Protein AF-I2FR37-F1 (afdb_monomer)

Nearest PDB structures (foldseek):
  6k0b-assembly1_G  TM=8.131E-01  e=4.706E-05  Methanocaldococcus jannaschii DSM 2661
  2zae-assembly2_D  TM=6.454E-01  e=1.840E-05  Pyrococcus horikoshii
  1x0t-assembly1_A  TM=6.476E-01  e=3.120E-05  Pyrococcus horikoshii OT3
  2k3r-assembly1_A  TM=7.119E-01  e=6.694E-05  Pyrococcus furiosus
  2ki7-assembly1_B  TM=6.307E-01  e=6.312E-05  Pyrococcus furiosus DSM 3638

pLDDT: mean 70.93, std 19.25, range [33.38, 98.38]

Foldseek 3Di:
DDDDDDDDDDDDPDDDDDDPDDDPPDPDPDPDDPPVPLVVLLVVLLVLLVVLLVVLQVCVVPPCPPSNVVSQLVSQVSLVVSVVSCVVSVHDDAPVSVVQADPPSRRGHDDPGQWDWDWDQDDPLRIWIWIAGNPPRDIDIDRDDPPDPCPCPDPPPPPDDPDDDDDDDDDPPPPPPPDPVNVVVVVVVVVVVVVVVVVVVVPDDDDDDDDDDDDDDDDDPDDPVRVVVVVVVVVVVVVVVVVVVPPDDDDDDDDDDDDDDDDDDDDDDDDDDDDDDDDDDDDDDDDDDDDDDDDDDDDDDPPPPDPQLLVVPVVDCVVVVLVVLVCVLPPPPPPPDPDPPDPVVVVVNVVVSVVSVVVSVVVVVVVSVVSVDPPPQVCPPVRDRPDDDD

Secondary structure (DSSP, 8-state):
----PPPPP------PPPPPP---------SS-S-HHHHHHHHHHHHHHHHHHHHHHHHTTSS-HHHHHHHHHHHHHHHHHHHHHHHHTT----HHHHHHB-TTT--B--BTTTEEEEEEEETTTEEEEEEEETTT--EEEEEPP----------------------------------HHHHHHHHHHHHHHHHHHHHHHTT--------------PPP---HHHHHHHHHHHHHHHHHHHHHTTS---------------------PPPPPPPP-PPPP-----------------PPPPPP-PPPHHHHHTTSHHHHHHHHHHHHHHS-----S-----TTHHHHHHHHHHHHHHHHHHHHHHHHHTTT--------TTSPPP----

Structure (mmCIF, N/CA/C/O backbone):
data_AF-I2FR37-F1
#
_entry.id   AF-I2FR37-F1
#
loop_
_atom_site.group_PDB
_atom_site.id
_atom_site.type_symbol
_atom_site.label_atom_id
_atom_site.label_alt_id
_atom_site.label_comp_id
_atom_site.label_asym_id
_atom_site.label_entity_id
_atom_site.label_seq_id
_atom_site.pdbx_PDB_ins_code
_atom_site.Cartn_x
_atom_site.Cartn_y
_atom_site.Cartn_z
_atom_site.occupancy
_atom_site.B_iso_or_equiv
_atom_site.auth_seq_id
_atom_site.auth_comp_id
_atom_site.auth_asym_id
_atom_site.auth_atom_id
_atom_site.pdbx_PDB_model_num
ATOM 1 N N . MET A 1 1 ? 17.239 -96.695 -6.900 1.00 43.38 1 MET A N 1
ATOM 2 C CA . MET A 1 1 ? 17.896 -95.644 -7.709 1.00 43.38 1 MET A CA 1
ATOM 3 C C . MET A 1 1 ? 17.441 -94.296 -7.165 1.00 43.38 1 MET A C 1
ATOM 5 O O . MET A 1 1 ? 16.346 -93.860 -7.484 1.00 43.38 1 MET A O 1
ATOM 9 N N . SER A 1 2 ? 18.214 -93.706 -6.249 1.00 44.84 2 SER A N 1
ATOM 10 C CA . SER A 1 2 ? 17.843 -92.475 -5.535 1.00 44.84 2 SER A CA 1
ATOM 11 C C . SER A 1 2 ? 18.520 -91.268 -6.175 1.00 44.84 2 SER A C 1
ATOM 13 O O . SER A 1 2 ? 19.740 -91.123 -6.118 1.00 44.84 2 SER A O 1
ATOM 15 N N . SER A 1 3 ? 17.724 -90.407 -6.802 1.00 49.75 3 SER A N 1
ATOM 16 C CA . SER A 1 3 ? 18.160 -89.172 -7.451 1.00 49.75 3 SER A CA 1
ATOM 17 C C . SER A 1 3 ? 18.400 -88.060 -6.424 1.00 49.75 3 SER A C 1
ATOM 19 O O . SER A 1 3 ? 17.459 -87.536 -5.827 1.00 49.75 3 SER A O 1
ATOM 21 N N . LYS A 1 4 ? 19.671 -87.683 -6.235 1.00 53.00 4 LYS A N 1
ATOM 22 C CA . LYS A 1 4 ? 20.096 -86.477 -5.507 1.00 53.00 4 LYS A CA 1
ATOM 23 C C . LYS A 1 4 ? 19.692 -85.225 -6.298 1.00 53.00 4 LYS A C 1
ATOM 25 O O . LYS A 1 4 ? 20.204 -84.991 -7.388 1.00 53.00 4 LYS A O 1
ATOM 30 N N . GLY A 1 5 ? 18.793 -84.418 -5.735 1.00 54.50 5 GLY A N 1
ATOM 31 C CA . GLY A 1 5 ? 18.418 -83.106 -6.266 1.00 54.50 5 GLY A CA 1
ATOM 32 C C . GLY A 1 5 ? 19.477 -82.045 -5.956 1.00 54.50 5 GLY A C 1
ATOM 33 O O . GLY A 1 5 ? 19.774 -81.777 -4.793 1.00 54.50 5 GLY A O 1
ATOM 34 N N . ALA A 1 6 ? 20.044 -81.441 -7.000 1.00 63.41 6 ALA A N 1
ATOM 35 C CA . ALA A 1 6 ? 21.002 -80.345 -6.903 1.00 63.41 6 ALA A CA 1
ATOM 36 C C . ALA A 1 6 ? 20.297 -79.029 -6.524 1.00 63.41 6 ALA A C 1
ATOM 38 O O . ALA A 1 6 ? 19.434 -78.535 -7.252 1.00 63.41 6 ALA A O 1
ATOM 39 N N . GLN A 1 7 ? 20.670 -78.446 -5.383 1.00 59.78 7 GLN A N 1
ATOM 40 C CA . GLN A 1 7 ? 20.200 -77.128 -4.959 1.00 59.78 7 GLN A CA 1
ATOM 41 C C . GLN A 1 7 ? 20.934 -76.019 -5.729 1.00 59.78 7 GLN A C 1
ATOM 43 O O . GLN A 1 7 ? 22.162 -75.974 -5.770 1.00 59.78 7 GLN A O 1
ATOM 48 N N . ARG A 1 8 ? 20.168 -75.099 -6.330 1.00 62.84 8 ARG A N 1
ATOM 49 C CA . ARG A 1 8 ? 20.685 -73.893 -6.995 1.00 62.84 8 ARG A CA 1
ATOM 50 C C . ARG A 1 8 ? 21.203 -72.873 -5.963 1.00 62.84 8 ARG A C 1
ATOM 52 O O . ARG A 1 8 ? 20.480 -72.574 -5.011 1.00 62.84 8 ARG A O 1
ATOM 59 N N . PRO A 1 9 ? 22.389 -72.270 -6.166 1.00 64.44 9 PRO A N 1
ATOM 60 C CA . PRO A 1 9 ? 22.901 -71.227 -5.284 1.00 64.44 9 PRO A CA 1
ATOM 61 C C . PRO A 1 9 ? 22.087 -69.933 -5.430 1.00 64.44 9 PRO A C 1
ATOM 63 O O . PRO A 1 9 ? 21.844 -69.441 -6.533 1.00 64.44 9 PRO A O 1
ATOM 66 N N . LYS A 1 10 ? 21.666 -69.374 -4.290 1.00 63.75 10 LYS A N 1
ATOM 67 C CA . LYS A 1 10 ? 20.983 -68.078 -4.192 1.00 63.75 10 LYS A CA 1
ATOM 68 C C . LYS A 1 10 ? 21.948 -66.961 -4.611 1.00 63.75 10 LYS A C 1
ATOM 70 O O . LYS A 1 10 ? 22.966 -66.739 -3.959 1.00 63.75 10 LYS A O 1
ATOM 75 N N . GLY A 1 11 ? 21.626 -66.270 -5.704 1.00 63.91 11 GLY A N 1
ATOM 76 C CA . GLY A 1 11 ? 22.387 -65.123 -6.199 1.00 63.91 11 GLY A CA 1
ATOM 77 C C . GLY A 1 11 ? 22.366 -63.958 -5.207 1.00 63.91 11 GLY A C 1
ATOM 78 O O . GLY A 1 11 ? 21.304 -63.542 -4.747 1.00 63.91 11 GLY A O 1
ATOM 79 N N . LYS A 1 12 ? 23.553 -63.433 -4.884 1.00 64.19 12 LYS A N 1
ATOM 80 C CA . LYS A 1 12 ? 23.742 -62.214 -4.088 1.00 64.19 12 LYS A CA 1
ATOM 81 C C . LYS A 1 12 ? 23.147 -61.023 -4.847 1.00 64.19 12 LYS A C 1
ATOM 83 O O . LYS A 1 12 ? 23.616 -60.680 -5.930 1.00 64.19 12 LYS A O 1
ATOM 88 N N . SER A 1 13 ? 22.121 -60.393 -4.283 1.00 65.31 13 SER A N 1
ATOM 89 C CA . SER A 1 13 ? 21.554 -59.147 -4.800 1.00 65.31 13 SER A CA 1
ATOM 90 C C . SER A 1 13 ? 22.582 -58.022 -4.669 1.00 65.31 13 SER A C 1
ATOM 92 O O . SER A 1 13 ? 22.891 -57.582 -3.562 1.00 65.31 13 SER A O 1
ATOM 94 N N . VAL A 1 14 ? 23.120 -57.563 -5.798 1.00 73.62 14 VAL A N 1
ATOM 95 C CA . VAL A 1 14 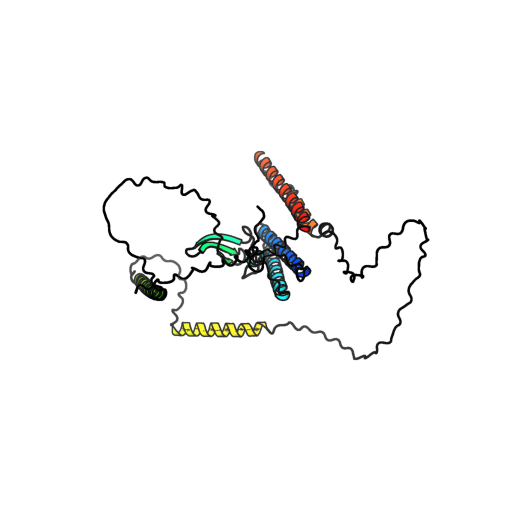? 23.969 -56.370 -5.879 1.00 73.62 14 VAL A CA 1
ATOM 96 C C . VAL A 1 14 ? 23.109 -55.153 -5.525 1.00 73.62 14 VAL A C 1
ATOM 98 O O . VAL A 1 14 ? 22.270 -54.717 -6.313 1.00 73.62 14 VAL A O 1
ATOM 101 N N . VAL A 1 15 ? 23.284 -54.631 -4.311 1.00 71.94 15 VAL A N 1
ATOM 102 C CA . VAL A 1 15 ? 22.632 -53.404 -3.842 1.00 71.94 15 VAL A CA 1
ATOM 103 C C . VAL A 1 15 ? 23.245 -52.231 -4.607 1.00 71.94 15 VAL A C 1
ATOM 105 O O . VAL A 1 15 ? 24.401 -51.876 -4.387 1.00 71.94 15 VAL A O 1
ATOM 108 N N . LYS A 1 16 ? 22.490 -51.647 -5.545 1.00 78.19 16 LYS A N 1
ATOM 109 C CA . LYS A 1 16 ? 22.890 -50.404 -6.220 1.00 78.19 16 LYS A CA 1
ATOM 110 C C . LYS A 1 16 ? 23.024 -49.288 -5.170 1.00 78.19 16 LYS A C 1
ATOM 112 O O . LYS A 1 16 ? 22.073 -49.090 -4.411 1.00 78.19 16 LYS A O 1
ATOM 117 N N . PRO A 1 17 ? 24.149 -48.549 -5.127 1.00 77.69 17 PRO A N 1
ATOM 118 C CA . PRO A 1 17 ? 24.306 -47.421 -4.218 1.00 77.69 17 PRO A CA 1
ATOM 119 C C . PRO A 1 17 ? 23.237 -46.365 -4.514 1.00 77.69 17 PRO A C 1
ATOM 121 O O . PRO A 1 17 ? 22.973 -46.036 -5.675 1.00 77.69 17 PRO A O 1
ATOM 124 N N . ALA A 1 18 ? 22.587 -45.875 -3.458 1.00 79.44 18 ALA A N 1
ATOM 125 C CA . ALA A 1 18 ? 21.559 -44.850 -3.560 1.00 79.44 18 ALA A CA 1
ATOM 126 C C . ALA A 1 18 ? 22.137 -43.585 -4.229 1.00 79.44 18 ALA A C 1
ATOM 128 O O . ALA A 1 18 ? 23.266 -43.199 -3.917 1.00 79.44 18 ALA A O 1
ATOM 129 N N . PRO A 1 19 ? 21.398 -42.932 -5.147 1.00 80.62 19 PRO A N 1
ATOM 130 C CA . PRO A 1 19 ? 21.852 -41.689 -5.756 1.00 80.62 19 PRO A CA 1
ATOM 131 C C . PRO A 1 19 ? 22.104 -40.643 -4.658 1.00 80.62 19 PRO A C 1
ATOM 133 O O . PRO A 1 19 ? 21.299 -40.557 -3.724 1.00 80.62 19 PRO A O 1
ATOM 136 N N . PRO A 1 20 ? 23.190 -39.850 -4.749 1.00 81.00 20 PRO A N 1
ATOM 137 C CA . PRO A 1 20 ? 23.509 -38.844 -3.744 1.00 81.00 20 PRO A CA 1
ATOM 138 C C . PRO A 1 20 ? 22.306 -37.920 -3.565 1.00 81.00 20 PRO A C 1
ATOM 140 O O . PRO A 1 20 ? 21.718 -37.455 -4.549 1.00 81.00 20 PRO A O 1
ATOM 143 N N . ALA A 1 21 ? 21.913 -37.705 -2.306 1.00 78.69 21 ALA A N 1
ATOM 144 C CA . ALA A 1 21 ? 20.811 -36.825 -1.954 1.00 78.69 21 ALA A CA 1
ATOM 145 C C . ALA A 1 21 ? 21.018 -35.490 -2.674 1.00 78.69 21 ALA A C 1
ATOM 147 O O . ALA A 1 21 ? 22.032 -34.821 -2.473 1.00 78.69 21 ALA A O 1
ATOM 148 N N . LYS A 1 22 ? 20.089 -35.143 -3.575 1.00 77.12 22 LYS A N 1
ATOM 149 C CA . LYS A 1 22 ? 20.129 -33.874 -4.302 1.00 77.12 22 LYS A CA 1
ATOM 150 C C . LYS A 1 22 ? 20.240 -32.781 -3.250 1.00 77.12 22 LYS A C 1
ATOM 152 O O . LYS A 1 22 ? 19.315 -32.639 -2.450 1.00 77.12 22 LYS A O 1
ATOM 157 N N . ALA A 1 23 ? 21.375 -32.076 -3.231 1.00 76.94 23 ALA A N 1
ATOM 158 C CA . ALA A 1 23 ? 21.578 -30.932 -2.358 1.00 76.94 23 ALA A CA 1
ATOM 159 C C . ALA A 1 23 ? 20.313 -30.075 -2.432 1.00 76.94 23 ALA A C 1
ATOM 161 O O . ALA A 1 23 ? 19.828 -29.780 -3.532 1.00 76.94 23 ALA A O 1
ATOM 162 N N . GLY A 1 24 ? 19.716 -29.802 -1.268 1.00 79.06 24 GLY A N 1
ATOM 163 C CA . GLY A 1 24 ? 18.463 -29.062 -1.182 1.00 79.06 24 GLY A CA 1
ATOM 164 C C . GLY A 1 24 ? 18.550 -27.779 -2.013 1.00 79.06 24 GLY A C 1
ATOM 165 O O . GLY A 1 24 ? 19.656 -27.272 -2.208 1.00 79.06 24 GLY A O 1
ATOM 166 N N . PRO A 1 25 ? 17.418 -27.275 -2.536 1.00 72.00 25 PRO A N 1
ATOM 167 C CA . PRO A 1 25 ? 17.384 -26.158 -3.475 1.00 72.00 25 PRO A CA 1
ATOM 168 C C . PRO A 1 25 ? 18.202 -24.983 -2.936 1.00 72.00 25 PRO A C 1
ATOM 170 O O . PRO A 1 25 ? 17.747 -24.218 -2.089 1.00 72.00 25 PRO A O 1
ATOM 173 N N . THR A 1 26 ? 19.440 -24.871 -3.410 1.00 78.06 26 THR A N 1
ATOM 174 C CA . THR A 1 26 ? 20.371 -23.845 -2.967 1.00 78.06 26 THR A CA 1
ATOM 175 C C . THR A 1 26 ? 19.947 -22.595 -3.703 1.00 78.06 26 THR A C 1
ATOM 177 O O . THR A 1 26 ? 20.003 -22.539 -4.936 1.00 78.06 26 THR A O 1
ATOM 180 N N . TRP A 1 27 ? 19.417 -21.621 -2.968 1.00 69.06 27 TRP A N 1
ATOM 181 C CA . TRP A 1 27 ? 18.996 -20.357 -3.549 1.00 69.06 27 TRP A CA 1
ATOM 182 C C . TRP A 1 27 ? 20.223 -19.702 -4.187 1.00 69.06 27 TRP A C 1
ATOM 184 O O . TRP A 1 27 ? 21.094 -19.173 -3.505 1.00 69.06 27 TRP A O 1
ATOM 194 N N . THR A 1 28 ? 20.341 -19.818 -5.508 1.00 74.12 28 THR A N 1
ATOM 195 C CA . THR A 1 28 ? 21.434 -19.194 -6.246 1.00 74.12 28 THR A CA 1
ATOM 196 C C . THR A 1 28 ? 20.947 -17.815 -6.640 1.00 74.12 28 THR A C 1
ATOM 198 O O . THR A 1 28 ? 20.051 -17.691 -7.481 1.00 74.12 28 THR A O 1
ATOM 201 N N . ALA A 1 29 ? 21.503 -16.785 -6.004 1.00 74.31 29 ALA A N 1
ATOM 202 C CA . ALA A 1 29 ? 21.214 -15.406 -6.358 1.00 74.31 29 ALA A CA 1
ATOM 203 C C . ALA A 1 29 ? 21.445 -15.212 -7.871 1.00 74.31 29 ALA A C 1
ATOM 205 O O . ALA A 1 29 ? 22.493 -15.625 -8.387 1.00 74.31 29 ALA A O 1
ATOM 206 N N . PRO A 1 30 ? 20.498 -14.612 -8.613 1.00 75.31 30 PRO A N 1
ATOM 207 C CA . PRO A 1 30 ? 20.739 -14.245 -9.999 1.00 75.31 30 PRO A CA 1
ATOM 208 C C . PRO A 1 30 ? 21.975 -13.344 -10.064 1.00 75.31 30 PRO A C 1
ATOM 210 O O . PRO A 1 30 ? 22.033 -12.322 -9.388 1.00 75.31 30 PRO A O 1
ATOM 213 N N . LYS A 1 31 ? 22.970 -13.715 -10.878 1.00 82.75 31 LYS A N 1
ATOM 214 C CA . LYS A 1 31 ? 24.239 -12.971 -10.988 1.00 82.75 31 LYS A CA 1
ATOM 215 C C . LYS A 1 31 ? 24.052 -11.535 -11.494 1.00 82.75 31 LYS A C 1
ATOM 217 O O . LYS A 1 31 ? 24.934 -10.702 -11.309 1.00 82.75 31 LYS A O 1
ATOM 222 N N . THR A 1 32 ? 22.922 -11.249 -12.136 1.00 84.25 32 THR A N 1
ATOM 223 C CA . THR A 1 32 ? 22.559 -9.922 -12.626 1.00 84.25 32 THR A CA 1
ATOM 224 C C . THR A 1 32 ? 21.058 -9.695 -12.461 1.00 84.25 32 THR A C 1
ATOM 226 O O . THR A 1 32 ? 20.236 -10.517 -12.869 1.00 84.25 32 THR A O 1
ATOM 229 N N . ILE A 1 33 ? 20.694 -8.565 -11.855 1.00 81.50 33 ILE A N 1
ATOM 230 C CA . ILE A 1 33 ? 19.325 -8.048 -11.885 1.00 81.50 33 ILE A CA 1
ATOM 231 C C . ILE A 1 33 ? 19.139 -7.410 -13.261 1.00 81.50 33 ILE A C 1
ATOM 233 O O . ILE A 1 33 ? 19.906 -6.531 -13.655 1.00 81.50 33 ILE A O 1
ATOM 237 N N . THR A 1 34 ? 18.152 -7.871 -14.021 1.00 79.94 34 THR A N 1
ATOM 238 C CA . THR A 1 34 ? 17.788 -7.243 -15.292 1.00 79.94 34 THR A CA 1
ATOM 239 C C . THR A 1 34 ? 17.202 -5.861 -15.005 1.00 79.94 34 THR A C 1
ATOM 241 O O . THR A 1 34 ? 16.209 -5.769 -14.291 1.00 79.94 34 THR A O 1
ATOM 244 N N . HIS A 1 35 ? 17.800 -4.810 -15.570 1.00 88.00 35 HIS A N 1
ATOM 245 C CA . HIS A 1 35 ? 17.351 -3.413 -15.455 1.00 88.00 35 HIS A CA 1
ATOM 246 C C . HIS A 1 35 ? 17.356 -2.843 -14.019 1.00 88.00 35 HIS A C 1
ATOM 248 O O . HIS A 1 35 ? 16.287 -2.543 -13.478 1.00 88.00 35 HIS A O 1
ATOM 254 N N . PRO A 1 36 ? 18.537 -2.646 -13.397 1.00 92.06 36 PRO A N 1
ATOM 255 C CA . PRO A 1 36 ? 18.636 -2.065 -12.053 1.00 92.06 36 PRO A CA 1
ATOM 256 C C . PRO A 1 36 ? 17.912 -0.714 -11.946 1.00 92.06 36 PRO A C 1
ATOM 258 O O . PRO A 1 36 ? 17.193 -0.488 -10.976 1.00 92.06 36 PRO A O 1
ATOM 261 N N . GLU A 1 37 ? 17.984 0.118 -12.988 1.00 94.81 37 GLU A N 1
ATOM 262 C CA . GLU A 1 37 ? 17.309 1.421 -13.036 1.00 94.81 37 GLU A CA 1
ATOM 263 C C . GLU A 1 37 ? 15.796 1.321 -12.818 1.00 94.81 37 GLU A C 1
ATOM 265 O O . GLU A 1 37 ? 15.235 2.044 -12.000 1.00 94.81 37 GLU A O 1
ATOM 270 N N . HIS A 1 38 ? 15.117 0.365 -13.464 1.00 95.38 38 HIS A N 1
ATOM 271 C CA . HIS A 1 38 ? 13.675 0.190 -13.278 1.00 95.38 38 HIS A CA 1
ATOM 272 C C . HIS A 1 38 ? 13.321 -0.249 -11.858 1.00 95.38 38 HIS A C 1
ATOM 274 O O . HIS A 1 38 ? 12.294 0.172 -11.325 1.00 95.38 38 HIS A O 1
ATOM 280 N N . HIS A 1 39 ? 14.161 -1.072 -11.230 1.00 94.25 39 HIS A N 1
ATOM 281 C CA . HIS A 1 39 ? 13.973 -1.457 -9.836 1.00 94.25 39 HIS A CA 1
ATOM 282 C C . HIS A 1 39 ? 14.148 -0.261 -8.892 1.00 94.25 39 HIS A C 1
ATOM 284 O O . HIS A 1 39 ? 13.322 -0.085 -7.995 1.00 94.25 39 HIS A O 1
ATOM 290 N N . HIS A 1 40 ? 15.151 0.590 -9.125 1.00 95.12 40 HIS A N 1
ATOM 291 C CA . HIS A 1 40 ? 15.340 1.827 -8.367 1.00 95.12 40 HIS A CA 1
ATOM 292 C C . HIS A 1 40 ? 14.154 2.781 -8.535 1.00 95.12 40 HIS A C 1
ATOM 294 O O . HIS A 1 40 ? 13.594 3.229 -7.535 1.00 95.12 40 HIS A O 1
ATOM 300 N N . THR A 1 41 ? 13.691 3.015 -9.769 1.00 96.69 41 THR A N 1
ATOM 301 C CA . THR A 1 41 ? 12.514 3.857 -10.030 1.00 96.69 41 THR A CA 1
ATOM 302 C C . THR A 1 41 ? 11.258 3.299 -9.358 1.00 96.69 41 THR A C 1
ATOM 304 O O . THR A 1 41 ? 10.519 4.045 -8.723 1.00 96.69 41 THR A O 1
ATOM 307 N N . LEU A 1 42 ? 11.005 1.988 -9.449 1.00 96.75 42 LEU A N 1
ATOM 308 C CA . LEU A 1 42 ? 9.848 1.361 -8.799 1.00 96.75 42 LEU A CA 1
ATOM 309 C C . LEU A 1 42 ? 9.903 1.482 -7.272 1.00 96.75 42 LEU A C 1
ATOM 311 O O . LEU A 1 42 ? 8.869 1.723 -6.649 1.00 96.75 42 LEU A O 1
ATOM 315 N N . ASN A 1 43 ? 11.087 1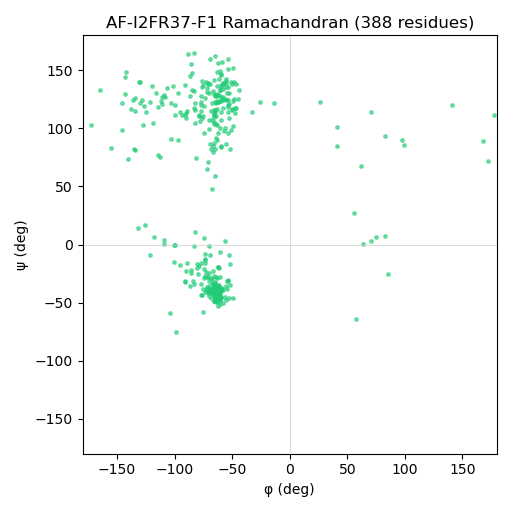.325 -6.676 1.00 95.94 43 ASN A N 1
ATOM 316 C CA . ASN A 1 43 ? 11.275 1.501 -5.239 1.00 95.94 43 ASN A CA 1
ATOM 317 C C . ASN A 1 43 ? 11.009 2.954 -4.826 1.00 95.94 43 ASN A C 1
ATOM 319 O O . ASN A 1 43 ? 10.226 3.190 -3.910 1.00 95.94 43 ASN A O 1
ATOM 323 N N . HIS A 1 44 ? 11.575 3.917 -5.558 1.00 97.44 44 HIS A N 1
ATOM 324 C CA . HIS A 1 44 ? 11.360 5.341 -5.316 1.00 97.44 44 HIS A CA 1
ATOM 325 C C . HIS A 1 44 ? 9.874 5.719 -5.403 1.00 97.44 44 HIS A C 1
ATOM 327 O O . HIS A 1 44 ? 9.330 6.273 -4.453 1.00 97.44 44 HIS A O 1
ATOM 333 N N . LEU A 1 45 ? 9.172 5.327 -6.473 1.00 97.25 45 LEU A N 1
ATOM 334 C CA . LEU A 1 45 ? 7.732 5.589 -6.610 1.00 97.25 45 LEU A CA 1
ATOM 335 C C . LEU A 1 45 ? 6.926 4.994 -5.447 1.00 97.25 45 LEU A C 1
ATOM 337 O O . LEU A 1 45 ? 5.996 5.621 -4.949 1.00 97.25 45 LEU A O 1
ATOM 341 N N . ASN A 1 46 ? 7.283 3.795 -4.984 1.00 97.19 46 ASN A N 1
ATOM 342 C CA . ASN A 1 46 ? 6.619 3.170 -3.844 1.00 97.19 46 ASN A CA 1
ATOM 343 C C . ASN A 1 46 ? 6.890 3.915 -2.522 1.00 97.19 46 ASN A C 1
ATOM 345 O O . ASN A 1 46 ? 5.978 4.047 -1.709 1.00 97.19 46 ASN A O 1
ATOM 349 N N . GLN A 1 47 ? 8.110 4.418 -2.309 1.00 96.50 47 GLN A N 1
ATOM 350 C CA . GLN A 1 47 ? 8.461 5.232 -1.140 1.00 96.50 47 GLN A CA 1
ATOM 351 C C . GLN A 1 47 ? 7.706 6.564 -1.138 1.00 96.50 47 GLN A C 1
ATOM 353 O O . GLN A 1 47 ? 7.067 6.896 -0.144 1.00 96.50 47 GLN A O 1
ATOM 358 N N . VAL A 1 48 ? 7.701 7.277 -2.267 1.00 97.25 48 VAL A N 1
ATOM 359 C CA . VAL A 1 48 ? 6.987 8.553 -2.410 1.00 97.25 48 VAL A CA 1
ATOM 360 C C . VAL A 1 48 ? 5.477 8.352 -2.232 1.00 97.25 48 VAL A C 1
ATOM 362 O O . VAL A 1 48 ? 4.833 9.104 -1.506 1.00 97.25 48 VAL A O 1
ATOM 365 N N . ALA A 1 49 ? 4.897 7.294 -2.810 1.00 97.44 49 ALA A N 1
ATOM 366 C CA . ALA A 1 49 ? 3.485 6.976 -2.598 1.00 97.44 49 ALA A CA 1
ATOM 367 C C . ALA A 1 49 ? 3.170 6.646 -1.128 1.00 97.44 49 ALA A C 1
ATOM 369 O O . ALA A 1 49 ? 2.120 7.036 -0.621 1.00 97.44 49 ALA A O 1
ATOM 370 N N . ALA A 1 50 ? 4.055 5.936 -0.424 1.00 96.62 50 ALA A N 1
ATOM 371 C CA . ALA A 1 50 ? 3.880 5.670 1.001 1.00 96.62 50 ALA A CA 1
ATOM 372 C C . ALA A 1 50 ? 3.971 6.957 1.839 1.00 96.62 50 ALA A C 1
ATOM 374 O O . ALA A 1 50 ? 3.166 7.136 2.746 1.00 96.62 50 ALA A O 1
ATOM 375 N N . TYR A 1 51 ? 4.884 7.869 1.500 1.00 96.38 51 TYR A N 1
ATOM 376 C CA . TYR A 1 51 ? 5.017 9.171 2.155 1.00 96.38 51 TYR A CA 1
ATOM 377 C C . TYR A 1 51 ? 3.741 10.017 2.022 1.00 96.38 51 TYR A C 1
ATOM 379 O O . TYR A 1 51 ? 3.175 10.432 3.032 1.00 96.38 51 TYR A O 1
ATOM 387 N N . TYR A 1 52 ? 3.206 10.178 0.805 1.00 96.44 52 TYR A N 1
ATOM 388 C CA . TYR A 1 52 ? 1.943 10.905 0.607 1.00 96.44 52 TYR A CA 1
ATOM 389 C C . TYR A 1 52 ? 0.745 10.229 1.281 1.00 96.44 52 TYR A C 1
ATOM 391 O O . TYR A 1 52 ? -0.179 10.917 1.702 1.00 96.44 52 TYR A O 1
ATOM 399 N N . ALA A 1 53 ? 0.766 8.900 1.432 1.00 95.94 53 ALA A N 1
ATOM 400 C CA . ALA A 1 53 ? -0.245 8.187 2.211 1.00 95.94 53 ALA A CA 1
ATOM 401 C C . ALA A 1 53 ? -0.254 8.646 3.675 1.00 95.94 53 ALA A C 1
ATOM 403 O O . ALA A 1 53 ? -1.317 8.935 4.221 1.00 95.94 53 ALA A O 1
ATOM 404 N N . VAL A 1 54 ? 0.930 8.717 4.293 1.00 95.00 54 VAL A N 1
ATOM 405 C CA . VAL A 1 54 ? 1.088 9.159 5.683 1.00 95.00 54 VAL A CA 1
ATOM 406 C C . VAL A 1 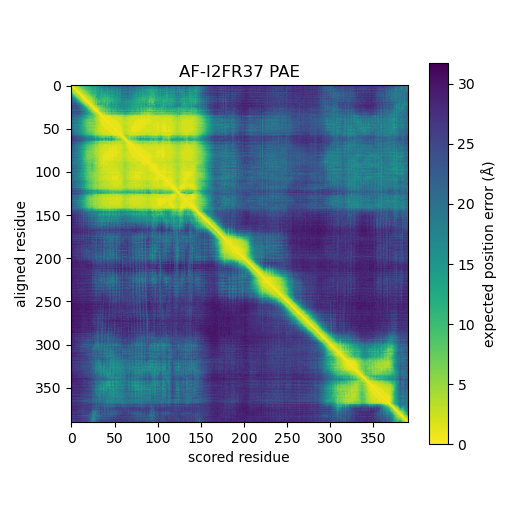54 ? 0.646 10.612 5.814 1.00 95.00 54 VAL A C 1
ATOM 408 O O . VAL A 1 54 ? -0.215 10.890 6.643 1.00 95.00 54 VAL A O 1
ATOM 411 N N . LEU A 1 55 ? 1.125 11.498 4.935 1.00 93.06 55 LEU A N 1
ATOM 412 C CA . LEU A 1 55 ? 0.711 12.903 4.928 1.00 93.06 55 LEU A CA 1
ATOM 413 C C . LEU A 1 55 ? -0.808 13.062 4.814 1.00 93.06 55 LEU A C 1
ATOM 415 O O . LEU A 1 55 ? -1.415 13.787 5.595 1.00 93.06 55 LEU A O 1
ATOM 419 N N . SER A 1 56 ? -1.450 12.357 3.877 1.00 93.06 56 SER A N 1
ATOM 420 C CA . SER A 1 56 ? -2.908 12.441 3.736 1.00 93.06 56 SER A CA 1
ATOM 421 C C . SER A 1 56 ? -3.643 12.023 5.012 1.00 93.06 56 SER A C 1
ATOM 423 O O . SER A 1 56 ? -4.614 12.667 5.388 1.00 93.06 56 SER A O 1
ATOM 425 N N . SER A 1 57 ? -3.138 11.012 5.730 1.00 91.50 57 SER A N 1
ATOM 426 C CA . SER A 1 57 ? -3.747 10.565 6.987 1.00 91.50 57 SER A CA 1
ATOM 427 C C . SER A 1 57 ? -3.503 11.503 8.169 1.00 91.50 57 SER A C 1
ATOM 429 O O . SER A 1 57 ? -4.334 11.555 9.069 1.00 91.50 57 SER A O 1
ATOM 431 N N . THR A 1 58 ? -2.394 12.248 8.190 1.00 90.06 58 THR A N 1
ATOM 432 C CA . THR A 1 58 ? -2.122 13.220 9.260 1.00 90.06 58 THR A CA 1
ATOM 433 C C . THR A 1 58 ? -2.936 14.496 9.079 1.00 90.06 58 THR A C 1
ATOM 435 O O . THR A 1 58 ? -3.373 15.087 10.062 1.00 90.06 58 THR A O 1
ATOM 438 N N . PHE A 1 59 ? -3.189 14.907 7.833 1.00 87.62 59 PHE A N 1
ATOM 439 C CA . PHE A 1 59 ? -3.968 16.113 7.549 1.00 87.62 59 PHE A CA 1
ATOM 440 C C . PHE A 1 59 ? -5.477 15.940 7.731 1.00 87.62 59 PHE A C 1
ATOM 442 O O . PHE A 1 59 ? -6.156 16.947 7.880 1.00 87.62 59 PHE A O 1
ATOM 449 N N . ASP A 1 60 ? -6.006 14.715 7.795 1.00 80.25 60 ASP A N 1
ATOM 450 C CA . ASP A 1 60 ? -7.439 14.483 8.042 1.00 80.25 60 ASP A CA 1
ATOM 451 C C . ASP A 1 60 ? -7.922 15.020 9.408 1.00 80.25 60 ASP A C 1
ATOM 453 O O . ASP A 1 60 ? -9.117 15.257 9.583 1.00 80.25 60 ASP A O 1
ATOM 457 N N . PHE A 1 61 ? -7.016 15.249 10.368 1.00 77.19 61 PHE A N 1
ATOM 458 C CA . PHE A 1 61 ? -7.345 15.823 11.681 1.00 77.19 61 PHE A CA 1
ATOM 459 C C . PHE A 1 61 ? -7.380 17.352 11.699 1.00 77.19 61 PHE A C 1
ATOM 461 O O . PHE A 1 61 ? -8.006 17.945 12.574 1.00 77.19 61 PHE A O 1
ATOM 468 N N . SER A 1 62 ? -6.709 17.997 10.747 1.00 76.19 62 SER A N 1
ATOM 469 C CA . SER A 1 62 ? -6.679 19.450 10.642 1.00 76.19 62 SER A CA 1
ATOM 470 C C . SER A 1 62 ? -7.729 19.861 9.614 1.00 76.19 62 SER A C 1
ATOM 472 O O . SER A 1 62 ? -7.763 19.302 8.524 1.00 76.19 62 SER A O 1
ATOM 474 N N . SER A 1 63 ? -8.603 20.819 9.923 1.00 79.19 63 SER A N 1
ATOM 475 C CA . SER A 1 63 ? -9.806 21.180 9.139 1.00 79.19 63 SER A CA 1
ATOM 476 C C . SER A 1 63 ? -9.589 21.561 7.653 1.00 79.19 63 SER A C 1
ATOM 478 O O . SER A 1 63 ? -10.539 21.911 6.952 1.00 79.19 63 SER A O 1
ATOM 480 N N . SER A 1 64 ? -8.363 21.484 7.129 1.00 77.31 64 SER A N 1
ATOM 481 C CA . SER A 1 64 ? -8.006 21.694 5.726 1.00 77.31 64 SER A CA 1
ATOM 482 C C . SER A 1 64 ? -8.262 20.444 4.864 1.00 77.31 64 SER A C 1
ATOM 484 O O . SER A 1 64 ? -7.349 19.750 4.410 1.00 77.31 64 SER A O 1
ATOM 486 N N . SER A 1 65 ? -9.541 20.176 4.582 1.00 81.50 65 SER A N 1
ATOM 487 C CA . SER A 1 65 ? -9.993 19.050 3.743 1.00 81.50 65 SER A CA 1
ATOM 488 C C . SER A 1 65 ? -9.343 19.011 2.344 1.00 81.50 65 SER A C 1
ATOM 490 O O . SER A 1 65 ? -9.087 17.934 1.800 1.00 81.50 65 SER A O 1
ATOM 492 N N . TYR A 1 66 ? -9.010 20.167 1.760 1.00 85.38 66 TYR A N 1
ATOM 493 C CA . TYR A 1 66 ? -8.455 20.247 0.404 1.00 85.38 66 TYR A CA 1
ATOM 494 C C . TYR A 1 66 ? -7.055 19.631 0.280 1.00 85.38 66 TYR A C 1
ATOM 496 O O . TYR A 1 66 ? -6.787 18.924 -0.695 1.00 85.38 66 TYR A O 1
ATOM 504 N N . ALA A 1 67 ? -6.180 19.841 1.267 1.00 83.12 67 ALA A N 1
ATOM 505 C CA . ALA A 1 67 ? -4.813 19.319 1.239 1.00 83.12 67 ALA A CA 1
ATOM 506 C C . ALA A 1 67 ? -4.778 17.781 1.301 1.00 83.12 67 ALA A C 1
ATOM 508 O O . ALA A 1 67 ? -3.994 17.146 0.596 1.00 83.12 67 ALA A O 1
ATOM 509 N N . SER A 1 68 ? -5.680 17.173 2.080 1.00 88.44 68 SER A N 1
ATOM 510 C CA . SER A 1 68 ? -5.806 15.712 2.151 1.00 88.44 68 SER A CA 1
ATOM 511 C C . SER A 1 68 ? -6.231 15.117 0.800 1.00 88.44 68 SER A C 1
ATOM 513 O O . SER A 1 68 ? -5.606 14.179 0.295 1.00 88.44 68 SER A O 1
ATOM 515 N N . THR A 1 69 ? -7.229 15.711 0.133 1.00 90.75 69 THR A N 1
ATOM 516 C CA . THR A 1 69 ? -7.725 15.187 -1.155 1.00 90.75 69 THR A CA 1
ATOM 517 C C . THR A 1 69 ? -6.685 15.234 -2.277 1.00 90.75 69 THR A C 1
ATOM 519 O O . THR A 1 69 ? -6.580 14.279 -3.054 1.00 90.75 69 THR A O 1
ATOM 522 N N . SER A 1 70 ? -5.885 16.302 -2.357 1.00 92.62 70 SER A N 1
ATOM 523 C CA . SER A 1 70 ? -4.836 16.433 -3.373 1.00 92.62 70 SER A CA 1
ATOM 524 C C . SER A 1 70 ? -3.695 15.438 -3.137 1.00 92.62 70 SER A C 1
ATOM 526 O O . SER A 1 70 ? -3.251 14.782 -4.085 1.00 92.62 70 SER A O 1
ATOM 528 N N . ALA A 1 71 ? -3.293 15.237 -1.878 1.00 93.44 71 ALA A N 1
ATOM 529 C CA . ALA A 1 71 ? -2.305 14.233 -1.492 1.00 93.44 71 ALA A CA 1
ATOM 530 C C . ALA A 1 71 ? -2.765 12.806 -1.845 1.00 93.44 71 ALA A C 1
ATOM 532 O O . ALA A 1 71 ? -1.999 12.042 -2.438 1.00 93.44 71 ALA A O 1
ATOM 533 N N . LEU A 1 72 ? -4.030 12.460 -1.571 1.00 94.81 72 LEU A N 1
ATOM 534 C CA . LEU A 1 72 ? -4.619 11.162 -1.934 1.00 94.81 72 LEU A CA 1
ATOM 535 C C . LEU A 1 72 ? -4.651 10.928 -3.452 1.00 94.81 72 LEU A C 1
ATOM 537 O O . LEU A 1 72 ? -4.398 9.812 -3.926 1.00 94.81 72 LEU A O 1
ATOM 541 N N . HIS A 1 73 ? -4.964 11.965 -4.233 1.00 95.38 73 HIS A N 1
ATOM 542 C CA . HIS A 1 73 ? -4.972 11.876 -5.692 1.00 95.38 73 HIS A CA 1
ATOM 543 C C . HIS A 1 73 ? -3.559 11.634 -6.239 1.00 95.38 73 HIS A C 1
ATOM 545 O O . HIS A 1 73 ? -3.340 10.688 -7.001 1.00 95.38 73 HIS A O 1
ATOM 551 N N . LEU A 1 74 ? -2.581 12.425 -5.785 1.00 96.06 74 LEU A N 1
ATOM 552 C CA . LEU A 1 74 ? -1.179 12.292 -6.185 1.00 96.06 74 LEU A CA 1
ATOM 553 C C . LEU A 1 74 ? -0.614 10.912 -5.823 1.00 96.06 74 LEU A C 1
ATOM 555 O O . LEU A 1 74 ? -0.022 10.233 -6.661 1.00 96.06 74 LEU A O 1
ATOM 559 N N . GLN A 1 75 ? -0.870 10.450 -4.602 1.00 96.50 75 GLN A N 1
ATOM 560 C CA . GLN A 1 75 ? -0.522 9.108 -4.142 1.00 96.50 75 GLN A CA 1
ATOM 561 C C . GLN A 1 75 ? -1.053 8.009 -5.082 1.00 96.50 75 GLN A C 1
ATOM 563 O O . GLN A 1 75 ? -0.341 7.049 -5.413 1.00 96.50 75 GLN A O 1
ATOM 568 N N . SER A 1 76 ? -2.317 8.127 -5.492 1.00 96.88 76 SER A N 1
ATOM 569 C CA . SER A 1 76 ? -2.981 7.145 -6.351 1.00 96.88 76 SER A CA 1
ATOM 570 C C . SER A 1 76 ? -2.358 7.123 -7.751 1.00 96.88 76 SER A C 1
ATOM 572 O O . SER A 1 76 ? -2.076 6.042 -8.278 1.00 96.88 76 SER A O 1
ATOM 574 N N . GLU A 1 77 ? -2.038 8.291 -8.313 1.00 98.12 77 GLU A N 1
ATOM 575 C CA . GLU A 1 77 ? -1.354 8.428 -9.607 1.00 98.12 77 GLU A CA 1
ATOM 576 C C . GLU A 1 77 ? 0.085 7.885 -9.589 1.00 98.12 77 GLU A C 1
ATOM 578 O O . GLU A 1 77 ? 0.503 7.176 -10.512 1.00 98.12 77 GLU A O 1
ATOM 583 N N . ILE A 1 78 ? 0.840 8.106 -8.510 1.00 98.06 78 ILE A N 1
ATOM 584 C CA . ILE A 1 78 ? 2.186 7.529 -8.343 1.00 98.06 78 ILE A CA 1
ATOM 585 C C . ILE A 1 78 ? 2.103 5.997 -8.289 1.00 98.06 78 ILE A C 1
ATOM 587 O O . ILE A 1 78 ? 2.857 5.290 -8.968 1.00 98.06 78 ILE A O 1
ATOM 591 N N . THR A 1 79 ? 1.138 5.459 -7.540 1.00 98.06 79 THR A N 1
ATOM 592 C CA . THR A 1 79 ? 0.926 4.007 -7.434 1.00 98.06 79 THR A CA 1
ATOM 593 C C . THR A 1 79 ? 0.517 3.396 -8.778 1.00 98.06 79 THR A C 1
ATOM 595 O O . THR A 1 79 ? 1.009 2.328 -9.168 1.00 98.06 79 THR A O 1
ATOM 598 N N . ARG A 1 80 ? -0.350 4.080 -9.531 1.00 97.94 80 ARG A N 1
ATOM 599 C CA . ARG A 1 80 ? -0.730 3.713 -10.901 1.00 97.94 80 ARG A CA 1
ATOM 600 C C . ARG A 1 80 ? 0.473 3.724 -11.843 1.00 97.94 80 ARG A C 1
ATOM 602 O O . ARG A 1 80 ? 0.640 2.793 -12.642 1.00 97.94 80 ARG A O 1
ATOM 609 N N . SER A 1 81 ? 1.330 4.732 -11.726 1.00 98.00 81 SER A N 1
ATOM 610 C CA . SER A 1 81 ? 2.560 4.866 -12.508 1.00 98.00 81 SER A CA 1
ATOM 611 C C . SER A 1 81 ? 3.526 3.717 -12.225 1.00 98.00 81 SER A C 1
ATOM 613 O O . SER A 1 81 ? 3.979 3.065 -13.165 1.00 98.00 81 SER A O 1
ATOM 615 N N . ALA A 1 82 ? 3.729 3.341 -10.958 1.00 97.62 82 ALA A N 1
ATOM 616 C CA . ALA A 1 82 ? 4.543 2.180 -10.580 1.00 97.62 82 ALA A CA 1
ATOM 617 C C . ALA A 1 82 ? 3.988 0.853 -11.146 1.00 97.62 82 ALA A C 1
ATOM 619 O O . ALA A 1 82 ? 4.722 0.026 -11.702 1.00 97.62 82 ALA A O 1
ATOM 620 N N . LYS A 1 83 ? 2.666 0.639 -11.092 1.00 97.69 83 LYS A N 1
ATOM 621 C CA . LYS A 1 83 ? 2.017 -0.533 -11.720 1.00 97.69 83 LYS A CA 1
ATOM 622 C C . LYS A 1 83 ? 2.148 -0.532 -13.243 1.00 97.69 83 LYS A C 1
ATOM 624 O O . LYS A 1 83 ? 2.168 -1.588 -13.874 1.00 97.69 83 LYS A O 1
ATOM 629 N N . THR A 1 84 ? 2.177 0.635 -13.868 1.00 97.81 84 THR A N 1
ATOM 630 C CA . THR A 1 84 ? 2.325 0.761 -15.322 1.00 97.81 84 THR A CA 1
ATOM 631 C C . THR A 1 84 ? 3.770 0.531 -15.744 1.00 97.81 84 THR A C 1
ATOM 633 O O . THR A 1 84 ? 4.003 -0.246 -16.667 1.00 97.81 84 THR A O 1
ATOM 636 N N . LEU A 1 85 ? 4.733 1.099 -15.018 1.00 97.06 85 LEU A N 1
ATOM 637 C CA . LEU A 1 85 ? 6.160 0.876 -15.230 1.00 97.06 85 LEU A CA 1
ATOM 638 C C . LEU A 1 85 ? 6.528 -0.602 -15.070 1.00 97.06 85 LEU A C 1
ATOM 640 O O . LEU A 1 85 ? 7.196 -1.155 -15.938 1.00 97.06 85 LEU A O 1
ATOM 644 N N . SER A 1 86 ? 6.035 -1.275 -14.026 1.00 97.06 86 SER A N 1
ATOM 645 C CA . SER A 1 86 ? 6.272 -2.716 -13.825 1.00 97.06 86 SER A CA 1
ATOM 646 C C . SER A 1 86 ? 5.684 -3.582 -14.944 1.00 97.06 86 SER A C 1
ATOM 648 O O . SER A 1 86 ? 6.339 -4.509 -15.409 1.00 97.06 86 SER A O 1
ATOM 650 N N . ARG A 1 87 ? 4.487 -3.253 -15.451 1.00 97.00 87 ARG A N 1
ATOM 651 C CA . ARG A 1 87 ? 3.904 -3.938 -16.621 1.00 97.00 87 ARG A CA 1
ATOM 652 C C . ARG A 1 87 ? 4.725 -3.713 -17.891 1.00 97.00 87 ARG A C 1
ATOM 654 O O . ARG A 1 87 ? 4.976 -4.676 -18.607 1.00 97.00 87 ARG A O 1
ATOM 661 N N . LYS A 1 88 ? 5.153 -2.472 -18.152 1.00 97.31 88 LYS A N 1
ATOM 662 C CA . LYS A 1 88 ? 5.953 -2.107 -19.335 1.00 97.31 88 LYS A CA 1
ATOM 663 C C . LYS A 1 88 ? 7.342 -2.752 -19.322 1.00 97.31 88 LYS A C 1
ATOM 665 O O . LYS A 1 88 ? 7.798 -3.223 -20.352 1.00 97.31 88 LYS A O 1
ATOM 670 N N . SER A 1 89 ? 7.977 -2.814 -18.155 1.00 96.00 89 SER A N 1
ATOM 671 C CA . SER A 1 89 ? 9.297 -3.434 -17.964 1.00 96.00 89 SER A CA 1
ATOM 672 C C . SER A 1 89 ? 9.243 -4.955 -17.767 1.00 96.00 89 SER A C 1
ATOM 674 O O . SER A 1 89 ? 10.281 -5.587 -17.601 1.00 96.00 89 SER A O 1
ATOM 676 N N . VAL A 1 90 ? 8.046 -5.561 -17.767 1.00 95.94 90 VAL A N 1
ATOM 677 C CA . VAL A 1 90 ? 7.830 -6.996 -17.487 1.00 95.94 90 VAL A CA 1
ATOM 678 C C . VAL A 1 90 ? 8.409 -7.414 -16.118 1.00 95.94 90 VAL A C 1
ATOM 680 O O . VAL A 1 90 ? 8.734 -8.575 -15.867 1.00 95.94 90 VAL A O 1
ATOM 683 N N . ILE A 1 91 ? 8.496 -6.467 -15.180 1.00 95.19 91 ILE A N 1
ATOM 684 C CA . ILE A 1 91 ? 8.971 -6.700 -13.817 1.00 95.19 91 ILE A CA 1
ATOM 685 C C . ILE A 1 91 ? 7.797 -7.142 -12.949 1.00 95.19 91 ILE A C 1
ATOM 687 O O . ILE A 1 91 ? 6.751 -6.493 -12.862 1.00 95.19 91 ILE A O 1
ATOM 691 N N . ARG A 1 92 ? 7.974 -8.263 -12.250 1.00 94.88 92 ARG A N 1
ATOM 692 C CA . ARG A 1 92 ? 7.015 -8.713 -11.240 1.00 94.88 92 ARG A CA 1
ATOM 693 C C . ARG A 1 92 ? 7.206 -7.890 -9.972 1.00 94.88 92 ARG A C 1
ATOM 695 O O . ARG A 1 92 ? 8.239 -8.001 -9.321 1.00 94.88 92 ARG A O 1
ATOM 702 N N . LEU A 1 93 ? 6.197 -7.099 -9.613 1.00 95.38 93 LEU A N 1
ATOM 703 C CA . LEU A 1 93 ? 6.150 -6.451 -8.303 1.00 95.38 93 LEU A CA 1
ATOM 704 C C . LEU A 1 93 ? 6.121 -7.508 -7.197 1.00 95.38 93 LEU A C 1
ATOM 706 O O . LEU A 1 93 ? 5.424 -8.521 -7.327 1.00 95.38 93 LEU A O 1
ATOM 710 N N . ASP A 1 94 ? 6.817 -7.230 -6.094 1.00 93.75 94 ASP A N 1
ATOM 711 C CA . ASP A 1 94 ? 6.691 -8.033 -4.884 1.00 93.75 94 ASP A CA 1
ATOM 712 C C . ASP A 1 94 ? 5.212 -8.092 -4.463 1.00 93.75 94 ASP A C 1
ATOM 714 O O . ASP A 1 94 ? 4.458 -7.116 -4.528 1.00 93.75 94 ASP A O 1
ATOM 718 N N . THR A 1 95 ? 4.787 -9.277 -4.040 1.00 94.50 95 THR A N 1
ATOM 719 C CA . THR A 1 95 ? 3.486 -9.521 -3.430 1.00 94.50 95 THR A CA 1
ATOM 720 C C . THR A 1 95 ? 3.192 -8.573 -2.272 1.00 94.50 95 THR A C 1
ATOM 722 O O . THR A 1 95 ? 2.035 -8.180 -2.129 1.00 94.50 95 THR A O 1
ATOM 725 N N . SER A 1 96 ? 4.198 -8.170 -1.488 1.00 92.81 96 SER A N 1
ATOM 726 C CA . SER A 1 96 ? 4.041 -7.206 -0.395 1.00 92.81 96 SER A CA 1
ATOM 727 C C . SER A 1 96 ? 3.582 -5.840 -0.929 1.00 92.81 96 SER A C 1
ATOM 729 O O . SER A 1 96 ? 2.520 -5.352 -0.543 1.00 92.81 96 SER A O 1
ATOM 731 N N . VAL A 1 97 ? 4.297 -5.290 -1.915 1.00 94.50 97 VAL A N 1
ATOM 732 C CA . VAL A 1 97 ? 3.993 -4.021 -2.596 1.00 94.50 97 VAL A CA 1
ATOM 733 C C . VAL A 1 97 ? 2.655 -4.101 -3.329 1.00 94.50 97 VAL A C 1
ATOM 735 O O . VAL A 1 97 ? 1.784 -3.251 -3.155 1.00 94.50 97 VAL A O 1
ATOM 738 N N . LYS A 1 98 ? 2.423 -5.178 -4.089 1.00 95.62 98 LYS A N 1
ATOM 739 C CA . LYS A 1 98 ? 1.169 -5.388 -4.825 1.00 95.62 98 LYS A CA 1
ATOM 740 C C . LYS A 1 98 ? -0.048 -5.437 -3.898 1.00 95.62 98 LYS A C 1
ATOM 742 O O . LYS A 1 98 ? -1.107 -4.942 -4.270 1.00 95.62 98 LYS A O 1
ATOM 747 N N . ARG A 1 99 ? 0.084 -6.052 -2.717 1.00 95.62 99 ARG A N 1
ATOM 748 C CA . ARG A 1 99 ? -0.990 -6.152 -1.714 1.00 95.62 99 ARG A CA 1
ATOM 749 C C . ARG A 1 99 ? -1.147 -4.884 -0.876 1.00 95.62 99 ARG A C 1
ATOM 751 O O . ARG A 1 99 ? -2.187 -4.747 -0.240 1.00 95.62 99 ARG A O 1
ATOM 758 N N . ARG A 1 100 ? -0.157 -3.986 -0.864 1.00 96.25 100 ARG A N 1
ATOM 759 C CA . ARG A 1 100 ? -0.242 -2.671 -0.211 1.00 96.25 100 ARG A CA 1
ATOM 760 C C . ARG A 1 100 ? -1.023 -1.651 -1.033 1.00 96.25 100 ARG A C 1
ATOM 762 O O . ARG A 1 100 ? -1.511 -0.703 -0.454 1.00 96.25 100 ARG A O 1
ATOM 769 N N . ALA A 1 101 ? -1.225 -1.838 -2.334 1.00 97.50 101 ALA A N 1
ATOM 770 C CA . ALA A 1 101 ? -2.075 -0.944 -3.123 1.00 97.50 101 ALA A CA 1
ATOM 771 C C . ALA A 1 101 ? -3.535 -1.425 -3.163 1.00 97.50 101 ALA A C 1
ATOM 773 O O . ALA A 1 101 ? -3.811 -2.605 -3.398 1.00 97.50 101 ALA A O 1
ATOM 774 N N . CYS A 1 102 ? -4.491 -0.509 -3.009 1.00 97.94 102 CYS A N 1
ATOM 775 C CA . CYS A 1 102 ? -5.903 -0.813 -3.193 1.00 97.94 102 CYS A CA 1
ATOM 776 C C . CYS A 1 102 ? -6.180 -1.230 -4.648 1.00 97.94 102 CYS A C 1
ATOM 778 O O . CYS A 1 102 ? -5.715 -0.611 -5.606 1.00 97.94 102 CYS A O 1
ATOM 780 N N . GLY A 1 103 ? -6.976 -2.286 -4.834 1.00 96.38 103 GLY A N 1
ATOM 781 C CA . GLY A 1 103 ? -7.357 -2.761 -6.167 1.00 96.38 103 GLY A CA 1
ATOM 782 C C . GLY A 1 103 ? -8.375 -1.872 -6.893 1.00 96.38 103 GLY A C 1
ATOM 783 O O . GLY A 1 103 ? -8.550 -2.042 -8.095 1.00 96.38 103 GLY A O 1
ATOM 784 N N . ARG A 1 104 ? -9.058 -0.963 -6.179 1.00 97.69 104 ARG A N 1
ATOM 785 C CA . ARG A 1 104 ? -10.129 -0.110 -6.725 1.00 97.69 104 ARG A CA 1
ATOM 786 C C . ARG A 1 104 ? -9.677 1.329 -6.966 1.00 97.69 104 ARG A C 1
ATOM 788 O O . ARG A 1 104 ? -9.767 1.787 -8.093 1.00 97.69 104 ARG A O 1
ATOM 795 N N . CYS A 1 105 ? -9.223 2.021 -5.921 1.00 97.38 105 CYS A N 1
ATOM 796 C CA . CYS A 1 105 ? -8.792 3.424 -5.997 1.00 97.38 105 CYS A CA 1
ATOM 797 C C . CYS A 1 105 ? -7.272 3.599 -6.068 1.00 97.38 105 CYS A C 1
ATOM 799 O O . CYS A 1 105 ? -6.799 4.719 -6.098 1.00 97.38 105 CYS A O 1
ATOM 801 N N . GLU A 1 106 ? -6.503 2.508 -6.046 1.00 97.81 106 GLU A N 1
ATOM 802 C CA . GLU A 1 106 ? -5.033 2.529 -6.120 1.00 97.81 106 GLU A CA 1
ATOM 803 C C . GLU A 1 106 ? -4.299 3.219 -4.960 1.00 97.81 106 GLU A C 1
ATOM 805 O O . GLU A 1 106 ? -3.078 3.135 -4.922 1.00 97.81 106 GLU A O 1
ATOM 810 N N . ALA A 1 107 ? -5.009 3.753 -3.964 1.00 97.56 107 ALA A N 1
ATOM 811 C CA . ALA A 1 107 ? -4.419 4.274 -2.731 1.00 97.56 107 ALA A CA 1
ATOM 812 C C . ALA A 1 107 ? -3.542 3.231 -2.009 1.00 97.56 107 ALA A C 1
ATOM 814 O O . ALA A 1 107 ? -3.887 2.040 -1.950 1.00 97.56 107 ALA A O 1
ATOM 815 N N . VAL A 1 108 ? -2.428 3.681 -1.426 1.00 98.06 108 VAL A N 1
ATOM 816 C CA . VAL A 1 108 ? -1.554 2.849 -0.590 1.00 98.06 108 VAL A CA 1
ATOM 817 C C . VAL A 1 108 ? -2.238 2.616 0.751 1.00 98.06 108 VAL A C 1
ATOM 819 O O . VAL A 1 108 ? -2.653 3.541 1.446 1.00 98.06 108 VAL A O 1
ATOM 822 N N . MET A 1 109 ? -2.360 1.345 1.099 1.00 97.69 109 MET A N 1
ATOM 823 C CA . MET A 1 109 ? -2.942 0.836 2.323 1.00 97.69 109 MET A CA 1
ATOM 824 C C . MET A 1 109 ? -1.822 0.632 3.348 1.00 97.69 109 MET A C 1
ATOM 826 O O . MET A 1 109 ? -0.988 -0.266 3.200 1.00 97.69 109 MET A O 1
ATOM 830 N N . ILE A 1 110 ? -1.833 1.454 4.392 1.00 96.62 110 ILE A N 1
ATOM 831 C CA . ILE A 1 110 ? -0.963 1.377 5.562 1.00 96.62 110 ILE A CA 1
ATOM 832 C C . ILE A 1 110 ? -1.822 0.926 6.738 1.00 96.62 110 ILE A C 1
ATOM 834 O O . ILE A 1 110 ? -2.913 1.447 6.967 1.00 96.62 110 ILE A O 1
ATOM 838 N N . GLU A 1 111 ? -1.359 -0.106 7.430 1.00 96.12 111 GLU A N 1
ATOM 839 C CA . GLU A 1 111 ? -2.094 -0.739 8.524 1.00 96.12 111 GLU A CA 1
ATOM 840 C C . GLU A 1 111 ? -2.248 0.258 9.678 1.00 96.12 111 GLU A C 1
ATOM 842 O O . GLU A 1 111 ? -1.274 0.884 10.076 1.00 96.12 111 GLU A O 1
ATOM 847 N N . GLY A 1 112 ? -3.477 0.455 10.163 1.00 94.56 112 GLY A N 1
ATOM 848 C CA . GLY A 1 112 ? -3.773 1.396 11.250 1.00 94.56 112 GLY A CA 1
ATOM 849 C C . GLY A 1 112 ? -3.992 2.845 10.807 1.00 94.56 112 GLY A C 1
ATOM 850 O O . GLY A 1 112 ? -4.737 3.548 11.475 1.00 94.56 112 GLY A O 1
ATOM 851 N N . LEU A 1 113 ? -3.436 3.263 9.664 1.00 94.94 113 LEU A N 1
ATOM 852 C CA . LEU A 1 113 ? -3.618 4.619 9.127 1.00 94.94 113 LEU A CA 1
ATOM 853 C C . LEU A 1 113 ? -4.693 4.647 8.036 1.00 94.94 113 LEU A C 1
ATOM 855 O O . LEU A 1 113 ? -5.833 5.037 8.257 1.00 94.94 113 LEU A O 1
ATOM 859 N N . THR A 1 114 ? -4.354 4.155 6.844 1.00 95.62 114 THR A N 1
ATOM 860 C CA . THR A 1 114 ? -5.229 4.228 5.664 1.00 95.62 114 THR A CA 1
ATOM 861 C C . THR A 1 114 ? -5.990 2.926 5.401 1.00 95.62 114 THR A C 1
ATOM 863 O O . THR A 1 114 ? -6.763 2.828 4.440 1.00 95.62 114 THR A O 1
ATOM 866 N N . MET A 1 115 ? -5.798 1.890 6.228 1.00 97.06 115 MET A N 1
ATOM 867 C CA . MET A 1 115 ? -6.606 0.672 6.193 1.00 97.06 115 MET A CA 1
ATOM 868 C C . MET A 1 115 ? -6.898 0.092 7.575 1.00 97.06 115 MET A C 1
ATOM 870 O O . MET A 1 115 ? -6.059 0.098 8.473 1.00 97.06 115 MET A O 1
ATOM 874 N N . SER A 1 116 ? -8.067 -0.543 7.687 1.00 97.38 116 SER A N 1
ATOM 875 C CA . SER A 1 116 ? -8.429 -1.365 8.845 1.00 97.38 116 SER A CA 1
ATOM 876 C C . SER A 1 116 ? -8.260 -2.848 8.530 1.00 97.38 116 SER A C 1
ATOM 878 O O . SER A 1 116 ? -8.652 -3.329 7.459 1.00 97.38 116 SER A O 1
ATOM 880 N N . ILE A 1 117 ? -7.687 -3.589 9.476 1.00 97.00 117 ILE A N 1
ATOM 881 C CA . ILE A 1 117 ? -7.474 -5.033 9.367 1.00 97.00 117 ILE A CA 1
ATOM 882 C C . ILE A 1 117 ? -8.293 -5.726 10.443 1.00 97.00 117 ILE A C 1
ATOM 884 O O . ILE A 1 117 ? -8.259 -5.349 11.609 1.00 97.00 117 ILE A O 1
ATOM 888 N N . ARG A 1 118 ? -9.052 -6.748 10.048 1.00 95.94 118 ARG A N 1
ATOM 889 C CA . ARG A 1 118 ? -9.751 -7.634 10.981 1.00 95.94 118 ARG A CA 1
ATOM 890 C C . ARG A 1 118 ? -9.467 -9.081 10.619 1.00 95.94 118 ARG A C 1
ATOM 892 O O . ARG A 1 118 ? -9.797 -9.512 9.510 1.00 95.94 118 ARG A O 1
ATOM 899 N N . ASN A 1 119 ? -8.910 -9.831 11.560 1.00 94.00 119 ASN A N 1
ATOM 900 C CA . ASN A 1 119 ? -8.767 -11.277 11.442 1.00 94.00 119 ASN A CA 1
ATOM 901 C C . ASN A 1 119 ? -10.081 -11.935 11.860 1.00 94.00 119 ASN A C 1
ATOM 903 O O . ASN A 1 119 ? -10.692 -11.550 12.855 1.00 94.00 119 ASN A O 1
ATOM 907 N N . LYS A 1 120 ? -10.569 -12.876 11.055 1.00 93.69 120 LYS A N 1
ATOM 908 C CA . LYS A 1 120 ? -11.763 -13.662 11.374 1.00 93.69 120 LYS A CA 1
ATOM 909 C C . LYS A 1 120 ? -11.464 -15.132 11.160 1.00 93.69 120 LYS A C 1
ATOM 911 O O . LYS A 1 120 ? -10.867 -15.473 10.138 1.00 93.69 120 LYS A O 1
ATOM 916 N N . ALA A 1 121 ? -11.955 -15.971 12.064 1.00 91.81 121 ALA A N 1
ATOM 917 C CA . ALA A 1 121 ? -11.991 -17.403 11.831 1.00 91.81 121 ALA A CA 1
ATOM 918 C C . ALA A 1 121 ? -12.781 -17.697 10.542 1.00 91.81 121 ALA A C 1
ATOM 920 O O . ALA A 1 121 ? -13.802 -17.062 10.240 1.00 91.81 121 ALA A O 1
ATOM 921 N N . SER A 1 122 ? -12.283 -18.629 9.744 1.00 90.62 122 SER A N 1
ATOM 922 C CA . SER A 1 122 ? -12.893 -19.087 8.507 1.00 90.62 122 SER A CA 1
ATOM 923 C C . SER A 1 122 ? -12.853 -20.608 8.480 1.00 90.62 122 SER A C 1
ATOM 925 O O . SER A 1 122 ? -11.789 -21.199 8.596 1.00 90.62 122 SER A O 1
ATOM 927 N N . GLY A 1 123 ? -14.008 -21.247 8.281 1.00 87.69 123 GLY A N 1
ATOM 928 C CA . GLY A 1 123 ? -14.100 -22.711 8.321 1.00 87.69 123 GLY A CA 1
ATOM 929 C C . GLY A 1 123 ? -13.049 -23.462 7.478 1.00 87.69 123 GLY A C 1
ATOM 930 O O . GLY A 1 123 ? -12.464 -24.406 7.990 1.00 87.69 123 GLY A O 1
ATOM 931 N N . PRO A 1 124 ? -12.782 -23.087 6.209 1.00 84.50 124 PRO A N 1
ATOM 932 C CA . PRO A 1 124 ? -11.862 -23.853 5.363 1.00 84.50 124 PRO A CA 1
ATOM 933 C C . PRO A 1 124 ? -10.380 -23.445 5.445 1.00 84.50 124 PRO A C 1
ATOM 935 O O . PRO A 1 124 ? -9.548 -24.201 4.955 1.00 84.50 124 PRO A O 1
ATOM 938 N N . HIS A 1 125 ? -10.043 -22.268 5.983 1.00 74.69 125 HIS A N 1
ATOM 939 C CA . HIS A 1 125 ? -8.667 -21.734 5.982 1.00 74.69 125 HIS A CA 1
ATOM 940 C C . HIS A 1 125 ? -8.164 -21.354 7.378 1.00 74.69 125 HIS A C 1
ATOM 942 O O . HIS A 1 125 ? -7.213 -20.591 7.469 1.00 74.69 125 HIS A O 1
ATOM 948 N N . ASP A 1 126 ? -8.834 -21.843 8.424 1.00 86.38 126 ASP A N 1
ATOM 949 C CA . ASP A 1 126 ? -8.670 -21.488 9.838 1.00 86.38 126 ASP A CA 1
ATOM 950 C C . ASP A 1 126 ? -8.873 -19.989 10.118 1.00 86.38 126 ASP A C 1
ATOM 952 O O . ASP A 1 126 ? -9.897 -19.594 10.671 1.00 86.38 126 ASP A O 1
ATOM 956 N N . HIS A 1 127 ? -8.018 -19.119 9.578 1.00 92.69 127 HIS A N 1
ATOM 957 C CA . HIS A 1 127 ? -8.062 -17.670 9.738 1.00 92.69 127 HIS A CA 1
ATOM 958 C C . HIS A 1 127 ? -7.963 -16.908 8.401 1.00 92.69 127 HIS A C 1
ATOM 960 O O . HIS A 1 127 ? -7.202 -17.229 7.488 1.00 92.69 127 HIS A O 1
ATOM 966 N N . VAL A 1 128 ? -8.743 -15.830 8.270 1.00 95.12 128 VAL A N 1
ATOM 967 C CA . VAL A 1 128 ? -8.700 -14.912 7.120 1.00 95.12 128 VAL A CA 1
ATOM 968 C C . VAL A 1 128 ? -8.557 -13.477 7.606 1.00 95.12 128 VAL A C 1
ATOM 970 O O . VAL A 1 128 ? -9.415 -12.958 8.328 1.00 95.12 128 VAL A O 1
ATOM 973 N N . SER A 1 129 ? -7.519 -12.800 7.123 1.00 94.69 129 SER A N 1
ATOM 974 C CA . SER A 1 129 ? -7.314 -11.366 7.310 1.00 94.69 129 SER A CA 1
ATOM 975 C C . SER A 1 129 ? -8.134 -10.583 6.286 1.00 94.69 129 SER A C 1
ATOM 977 O O . SER A 1 129 ? -7.911 -10.661 5.073 1.00 94.69 129 SER A O 1
ATOM 979 N N . LYS A 1 130 ? -9.107 -9.806 6.764 1.00 96.62 130 LYS A N 1
ATOM 980 C CA . LYS A 1 130 ? -9.884 -8.864 5.951 1.00 96.62 130 LYS A CA 1
ATOM 981 C C . LYS A 1 130 ? -9.255 -7.481 6.071 1.00 96.62 130 LYS A C 1
ATOM 983 O O . LYS A 1 130 ? -9.304 -6.888 7.143 1.00 96.62 130 LYS A O 1
ATOM 988 N N . LYS A 1 131 ? -8.706 -6.973 4.970 1.00 97.62 131 LYS A N 1
ATOM 989 C CA . LYS A 1 131 ? -8.156 -5.618 4.851 1.00 97.62 131 LYS A CA 1
ATOM 990 C C . LYS A 1 131 ? -9.194 -4.726 4.171 1.00 97.62 131 LYS A C 1
ATOM 992 O O . LYS A 1 131 ? -9.614 -5.044 3.059 1.00 97.62 131 LYS A O 1
ATOM 997 N N . LYS A 1 132 ? -9.654 -3.659 4.826 1.00 98.31 132 LYS A N 1
ATOM 998 C CA . LYS A 1 132 ? -10.608 -2.683 4.275 1.00 98.31 132 LYS A CA 1
ATOM 999 C C . LYS A 1 132 ? -9.890 -1.353 4.059 1.00 98.31 132 LYS A C 1
ATOM 1001 O O . LYS A 1 132 ? -9.377 -0.773 5.011 1.00 98.31 132 LYS A O 1
ATOM 1006 N N . CYS A 1 133 ? -9.887 -0.882 2.817 1.00 98.25 133 CYS A N 1
ATOM 1007 C CA . CYS A 1 133 ? -9.348 0.421 2.439 1.00 98.25 133 CYS A CA 1
ATOM 1008 C C . CYS A 1 133 ? -10.143 1.543 3.125 1.00 98.25 133 CYS A C 1
ATOM 1010 O O . CYS A 1 133 ? -11.373 1.545 3.043 1.00 98.25 133 CYS A O 1
ATOM 1012 N N . GLY A 1 134 ? -9.448 2.477 3.775 1.00 95.81 134 GLY A N 1
ATOM 1013 C CA . GLY A 1 134 ? -10.037 3.651 4.423 1.00 95.81 134 GLY A CA 1
ATOM 1014 C C . GLY A 1 134 ? -10.632 4.645 3.427 1.00 95.81 134 GLY A C 1
ATOM 1015 O O . GLY A 1 134 ? -11.683 5.203 3.697 1.00 95.81 134 GLY A O 1
ATOM 1016 N N . VAL A 1 135 ? -10.041 4.761 2.231 1.00 95.44 135 VAL A N 1
ATOM 1017 C CA . VAL A 1 135 ? -10.464 5.732 1.205 1.00 95.44 135 VAL A CA 1
ATOM 1018 C C . VAL A 1 135 ? -11.755 5.309 0.490 1.00 95.44 135 VAL A C 1
ATOM 1020 O O . VAL A 1 135 ? -12.747 6.022 0.501 1.00 95.44 135 VAL A O 1
ATOM 1023 N N . CYS A 1 136 ? -11.778 4.132 -0.152 1.00 97.19 136 CYS A N 1
ATOM 1024 C CA . CYS A 1 136 ? -12.924 3.700 -0.978 1.00 97.19 136 CYS A CA 1
ATOM 1025 C C . CYS A 1 136 ? -13.752 2.549 -0.382 1.00 97.19 136 CYS A C 1
ATOM 1027 O O . CYS A 1 136 ? -14.666 2.033 -1.033 1.00 97.19 136 CYS A O 1
ATOM 1029 N N . GLY A 1 137 ? -13.382 2.053 0.803 1.00 97.62 137 GLY A N 1
ATOM 1030 C CA . GLY A 1 137 ? -14.070 0.945 1.470 1.00 97.62 137 GLY A CA 1
ATOM 1031 C C . GLY A 1 137 ? -13.890 -0.435 0.827 1.00 97.62 137 GLY A C 1
ATOM 1032 O O . GLY A 1 137 ? -14.492 -1.400 1.302 1.00 97.62 137 GLY A O 1
ATOM 1033 N N . ALA A 1 138 ? -13.087 -0.572 -0.236 1.00 98.38 138 ALA A N 1
ATOM 1034 C CA . ALA A 1 138 ? -12.835 -1.864 -0.873 1.00 98.38 138 ALA A CA 1
ATOM 1035 C C . ALA A 1 138 ? -12.206 -2.857 0.120 1.00 98.38 138 ALA A C 1
ATOM 1037 O O . ALA A 1 138 ? -11.308 -2.504 0.884 1.00 98.38 138 ALA A O 1
ATOM 1038 N N . VAL A 1 139 ? -12.677 -4.108 0.094 1.00 98.12 139 VAL A N 1
ATOM 1039 C CA . VAL A 1 139 ? -12.236 -5.159 1.021 1.00 98.12 139 VAL A CA 1
ATOM 1040 C C . VAL A 1 139 ? -11.442 -6.222 0.272 1.00 98.12 139 VAL A C 1
ATOM 1042 O O . VAL A 1 139 ? -11.957 -6.856 -0.649 1.00 98.12 139 VAL A O 1
ATOM 1045 N N . VAL A 1 140 ? -10.214 -6.467 0.716 1.00 96.50 140 VAL A N 1
ATOM 1046 C CA . VAL A 1 140 ? -9.348 -7.553 0.251 1.00 96.50 140 VAL A CA 1
ATOM 1047 C C . VAL A 1 140 ? -9.285 -8.625 1.334 1.00 96.50 140 VAL A C 1
ATOM 1049 O O . VAL A 1 140 ? -9.148 -8.328 2.519 1.00 96.50 140 VAL A O 1
ATOM 1052 N N . ARG A 1 141 ? -9.414 -9.892 0.935 1.00 95.62 141 ARG A N 1
ATOM 1053 C CA . ARG A 1 141 ? -9.296 -11.042 1.837 1.00 95.62 141 ARG A CA 1
ATOM 1054 C C . ARG A 1 141 ? -7.993 -11.756 1.543 1.00 95.62 141 ARG A C 1
ATOM 1056 O O . ARG A 1 141 ? -7.746 -12.112 0.394 1.00 95.62 141 ARG A O 1
ATOM 1063 N N . LEU A 1 142 ? -7.193 -11.962 2.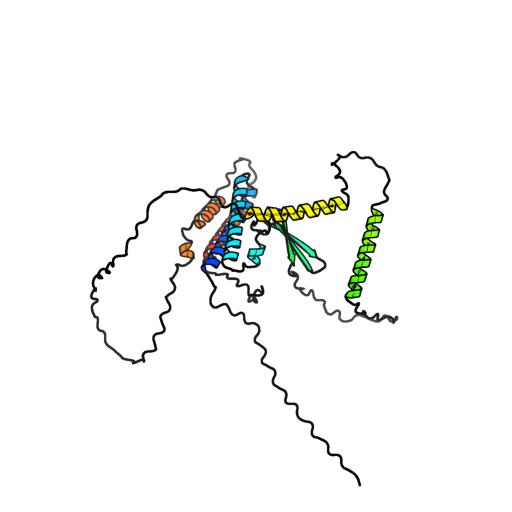576 1.00 93.62 142 LEU A N 1
ATOM 1064 C CA . LEU A 1 142 ? -5.972 -12.746 2.506 1.00 93.62 142 LEU A CA 1
ATOM 1065 C C . LEU A 1 142 ? -6.104 -13.919 3.481 1.00 93.62 142 LEU A C 1
ATOM 1067 O O . LEU A 1 142 ? -6.596 -13.705 4.591 1.00 93.62 142 LEU A O 1
ATOM 1071 N N . PRO A 1 143 ? -5.708 -15.140 3.089 1.00 92.56 143 PRO A N 1
ATOM 1072 C CA . PRO A 1 143 ? -5.530 -16.205 4.066 1.00 92.56 143 PRO A CA 1
ATOM 1073 C C . PRO A 1 143 ? -4.493 -15.722 5.083 1.00 92.56 143 PRO A C 1
ATOM 1075 O O . PRO A 1 143 ? -3.436 -15.218 4.686 1.00 92.56 143 PRO A O 1
ATOM 1078 N N . ALA A 1 144 ? -4.842 -15.774 6.366 1.00 88.50 144 ALA A N 1
ATOM 1079 C CA . ALA A 1 144 ? -3.878 -15.469 7.407 1.00 88.50 144 ALA A CA 1
ATOM 1080 C C . ALA A 1 144 ? -2.938 -16.678 7.521 1.00 88.50 144 ALA A C 1
ATOM 1082 O O . ALA A 1 144 ? -3.416 -17.808 7.429 1.00 88.50 144 ALA A O 1
ATOM 1083 N N . PRO A 1 145 ? -1.618 -16.478 7.658 1.00 78.62 145 PRO A N 1
ATOM 1084 C CA . PRO A 1 145 ? -0.767 -17.562 8.127 1.00 78.62 145 PRO A CA 1
ATOM 1085 C C . PRO A 1 145 ? -1.261 -17.991 9.515 1.00 78.62 145 PRO A C 1
ATOM 1087 O O . PRO A 1 145 ? -1.731 -17.136 10.268 1.00 78.62 145 PRO A O 1
ATOM 1090 N N . ASP A 1 146 ? -1.166 -19.279 9.845 1.00 76.94 146 ASP A N 1
ATOM 1091 C CA . ASP A 1 146 ? -1.462 -19.762 11.196 1.00 76.94 146 ASP A CA 1
ATOM 1092 C C . ASP A 1 146 ? -0.460 -19.109 12.156 1.00 76.94 146 ASP A C 1
ATOM 1094 O O . ASP A 1 146 ? 0.701 -19.500 12.254 1.00 76.94 146 ASP A O 1
ATOM 1098 N N . LEU A 1 147 ? -0.890 -18.009 12.783 1.00 67.56 147 LEU A N 1
ATOM 1099 C CA . LEU A 1 147 ? -0.063 -17.179 13.667 1.00 67.56 147 LEU A CA 1
ATOM 1100 C C . LEU A 1 147 ? 0.186 -17.840 15.017 1.00 67.56 147 LEU A C 1
ATOM 1102 O O . LEU A 1 147 ? 0.978 -17.335 15.805 1.00 67.56 147 LEU A O 1
ATOM 1106 N N . VAL A 1 148 ? -0.487 -18.953 15.276 1.00 64.25 148 VAL A N 1
ATOM 1107 C CA . VAL A 1 148 ? -0.167 -19.831 16.380 1.00 64.25 148 VAL A CA 1
ATOM 1108 C C . VAL A 1 148 ? 0.693 -20.929 15.760 1.00 64.25 148 VAL A C 1
ATOM 1110 O O . VAL A 1 148 ? 0.141 -21.936 15.314 1.00 64.25 148 VAL A O 1
ATOM 1113 N N . PRO A 1 149 ? 2.043 -20.795 15.709 1.00 63.25 149 PRO A N 1
ATOM 1114 C CA . PRO A 1 149 ? 2.814 -22.012 15.891 1.00 63.25 149 PRO A CA 1
ATOM 1115 C C . PRO A 1 149 ? 2.206 -22.611 17.147 1.00 63.25 149 PRO A C 1
ATOM 1117 O O . PRO A 1 149 ? 2.048 -21.884 18.130 1.00 63.25 149 PRO A O 1
ATOM 1120 N N . GLU A 1 150 ? 1.730 -23.850 17.078 1.00 63.47 150 GLU A N 1
ATOM 1121 C CA . GLU A 1 150 ? 1.356 -24.587 18.271 1.00 63.47 150 GLU A CA 1
ATOM 1122 C C . GLU A 1 150 ? 2.614 -24.574 19.146 1.00 63.47 150 GLU A C 1
ATOM 1124 O O . GLU A 1 150 ? 3.479 -25.439 19.041 1.00 63.47 150 GLU A O 1
ATOM 1129 N N . ILE A 1 151 ? 2.785 -23.515 19.950 1.00 62.03 151 ILE A N 1
ATOM 1130 C CA . ILE A 1 151 ? 3.588 -23.517 21.147 1.00 62.03 151 ILE A CA 1
ATOM 1131 C C . ILE A 1 151 ? 2.894 -24.646 21.848 1.00 62.03 151 ILE A C 1
ATOM 1133 O O . ILE A 1 151 ? 1.740 -24.491 22.252 1.00 62.03 151 ILE A O 1
ATOM 1137 N N . GLY A 1 152 ? 3.513 -25.820 21.771 1.00 55.22 152 GLY A N 1
ATOM 1138 C CA . GLY A 1 152 ? 3.022 -27.015 22.398 1.00 55.22 152 GLY A CA 1
ATOM 1139 C C . GLY A 1 152 ? 2.982 -26.680 23.869 1.00 55.22 152 GLY A C 1
ATOM 1140 O O . GLY A 1 152 ? 3.931 -26.954 24.591 1.00 55.22 152 GLY A O 1
ATOM 1141 N N . VAL A 1 153 ? 1.887 -26.055 24.305 1.00 56.97 153 VAL A N 1
ATOM 1142 C CA . VAL A 1 153 ? 1.323 -26.244 25.619 1.00 56.97 153 VAL A CA 1
ATOM 1143 C C . VAL A 1 153 ? 1.189 -27.738 25.628 1.00 56.97 153 VAL A C 1
ATOM 1145 O O . VAL A 1 153 ? 0.325 -28.286 24.936 1.00 56.97 153 VAL A O 1
ATOM 1148 N N . GLY A 1 154 ? 2.211 -28.370 26.205 1.00 53.38 154 GLY A N 1
ATOM 1149 C CA . GLY A 1 154 ? 2.411 -29.787 26.103 1.00 53.38 154 GLY A CA 1
ATOM 1150 C C . GLY A 1 154 ? 1.064 -30.398 26.394 1.00 53.38 154 GLY A C 1
ATOM 1151 O O . GLY A 1 154 ? 0.531 -30.258 27.496 1.00 53.38 154 GLY A O 1
ATOM 1152 N N . LYS A 1 155 ? 0.507 -31.098 25.406 1.00 54.38 155 LYS A N 1
ATOM 1153 C CA . LYS A 1 155 ? -0.197 -32.313 25.755 1.00 54.38 155 LYS A CA 1
ATOM 1154 C C . LYS A 1 155 ? 0.891 -33.140 26.419 1.00 54.38 155 LYS A C 1
ATOM 1156 O O . LYS A 1 155 ? 1.594 -33.883 25.743 1.00 54.38 155 LYS A O 1
ATOM 1161 N N . GLY A 1 156 ? 1.104 -32.886 27.715 1.00 51.88 156 GLY A N 1
ATOM 1162 C CA . GLY A 1 156 ? 1.880 -33.755 28.562 1.00 51.88 156 GLY A CA 1
ATOM 1163 C C . GLY A 1 156 ? 1.361 -35.150 28.256 1.00 51.88 156 GLY A C 1
ATOM 1164 O O . GLY A 1 156 ? 0.150 -35.290 28.012 1.00 51.88 156 GLY A O 1
ATOM 1165 N N . PRO A 1 157 ? 2.249 -36.143 28.136 1.00 53.84 157 PRO A N 1
ATOM 1166 C CA . PRO A 1 157 ? 1.800 -37.510 27.991 1.00 53.84 157 PRO A CA 1
ATOM 1167 C C . PRO A 1 157 ? 0.747 -37.720 29.078 1.00 53.84 157 PRO A C 1
ATOM 1169 O O . PRO A 1 157 ? 1.023 -37.592 30.269 1.00 53.84 157 PRO A O 1
ATOM 1172 N N . ARG A 1 158 ? -0.513 -37.913 28.667 1.00 57.72 158 ARG A N 1
ATOM 1173 C CA . ARG A 1 158 ? -1.531 -38.469 29.551 1.00 57.72 158 ARG A CA 1
ATOM 1174 C C . ARG A 1 158 ? -1.135 -39.930 29.700 1.00 57.72 158 ARG A C 1
ATOM 1176 O O . ARG A 1 158 ? -1.743 -40.804 29.088 1.00 57.72 158 ARG A O 1
ATOM 1183 N N . ASP A 1 159 ? -0.048 -40.147 30.429 1.00 52.66 159 ASP A N 1
ATOM 1184 C CA . ASP A 1 159 ? 0.342 -41.444 30.924 1.00 52.66 159 ASP A CA 1
ATOM 1185 C C . ASP A 1 159 ? -0.735 -41.845 31.924 1.00 52.66 159 ASP A C 1
ATOM 1187 O O . ASP A 1 159 ? -0.902 -41.257 32.988 1.00 52.66 159 ASP A O 1
ATOM 1191 N N . GLY A 1 160 ? -1.561 -42.774 31.454 1.00 56.06 160 GLY A N 1
ATOM 1192 C CA . GLY A 1 160 ? -2.144 -43.851 32.233 1.00 56.06 160 GLY A CA 1
ATOM 1193 C C . GLY A 1 160 ? -2.643 -43.524 33.633 1.00 56.06 160 GLY A C 1
ATOM 1194 O O . GLY A 1 160 ? -2.004 -43.899 34.603 1.00 56.06 160 GLY A O 1
ATOM 1195 N N . GLN A 1 161 ? -3.879 -43.039 33.722 1.00 48.53 161 GLN A N 1
ATOM 1196 C CA . GLN A 1 161 ? -4.832 -43.585 34.691 1.00 48.53 161 GLN A CA 1
ATOM 1197 C C . GLN A 1 161 ? -6.167 -43.804 33.978 1.00 48.53 161 GLN A C 1
ATOM 1199 O O . GLN A 1 161 ? -7.071 -42.973 33.980 1.00 48.53 161 GLN A O 1
ATOM 1204 N N . LYS A 1 162 ? -6.234 -44.934 33.273 1.00 48.34 162 LYS A N 1
ATOM 1205 C CA . LYS A 1 162 ? -7.483 -45.614 32.945 1.00 48.34 162 LYS A CA 1
ATOM 1206 C C . LYS A 1 162 ? -7.446 -46.918 33.730 1.00 48.34 162 LYS A C 1
ATOM 1208 O O . LYS A 1 162 ? -7.111 -47.963 33.177 1.00 48.34 162 LYS A O 1
ATOM 1213 N N . GLU A 1 163 ? -7.679 -46.814 35.035 1.00 54.25 163 GLU A N 1
ATOM 1214 C CA . GLU A 1 163 ? -8.152 -47.974 35.774 1.00 54.25 163 GLU A CA 1
ATOM 1215 C C . GLU A 1 163 ? -9.547 -48.327 35.264 1.00 54.25 163 GLU A C 1
ATOM 1217 O O . GLU A 1 163 ? -10.329 -47.475 34.837 1.00 54.25 163 GLU A O 1
ATOM 1222 N N . GLN A 1 164 ? -9.726 -49.637 35.196 1.00 52.88 164 GLN A N 1
ATOM 1223 C CA . GLN A 1 164 ? -10.893 -50.405 34.820 1.00 52.88 164 GLN A CA 1
ATOM 1224 C C . GLN A 1 164 ? -12.225 -49.684 35.031 1.00 52.88 164 GLN A C 1
ATOM 1226 O O . GLN A 1 164 ? -12.617 -49.405 36.154 1.00 52.88 164 GLN A O 1
ATOM 1231 N N . GLU A 1 165 ? -12.986 -49.552 33.948 1.00 46.84 165 GLU A N 1
ATOM 1232 C CA . GLU A 1 165 ? -14.364 -50.014 34.016 1.00 46.84 165 GLU A CA 1
ATOM 1233 C C . GLU A 1 165 ? -14.701 -50.774 32.735 1.00 46.84 165 GLU A C 1
ATOM 1235 O O . GLU A 1 165 ? -14.444 -50.362 31.598 1.00 46.84 165 GLU A O 1
ATOM 1240 N N . GLU A 1 166 ? -15.137 -51.985 33.010 1.00 53.03 166 GLU A N 1
ATOM 1241 C CA . GLU A 1 166 ? -15.381 -53.125 32.165 1.00 53.03 166 GLU A CA 1
ATOM 1242 C C . GLU A 1 166 ? -16.799 -53.032 31.592 1.00 53.03 166 GLU A C 1
ATOM 1244 O O . GLU A 1 166 ? -17.723 -52.582 32.262 1.00 53.03 166 GLU A O 1
ATOM 1249 N N . GLY A 1 167 ? -16.982 -53.488 30.352 1.00 49.22 167 GLY A N 1
ATOM 1250 C CA . GLY A 1 167 ? -18.314 -53.802 29.833 1.00 49.22 167 GLY A CA 1
ATOM 1251 C C . GLY A 1 167 ? -18.962 -52.729 28.958 1.00 49.22 167 GLY A C 1
ATOM 1252 O O . GLY A 1 167 ? -19.802 -51.952 29.392 1.00 49.22 167 GLY A O 1
ATOM 1253 N N . THR A 1 168 ? -18.651 -52.753 27.663 1.00 42.00 168 THR A N 1
ATOM 1254 C CA . THR A 1 168 ? -19.616 -53.137 26.611 1.00 42.00 168 THR A CA 1
ATOM 1255 C C . THR A 1 168 ? -18.951 -52.992 25.245 1.00 42.00 168 THR A C 1
ATOM 1257 O O . THR A 1 168 ? -18.584 -51.917 24.771 1.00 42.00 168 THR A O 1
ATOM 1260 N N . SER A 1 169 ? -18.732 -54.146 24.633 1.00 53.50 169 SER A N 1
ATOM 1261 C CA . SER A 1 169 ? -18.361 -54.334 23.239 1.00 53.50 169 SER A CA 1
ATOM 1262 C C . SER A 1 169 ? -19.474 -53.876 22.290 1.00 53.50 169 SER A C 1
ATOM 1264 O O . SER A 1 169 ? -20.634 -53.830 22.673 1.00 53.50 169 SER A O 1
ATOM 1266 N N . GLU A 1 170 ? -19.091 -53.665 21.026 1.00 47.78 170 GLU A N 1
ATOM 1267 C CA . GLU A 1 170 ? -19.935 -53.427 19.839 1.00 47.78 170 GLU A CA 1
ATOM 1268 C C . GLU A 1 170 ? -20.143 -51.968 19.402 1.00 47.78 170 GLU A C 1
ATOM 1270 O O . GLU A 1 170 ? -21.116 -51.296 19.719 1.00 47.78 170 GLU A O 1
ATOM 1275 N N . ALA A 1 171 ? -19.250 -51.498 18.527 1.00 50.78 171 ALA A N 1
ATOM 1276 C CA . ALA A 1 171 ? -19.576 -51.324 17.105 1.00 50.78 171 ALA A CA 1
ATOM 1277 C C . ALA A 1 171 ? -18.475 -50.499 16.424 1.00 50.78 171 ALA A C 1
ATOM 1279 O O . ALA A 1 171 ? -18.551 -49.274 16.292 1.00 50.78 171 ALA A O 1
ATOM 1280 N N . ALA A 1 172 ? -17.453 -51.192 15.921 1.00 52.62 172 ALA A N 1
ATOM 1281 C CA . ALA A 1 172 ? -16.488 -50.639 14.982 1.00 52.62 172 ALA A CA 1
ATOM 1282 C C . ALA A 1 172 ? -17.184 -50.330 13.640 1.00 52.62 172 ALA A C 1
ATOM 1284 O O . ALA A 1 172 ? -17.108 -51.091 12.677 1.00 52.62 172 ALA A O 1
ATOM 1285 N N . LYS A 1 173 ? -17.894 -49.199 13.558 1.00 54.06 173 LYS A N 1
ATOM 1286 C CA . LYS A 1 173 ? -18.453 -48.702 12.296 1.00 54.06 173 LYS A CA 1
ATOM 1287 C C . LYS A 1 173 ? -17.323 -48.117 11.456 1.00 54.06 173 LYS A C 1
ATOM 1289 O O . LYS A 1 173 ? -16.918 -46.964 11.615 1.00 54.06 173 LYS A O 1
ATOM 1294 N N . GLY A 1 174 ? -16.808 -48.951 10.554 1.00 49.88 174 GLY A N 1
ATOM 1295 C CA . GLY A 1 174 ? -15.862 -48.564 9.520 1.00 49.88 174 GLY A CA 1
ATOM 1296 C C . GLY A 1 174 ? -16.345 -47.312 8.791 1.00 49.88 174 GLY A C 1
ATOM 1297 O O . GLY A 1 174 ? -17.459 -47.256 8.269 1.00 49.88 174 GLY A O 1
ATOM 1298 N N . LYS A 1 175 ? -15.493 -46.284 8.755 1.00 57.09 175 LYS A N 1
ATOM 1299 C CA . LYS A 1 175 ? -15.721 -45.069 7.970 1.00 57.09 175 LYS A CA 1
ATOM 1300 C C . LYS A 1 175 ? -15.660 -45.444 6.488 1.00 57.09 175 LYS A C 1
ATOM 1302 O O . LYS A 1 175 ? -14.609 -45.339 5.857 1.00 57.09 175 LYS A O 1
ATOM 1307 N N . GLN A 1 176 ? -16.780 -45.911 5.935 1.00 67.38 176 GLN A N 1
ATOM 1308 C CA . GLN A 1 176 ? -16.932 -46.148 4.504 1.00 67.38 176 GLN A CA 1
ATOM 1309 C C . GLN A 1 176 ? -16.568 -44.855 3.773 1.00 67.38 176 GLN A C 1
ATOM 1311 O O . GLN A 1 176 ? -17.151 -43.791 4.003 1.00 67.38 176 GLN A O 1
ATOM 1316 N N . LYS A 1 177 ? -15.554 -44.938 2.909 1.00 69.31 177 LYS A N 1
ATOM 1317 C CA . LYS A 1 177 ? -15.114 -43.832 2.062 1.00 69.31 177 LYS A CA 1
ATOM 1318 C C . LYS A 1 177 ? -16.233 -43.523 1.067 1.00 69.31 177 LYS A C 1
ATOM 1320 O O . LYS A 1 177 ? -16.275 -44.061 -0.032 1.00 69.31 177 LYS A O 1
ATOM 1325 N N . VAL A 1 178 ? -17.162 -42.659 1.475 1.00 70.94 178 VAL A N 1
ATOM 1326 C CA . VAL A 1 178 ? -18.253 -42.178 0.624 1.00 70.94 178 VAL A CA 1
ATOM 1327 C C . VAL A 1 178 ? -17.642 -41.511 -0.604 1.00 70.94 178 VAL A C 1
ATOM 1329 O O . VAL A 1 178 ? -16.941 -40.498 -0.483 1.00 70.94 178 VAL A O 1
ATOM 1332 N N . SER A 1 179 ? -17.930 -42.086 -1.772 1.00 83.81 179 SER A N 1
ATOM 1333 C CA . SER A 1 179 ? -17.515 -41.590 -3.083 1.00 83.81 179 SER A CA 1
ATOM 1334 C C . SER A 1 179 ? -17.803 -40.093 -3.227 1.00 83.81 179 SER A C 1
ATOM 1336 O O . SER A 1 179 ? -18.866 -39.593 -2.840 1.00 83.81 179 SER A O 1
ATOM 1338 N N . GLN A 1 180 ? -16.870 -39.360 -3.839 1.00 84.12 180 GLN A N 1
ATOM 1339 C CA . GLN A 1 180 ? -16.997 -37.922 -4.094 1.00 84.12 180 GLN A CA 1
ATOM 1340 C C . GLN A 1 180 ? -18.300 -37.579 -4.846 1.00 84.12 180 GLN A C 1
ATOM 1342 O O . GLN A 1 180 ? -18.894 -36.522 -4.620 1.00 84.12 180 GLN A O 1
ATOM 1347 N N . ARG A 1 181 ? -18.800 -38.494 -5.690 1.00 83.56 181 ARG A N 1
ATOM 1348 C CA . ARG A 1 181 ? -20.065 -38.337 -6.426 1.00 83.56 181 ARG A CA 1
ATOM 1349 C C . ARG A 1 181 ? -21.284 -38.387 -5.500 1.00 83.56 181 ARG A C 1
ATOM 1351 O O . ARG A 1 181 ? -22.217 -37.604 -5.673 1.00 83.56 181 ARG A O 1
ATOM 1358 N N . GLN A 1 182 ? -21.253 -39.245 -4.483 1.00 85.62 182 GLN A N 1
ATOM 1359 C CA . GLN A 1 182 ? -22.317 -39.370 -3.487 1.00 85.62 182 GLN A CA 1
ATOM 1360 C C . GLN A 1 182 ? -22.343 -38.154 -2.550 1.00 85.62 182 GLN A C 1
ATOM 1362 O O . GLN A 1 182 ? -23.422 -37.630 -2.284 1.00 85.62 182 GLN A O 1
ATOM 1367 N N . ARG A 1 183 ? -21.175 -37.592 -2.192 1.00 86.56 183 ARG A N 1
ATOM 1368 C CA . ARG A 1 183 ? -21.089 -36.303 -1.469 1.00 86.56 183 ARG A CA 1
ATOM 1369 C C . ARG A 1 183 ? -21.705 -35.137 -2.253 1.00 86.56 183 ARG A C 1
ATOM 1371 O O . ARG A 1 183 ? -22.359 -34.276 -1.668 1.00 86.56 183 ARG A O 1
ATOM 1378 N N . ARG A 1 184 ? -21.533 -35.098 -3.583 1.00 87.06 184 ARG A N 1
ATOM 1379 C CA . ARG A 1 184 ? -22.156 -34.061 -4.431 1.00 87.06 184 ARG A CA 1
ATOM 1380 C C . ARG A 1 184 ? -23.681 -34.201 -4.492 1.00 87.06 184 ARG A C 1
ATOM 1382 O O . ARG A 1 184 ? -24.374 -33.186 -4.434 1.00 87.06 184 ARG A O 1
ATOM 1389 N N . ARG A 1 185 ? -24.206 -35.432 -4.560 1.00 87.25 185 ARG A N 1
ATOM 1390 C CA . ARG A 1 185 ? -25.659 -35.688 -4.559 1.00 87.25 185 ARG A CA 1
ATOM 1391 C C . ARG A 1 185 ? -26.310 -35.305 -3.231 1.00 87.25 185 ARG A C 1
ATOM 1393 O O . ARG A 1 185 ? -27.279 -34.549 -3.241 1.00 87.25 185 ARG A O 1
ATOM 1400 N N . THR A 1 186 ? -25.748 -35.728 -2.099 1.00 90.62 186 THR A N 1
ATOM 1401 C CA . THR A 1 186 ? -26.305 -35.394 -0.776 1.00 90.62 186 THR A CA 1
ATOM 1402 C C . THR A 1 186 ? -26.228 -33.895 -0.480 1.00 90.62 186 THR A C 1
ATOM 1404 O O . THR A 1 186 ? -27.180 -33.327 0.050 1.00 90.62 186 THR A O 1
ATOM 1407 N N . GLY A 1 187 ? -25.164 -33.212 -0.921 1.00 87.31 187 GLY A N 1
ATOM 1408 C CA . GLY A 1 187 ? -25.057 -31.752 -0.821 1.00 87.31 187 GLY A CA 1
ATOM 1409 C C . GLY A 1 187 ? -26.119 -30.995 -1.631 1.00 87.31 187 GLY A C 1
ATOM 1410 O O . GLY A 1 187 ? -26.599 -29.951 -1.192 1.00 87.31 187 GLY A O 1
ATOM 1411 N N . SER A 1 188 ? -26.522 -31.517 -2.795 1.00 90.50 188 SER A N 1
ATOM 1412 C CA . SER A 1 188 ? -27.597 -30.926 -3.605 1.00 90.50 188 SER A CA 1
ATOM 1413 C C . SER A 1 188 ? -28.968 -31.098 -2.952 1.00 90.50 188 SER A C 1
ATOM 1415 O O . SER A 1 188 ? -29.726 -30.134 -2.865 1.00 90.50 188 SER A O 1
ATOM 1417 N N . ILE A 1 189 ? -29.256 -32.300 -2.442 1.00 89.38 189 ILE A N 1
ATOM 1418 C CA . ILE A 1 189 ? -30.518 -32.613 -1.757 1.00 89.38 189 ILE A CA 1
ATOM 1419 C C . ILE A 1 189 ? -30.661 -31.757 -0.492 1.00 89.38 189 ILE A C 1
ATOM 1421 O O . ILE A 1 189 ? -31.700 -31.133 -0.287 1.00 89.38 189 ILE A O 1
ATOM 1425 N N . LYS A 1 190 ? -29.589 -31.627 0.303 1.00 92.19 190 LYS A N 1
ATOM 1426 C CA . LYS A 1 190 ? -29.593 -30.806 1.523 1.00 92.19 190 LYS A CA 1
ATOM 1427 C C . LYS A 1 190 ? -29.888 -29.330 1.234 1.00 92.19 190 LYS A C 1
ATOM 1429 O O . LYS A 1 190 ? -30.669 -28.719 1.955 1.00 92.19 190 LYS A O 1
ATOM 1434 N N . ARG A 1 191 ? -29.322 -28.758 0.163 1.00 89.06 191 ARG A N 1
ATOM 1435 C CA . ARG A 1 191 ? -29.622 -27.370 -0.243 1.00 89.06 191 ARG A CA 1
ATOM 1436 C C . ARG A 1 191 ? -31.075 -27.185 -0.673 1.00 89.06 191 ARG A C 1
ATOM 1438 O O . ARG A 1 191 ? -31.668 -26.166 -0.346 1.00 89.06 191 ARG A O 1
ATOM 1445 N N . HIS A 1 192 ? -31.638 -28.160 -1.382 1.00 89.62 192 HIS A N 1
ATOM 1446 C CA . HIS A 1 192 ? -33.027 -28.096 -1.827 1.00 89.62 192 HIS A CA 1
ATOM 1447 C C . HIS A 1 192 ? -34.016 -28.194 -0.654 1.00 89.62 192 HIS A C 1
ATOM 1449 O O . HIS A 1 192 ? -35.012 -27.477 -0.633 1.00 89.62 192 HIS A O 1
ATOM 1455 N N . LEU A 1 193 ? -33.722 -29.027 0.350 1.00 87.88 193 LEU A N 1
ATOM 1456 C CA . LEU A 1 193 ? -34.536 -29.134 1.566 1.00 87.88 193 LEU A CA 1
ATOM 1457 C C . LEU A 1 193 ? -34.461 -27.866 2.425 1.00 87.88 193 LEU A C 1
ATOM 1459 O O . LEU A 1 193 ? -35.497 -27.333 2.806 1.00 87.88 193 LEU A O 1
ATOM 1463 N N . LEU A 1 194 ? -33.261 -27.325 2.654 1.00 86.00 194 LEU A N 1
ATOM 1464 C CA . LEU A 1 194 ? -33.098 -26.087 3.428 1.00 86.00 194 LEU A CA 1
ATOM 1465 C C . LEU A 1 194 ? -33.725 -24.868 2.733 1.00 86.00 194 LEU A C 1
ATOM 1467 O O . LEU A 1 194 ? -34.256 -23.989 3.402 1.00 86.00 194 LEU A O 1
ATOM 1471 N N . GLY A 1 195 ? -33.708 -24.823 1.396 1.00 84.44 195 GLY A N 1
ATOM 1472 C CA . GLY A 1 195 ? -34.403 -23.783 0.636 1.00 84.44 195 GLY A CA 1
ATOM 1473 C C . GLY A 1 195 ? -35.929 -23.862 0.751 1.00 84.44 195 GLY A C 1
ATOM 1474 O O . GLY A 1 195 ? -36.581 -22.824 0.772 1.00 84.44 195 GLY A O 1
ATOM 1475 N N . LYS A 1 196 ? -36.495 -25.073 0.864 1.00 80.69 196 LYS A N 1
ATOM 1476 C CA . LYS A 1 196 ? -37.939 -25.276 1.054 1.00 80.69 196 LYS A CA 1
ATOM 1477 C C . LYS A 1 196 ? -38.420 -24.895 2.451 1.00 80.69 196 LYS A C 1
ATOM 1479 O O . LYS A 1 196 ? -39.501 -24.339 2.554 1.00 80.69 196 LYS A O 1
ATOM 1484 N N . ILE A 1 197 ? -37.629 -25.175 3.490 1.00 78.94 197 ILE A N 1
ATOM 1485 C CA . ILE A 1 197 ? -37.966 -24.777 4.868 1.00 78.94 197 ILE A CA 1
ATOM 1486 C C . ILE A 1 197 ? -37.972 -23.251 4.968 1.00 78.94 197 ILE A C 1
ATOM 1488 O O . ILE A 1 197 ? -38.958 -22.668 5.391 1.00 78.94 197 ILE A O 1
ATOM 1492 N N . LYS A 1 198 ? -36.934 -22.596 4.432 1.00 77.44 198 LYS A N 1
ATOM 1493 C CA . LYS A 1 198 ? -36.852 -21.134 4.446 1.00 77.44 198 LYS A CA 1
ATOM 1494 C C . LYS A 1 198 ? -37.999 -20.450 3.693 1.00 77.44 198 LYS A C 1
ATOM 1496 O O . LYS A 1 198 ? -38.495 -19.437 4.146 1.00 77.44 198 LYS A O 1
ATOM 1501 N N . ALA A 1 199 ? -38.441 -21.013 2.569 1.00 74.62 199 ALA A N 1
ATOM 1502 C CA . ALA A 1 199 ? -39.580 -20.470 1.827 1.00 74.62 199 ALA A CA 1
ATOM 1503 C C . ALA A 1 199 ? -40.942 -20.731 2.498 1.00 74.62 199 ALA A C 1
ATOM 1505 O O . ALA A 1 199 ? -41.933 -20.158 2.056 1.00 74.62 199 ALA A O 1
ATOM 1506 N N . LYS A 1 200 ? -41.003 -21.619 3.501 1.00 71.06 200 LYS A N 1
ATOM 1507 C CA . LYS A 1 200 ? -42.225 -21.925 4.251 1.00 71.06 200 LYS A CA 1
ATOM 1508 C C . LYS A 1 200 ? -42.376 -21.030 5.488 1.00 71.06 200 LYS A C 1
ATOM 1510 O O . LYS A 1 200 ? -43.499 -20.666 5.800 1.00 71.06 200 LYS A O 1
ATOM 1515 N N . ASP A 1 201 ? -41.270 -20.620 6.109 1.00 62.59 201 ASP A N 1
ATOM 1516 C CA . ASP A 1 201 ? -41.295 -19.702 7.261 1.00 62.59 201 ASP A CA 1
ATOM 1517 C C . ASP A 1 201 ? -41.599 -18.243 6.868 1.00 62.59 201 ASP A C 1
ATOM 1519 O O . ASP A 1 201 ? -42.084 -17.474 7.687 1.00 62.59 201 ASP A O 1
ATOM 1523 N N . ASP A 1 202 ? -41.390 -17.857 5.605 1.00 65.69 202 ASP A N 1
ATOM 1524 C CA . ASP A 1 202 ? -41.681 -16.495 5.122 1.00 65.69 202 ASP A CA 1
ATOM 1525 C C . ASP A 1 202 ? -43.182 -16.279 4.762 1.00 65.69 202 ASP A C 1
ATOM 1527 O O . ASP A 1 202 ? -43.514 -15.299 4.089 1.00 65.69 202 ASP A O 1
ATOM 1531 N N . GLY A 1 203 ? -44.082 -17.213 5.114 1.00 61.12 203 GLY A N 1
ATOM 1532 C CA . GLY A 1 203 ? -45.447 -17.292 4.567 1.00 61.12 203 GLY A CA 1
ATOM 1533 C C . GLY A 1 203 ? -46.629 -17.202 5.540 1.00 61.12 203 GLY A C 1
ATOM 1534 O O . GLY A 1 203 ? -47.750 -17.096 5.055 1.00 61.12 203 GLY A O 1
ATOM 1535 N N . GLU A 1 204 ? -46.431 -17.227 6.860 1.00 55.09 204 GLU A N 1
ATOM 1536 C CA . GLU A 1 204 ? -47.537 -17.224 7.837 1.00 55.09 204 GLU A CA 1
ATOM 1537 C C . GLU A 1 204 ? -47.213 -16.344 9.060 1.00 55.09 204 GLU A C 1
ATOM 1539 O O . GLU A 1 204 ? -46.945 -16.838 10.146 1.00 55.09 204 GLU A O 1
ATOM 1544 N N . GLU A 1 205 ? -47.253 -15.022 8.887 1.00 53.16 205 GLU A N 1
ATOM 1545 C CA . GLU A 1 205 ? -47.515 -14.081 9.988 1.00 53.16 205 GLU A CA 1
ATOM 1546 C C . GLU A 1 205 ? -48.526 -13.032 9.498 1.00 53.16 205 GLU A C 1
ATOM 1548 O O . GLU A 1 205 ? -48.179 -11.934 9.062 1.00 53.16 205 GLU A O 1
ATOM 1553 N N . GLU A 1 206 ? -49.810 -13.394 9.541 1.00 54.78 206 GLU A N 1
ATOM 1554 C CA . GLU A 1 206 ? -50.890 -12.415 9.655 1.00 54.78 206 GLU A CA 1
ATOM 1555 C C . GLU A 1 206 ? -51.158 -12.190 11.148 1.00 54.78 206 GLU A C 1
ATOM 1557 O O . GLU A 1 206 ? -51.596 -13.101 11.847 1.00 54.78 206 GLU A O 1
ATOM 1562 N N . GLY A 1 207 ? -50.869 -10.987 11.658 1.00 47.88 207 GLY A N 1
ATOM 1563 C CA . GLY A 1 207 ? -51.111 -10.691 13.071 1.00 47.88 207 GLY A CA 1
ATOM 1564 C C . GLY A 1 207 ? -50.575 -9.355 13.585 1.00 47.88 207 GLY A C 1
ATOM 1565 O O . GLY A 1 207 ? -49.642 -9.329 14.370 1.00 47.88 207 GLY A O 1
ATOM 1566 N N . SER A 1 208 ? -51.214 -8.255 13.173 1.00 49.53 208 SER A N 1
ATOM 1567 C CA . SER A 1 208 ? -51.538 -7.090 14.021 1.00 49.53 208 SER A CA 1
ATOM 1568 C C . SER A 1 208 ? -50.485 -6.577 15.034 1.00 49.53 208 SER A C 1
ATOM 1570 O O . SER A 1 208 ? -50.456 -7.001 16.187 1.00 49.53 208 SER A O 1
ATOM 1572 N N . SER A 1 209 ? -49.778 -5.495 14.690 1.00 40.00 209 SER A N 1
ATOM 1573 C CA . SER A 1 209 ? -49.730 -4.287 15.541 1.00 40.00 209 SER A CA 1
ATOM 1574 C C . SER A 1 209 ? -49.169 -3.086 14.772 1.00 40.00 209 SER A C 1
ATOM 1576 O O . SER A 1 209 ? -48.188 -3.171 14.036 1.00 40.00 209 SER A O 1
ATOM 1578 N N . SER A 1 210 ? -49.864 -1.957 14.900 1.00 52.16 210 SER A N 1
ATOM 1579 C CA . SER A 1 210 ? -49.605 -0.711 14.191 1.00 52.16 210 SER A CA 1
ATOM 1580 C C . SER A 1 210 ? -48.499 0.104 14.854 1.00 52.16 210 SER A C 1
ATOM 1582 O O . SER A 1 210 ? -48.674 0.563 15.981 1.00 52.16 210 SER A O 1
ATOM 1584 N N . VAL A 1 211 ? -47.427 0.399 14.118 1.00 43.22 211 VAL A N 1
ATOM 1585 C CA . VAL A 1 211 ? -46.580 1.572 14.375 1.00 43.22 211 VAL A CA 1
ATOM 1586 C C . VAL A 1 211 ? -46.230 2.213 13.035 1.00 43.22 211 VAL A C 1
ATOM 1588 O O . VAL A 1 211 ? -45.614 1.601 12.164 1.00 43.22 211 VAL A O 1
ATOM 1591 N N . GLN A 1 212 ? -46.687 3.452 12.866 1.00 52.16 212 GLN A N 1
ATOM 1592 C CA . GLN A 1 212 ? -46.457 4.292 11.697 1.00 52.16 212 GLN A CA 1
ATOM 1593 C C . GLN A 1 212 ? -44.959 4.613 11.580 1.00 52.16 212 GLN A C 1
ATOM 1595 O O . GLN A 1 212 ? -44.393 5.281 12.441 1.00 52.16 212 GLN A O 1
ATOM 1600 N N . SER A 1 213 ? -44.307 4.157 10.510 1.00 43.00 213 SER A N 1
ATOM 1601 C CA . SER A 1 213 ? -42.991 4.657 10.102 1.00 43.00 213 SER A CA 1
ATOM 1602 C C . SER A 1 213 ? -42.896 4.717 8.576 1.00 43.00 213 SER A C 1
ATOM 1604 O O . SER A 1 213 ? -43.533 3.944 7.862 1.00 43.00 213 SER A O 1
ATOM 1606 N N . ALA A 1 214 ? -42.190 5.742 8.103 1.00 46.41 214 ALA A N 1
ATOM 1607 C CA . ALA A 1 214 ? -42.269 6.314 6.767 1.00 46.41 214 ALA A CA 1
ATOM 1608 C C . ALA A 1 214 ? -42.083 5.309 5.613 1.00 46.41 214 ALA A C 1
ATOM 1610 O O . ALA A 1 214 ? -41.166 4.490 5.599 1.00 46.41 214 ALA A O 1
ATOM 1611 N N . GLN A 1 215 ? -42.958 5.436 4.612 1.00 37.25 215 GLN A N 1
ATOM 1612 C CA . GLN A 1 215 ? -42.964 4.660 3.376 1.00 37.25 215 GLN A CA 1
ATOM 1613 C C . GLN A 1 215 ? -41.720 4.952 2.519 1.00 37.25 215 GLN A C 1
ATOM 1615 O O . GLN A 1 215 ? -41.600 6.024 1.928 1.00 37.25 215 GLN A O 1
ATOM 1620 N N . GLU A 1 216 ? -40.835 3.963 2.368 1.00 47.47 216 GLU A N 1
ATOM 1621 C CA . GLU A 1 216 ? -39.966 3.887 1.190 1.00 47.47 216 GLU A CA 1
ATOM 1622 C C . GLU A 1 216 ? -40.769 3.378 -0.025 1.00 47.47 216 GLU A C 1
ATOM 1624 O O . GLU A 1 216 ? -41.576 2.449 0.105 1.00 47.47 216 GLU A O 1
ATOM 1629 N N . PRO A 1 217 ? -40.543 3.925 -1.235 1.00 50.78 217 PRO A N 1
ATOM 1630 C CA . PRO A 1 217 ? -41.251 3.502 -2.435 1.00 50.78 217 PRO A CA 1
ATOM 1631 C C . PRO A 1 217 ? -40.885 2.058 -2.802 1.00 50.78 217 PRO A C 1
ATOM 1633 O O . PRO A 1 217 ? -39.764 1.739 -3.214 1.00 50.78 217 PRO A O 1
ATOM 1636 N N . SER A 1 218 ? -41.869 1.169 -2.662 1.00 50.16 218 SER A N 1
ATOM 1637 C CA . SER A 1 218 ? -41.746 -0.243 -3.012 1.00 50.16 218 SER A CA 1
ATOM 1638 C C . SER A 1 218 ? -41.394 -0.420 -4.497 1.00 50.16 218 SER A C 1
ATOM 1640 O O . SER A 1 218 ? -42.050 0.095 -5.402 1.00 50.16 218 SER A O 1
ATOM 1642 N N . LYS A 1 219 ? -40.307 -1.152 -4.765 1.00 65.94 219 LYS A N 1
ATOM 1643 C CA . LYS A 1 219 ? -39.864 -1.451 -6.133 1.00 65.94 219 LYS A CA 1
ATOM 1644 C C . LYS A 1 219 ? -40.821 -2.469 -6.767 1.00 65.94 219 LYS A C 1
ATOM 1646 O O . LYS A 1 219 ? -41.046 -3.522 -6.161 1.00 65.94 219 LYS A O 1
ATOM 1651 N N . PRO A 1 220 ? -41.320 -2.237 -7.994 1.00 64.56 220 PRO A N 1
ATOM 1652 C CA . PRO A 1 220 ? -42.230 -3.165 -8.653 1.00 64.56 220 PRO A CA 1
ATOM 1653 C C . PRO A 1 220 ? -41.561 -4.531 -8.851 1.00 64.56 220 PRO A C 1
ATOM 1655 O O . PRO A 1 220 ? -40.415 -4.641 -9.307 1.00 64.56 220 PRO A O 1
ATOM 1658 N N . LYS A 1 221 ? -42.284 -5.598 -8.494 1.00 65.12 221 LYS A N 1
ATOM 1659 C CA . LYS A 1 221 ? -41.862 -6.989 -8.696 1.00 65.12 221 LYS A CA 1
ATOM 1660 C C . LYS A 1 221 ? -41.870 -7.300 -10.199 1.00 65.12 221 LYS A C 1
ATOM 1662 O O . LYS A 1 221 ? -42.847 -7.800 -10.739 1.00 65.12 221 LYS A O 1
ATOM 1667 N N . LEU A 1 222 ? -40.762 -6.992 -10.876 1.00 72.00 222 LEU A N 1
ATOM 1668 C CA . LEU A 1 222 ? -40.560 -7.322 -12.290 1.00 72.00 222 LEU A CA 1
ATOM 1669 C C . LEU A 1 222 ? -40.672 -8.834 -12.513 1.00 72.00 222 LEU A C 1
ATOM 1671 O O . LEU A 1 222 ? -40.051 -9.627 -11.791 1.00 72.00 222 LEU A O 1
ATOM 1675 N N . SER A 1 223 ? -41.412 -9.225 -13.551 1.00 84.44 223 SER A N 1
ATOM 1676 C CA . SER A 1 223 ? -41.600 -10.630 -13.909 1.00 84.44 223 SER A CA 1
ATOM 1677 C C . SER A 1 223 ? -40.265 -11.292 -14.275 1.00 84.44 223 SER A C 1
ATOM 1679 O O . SER A 1 223 ? -39.297 -10.644 -14.693 1.00 84.44 223 SER A O 1
ATOM 1681 N N . ARG A 1 224 ? -40.189 -12.623 -14.146 1.00 78.00 224 ARG A N 1
ATOM 1682 C CA . ARG A 1 224 ? -38.977 -13.401 -14.469 1.00 78.00 224 ARG A CA 1
ATOM 1683 C C . ARG A 1 224 ? -38.469 -13.130 -15.894 1.00 78.00 224 ARG A C 1
ATOM 1685 O O . ARG A 1 224 ? -37.258 -13.138 -16.110 1.00 78.00 224 ARG A O 1
ATOM 1692 N N . ARG A 1 225 ? -39.379 -12.831 -16.826 1.00 79.88 225 ARG A N 1
ATOM 1693 C CA . ARG A 1 225 ? -39.078 -12.501 -18.225 1.00 79.88 225 ARG A CA 1
ATOM 1694 C C . ARG A 1 225 ? -38.470 -11.097 -18.365 1.00 79.88 225 ARG A C 1
ATOM 1696 O O . ARG A 1 225 ? -37.453 -10.942 -19.033 1.00 79.88 225 ARG A O 1
ATOM 1703 N N . GLN A 1 226 ? -38.981 -10.107 -17.628 1.00 82.81 226 GLN A N 1
ATOM 1704 C CA . GLN A 1 226 ? -38.388 -8.760 -17.560 1.00 82.81 226 GLN A CA 1
ATOM 1705 C C . GLN A 1 226 ? -36.994 -8.765 -16.911 1.00 82.81 226 GLN A C 1
ATOM 1707 O O . GLN A 1 226 ? -36.090 -8.066 -17.366 1.00 82.81 226 GLN A O 1
ATOM 1712 N N . ARG A 1 227 ? -36.763 -9.612 -15.895 1.00 80.31 227 ARG A N 1
ATOM 1713 C CA . ARG A 1 227 ? -35.424 -9.785 -15.296 1.00 80.31 227 ARG A CA 1
ATOM 1714 C C . ARG A 1 227 ? -34.400 -10.398 -16.255 1.00 80.31 227 ARG A C 1
ATOM 1716 O O . ARG A 1 227 ? -33.208 -10.154 -16.074 1.00 80.31 227 ARG A O 1
ATOM 1723 N N . GLN A 1 228 ? -34.828 -11.196 -17.234 1.00 80.81 228 GLN A N 1
ATOM 1724 C CA . GLN A 1 228 ? -33.929 -11.745 -18.253 1.00 80.81 228 GLN A CA 1
ATOM 1725 C C . GLN A 1 228 ? -33.547 -10.686 -19.296 1.00 80.81 228 GLN A C 1
ATOM 1727 O O . GLN A 1 228 ? -32.356 -10.538 -19.561 1.00 80.81 228 GLN A O 1
ATOM 1732 N N . HIS A 1 229 ? -34.498 -9.874 -19.771 1.00 80.19 229 HIS A N 1
ATOM 1733 C CA . HIS A 1 229 ? -34.208 -8.752 -20.679 1.00 80.19 229 HIS A CA 1
ATOM 1734 C C . HIS A 1 229 ? -33.305 -7.685 -20.038 1.00 80.19 229 HIS A C 1
ATOM 1736 O O . HIS A 1 229 ? -32.279 -7.308 -20.596 1.00 80.19 229 HIS A O 1
ATOM 1742 N N . ALA A 1 230 ? -33.562 -7.306 -18.783 1.00 75.56 230 ALA A N 1
ATOM 1743 C CA . ALA A 1 230 ? -32.698 -6.355 -18.076 1.00 75.56 230 ALA A CA 1
ATOM 1744 C C . ALA A 1 230 ? -31.250 -6.864 -17.876 1.00 75.56 230 ALA A C 1
ATOM 1746 O O . ALA A 1 230 ? -30.336 -6.078 -17.608 1.00 75.56 230 ALA A O 1
ATOM 1747 N N . ARG A 1 231 ? -31.018 -8.184 -17.971 1.00 77.44 231 ARG A N 1
ATOM 1748 C CA . ARG A 1 231 ? -29.674 -8.782 -17.930 1.00 77.44 231 ARG A CA 1
ATOM 1749 C C . ARG A 1 231 ? -29.009 -8.822 -19.306 1.00 77.44 231 ARG A C 1
ATOM 1751 O O . ARG A 1 231 ? -27.796 -8.614 -19.347 1.00 77.44 231 ARG A O 1
ATOM 1758 N N . SER A 1 232 ? -29.754 -9.044 -20.393 1.00 76.12 232 SER A N 1
ATOM 1759 C CA . SER A 1 232 ? -29.198 -8.961 -21.752 1.00 76.12 232 SER A CA 1
ATOM 1760 C C . SER A 1 232 ? -28.769 -7.533 -22.081 1.00 76.12 232 SER A C 1
ATOM 1762 O O . SER A 1 232 ? -27.645 -7.337 -22.544 1.00 76.12 232 SER A O 1
ATOM 1764 N N . ASP A 1 233 ? -29.564 -6.532 -21.700 1.00 70.69 233 ASP A N 1
ATOM 1765 C CA . ASP A 1 233 ? -29.271 -5.125 -22.012 1.00 70.69 233 ASP A CA 1
ATOM 1766 C C . ASP A 1 233 ? -28.068 -4.599 -21.220 1.00 70.69 233 ASP A C 1
ATOM 1768 O O . ASP A 1 233 ? -27.206 -3.894 -21.740 1.00 70.69 233 ASP A O 1
ATOM 1772 N N . LYS A 1 234 ? -27.901 -5.040 -19.967 1.00 70.94 234 LYS A N 1
ATOM 1773 C CA . LYS A 1 234 ? -26.691 -4.720 -19.188 1.00 70.94 234 LYS A CA 1
ATOM 1774 C C . LYS A 1 234 ? -25.421 -5.367 -19.747 1.00 70.94 234 LYS A C 1
ATOM 1776 O O . LYS A 1 234 ? -24.323 -4.887 -19.458 1.00 70.94 234 LYS A O 1
ATOM 1781 N N . SER A 1 235 ? -25.542 -6.452 -20.513 1.00 68.75 235 SER A N 1
ATOM 1782 C CA . SER A 1 235 ? -24.396 -7.104 -21.153 1.00 68.75 235 SER A CA 1
ATOM 1783 C C . SER A 1 235 ? -24.000 -6.436 -22.474 1.00 68.75 235 SER A C 1
ATOM 1785 O O . SER A 1 235 ? -22.803 -6.315 -22.735 1.00 68.75 235 SER A O 1
ATOM 1787 N N . SER A 1 236 ? -24.963 -5.910 -23.243 1.00 71.31 236 SER A N 1
ATOM 1788 C CA . SER A 1 236 ? -24.689 -5.164 -24.479 1.00 71.31 236 SER A CA 1
ATOM 1789 C C . SER A 1 236 ? -24.074 -3.790 -24.192 1.00 71.31 236 SER A C 1
ATOM 1791 O O . SER A 1 236 ? -23.081 -3.428 -24.822 1.00 71.31 236 SER A O 1
ATOM 1793 N N . ILE A 1 237 ? -24.547 -3.088 -23.153 1.00 66.00 237 ILE A N 1
ATOM 1794 C CA . ILE A 1 237 ? -23.987 -1.794 -22.717 1.00 66.00 237 ILE A CA 1
ATOM 1795 C C . ILE A 1 237 ? -22.521 -1.934 -22.267 1.00 66.00 237 ILE A C 1
ATOM 1797 O O . ILE A 1 237 ? -21.684 -1.078 -22.543 1.00 66.00 237 ILE A O 1
ATOM 1801 N N . ARG A 1 238 ? -22.148 -3.050 -21.625 1.00 59.97 238 ARG A N 1
ATOM 1802 C CA . ARG A 1 238 ? -20.745 -3.294 -21.231 1.00 59.97 238 ARG A CA 1
ATOM 1803 C C . ARG A 1 238 ? -19.811 -3.574 -22.409 1.00 59.97 238 ARG A C 1
ATOM 1805 O O . ARG A 1 238 ? -18.605 -3.366 -22.272 1.00 59.97 238 ARG A O 1
ATOM 1812 N N . LEU A 1 239 ? -20.334 -4.057 -23.534 1.00 56.94 239 LEU A N 1
ATOM 1813 C CA . LEU A 1 239 ? -19.551 -4.301 -24.746 1.00 56.94 239 LEU A CA 1
ATOM 1814 C C . LEU A 1 239 ? -19.404 -3.030 -25.595 1.00 56.94 239 LEU A C 1
ATOM 1816 O O . LEU A 1 239 ? -18.344 -2.839 -26.189 1.00 56.94 239 LEU A O 1
ATOM 1820 N N . SER A 1 240 ? -20.393 -2.129 -25.590 1.00 53.97 240 SER A N 1
ATOM 1821 C CA . SER A 1 240 ? -20.295 -0.833 -26.275 1.00 53.97 240 SER A CA 1
ATOM 1822 C C . SER A 1 240 ? -19.402 0.169 -25.532 1.00 53.97 240 SER A C 1
ATOM 1824 O O . SER A 1 240 ? -18.590 0.830 -26.177 1.00 53.97 240 SER A O 1
ATOM 1826 N N . SER A 1 241 ? -19.422 0.213 -24.192 1.00 51.84 241 SER A N 1
ATOM 1827 C CA . SER A 1 241 ? -18.521 1.101 -23.430 1.00 51.84 241 SER A CA 1
ATOM 1828 C C . SER A 1 241 ? -17.035 0.757 -23.597 1.00 51.84 241 SER A C 1
ATOM 1830 O O . SER A 1 241 ? -16.199 1.648 -23.558 1.00 51.84 241 SER A O 1
ATOM 1832 N N . ARG A 1 242 ? -16.677 -0.506 -23.877 1.00 54.16 242 ARG A N 1
ATOM 1833 C CA . ARG A 1 242 ? -15.278 -0.883 -24.172 1.00 54.16 242 ARG A CA 1
ATOM 1834 C C . ARG A 1 242 ? -14.789 -0.447 -25.558 1.00 54.16 242 ARG A C 1
ATOM 1836 O O . ARG A 1 242 ? -13.591 -0.533 -25.813 1.00 54.16 242 ARG A O 1
ATOM 1843 N N . ARG A 1 243 ? -15.683 -0.017 -26.455 1.00 47.47 243 ARG A N 1
ATOM 1844 C CA . ARG A 1 243 ? -15.320 0.484 -27.792 1.00 47.47 243 ARG A CA 1
ATOM 1845 C C . ARG A 1 243 ? -15.058 1.992 -27.822 1.00 47.47 243 ARG A C 1
ATOM 1847 O O . ARG A 1 243 ? -14.321 2.425 -28.698 1.00 47.47 243 ARG A O 1
ATOM 1854 N N . LEU A 1 244 ? -15.600 2.763 -26.876 1.00 47.22 244 LEU A N 1
ATOM 1855 C CA . LEU A 1 244 ? -15.442 4.224 -26.844 1.00 47.22 244 LEU A CA 1
ATOM 1856 C C . LEU A 1 244 ? -14.156 4.695 -26.142 1.00 47.22 244 LEU A C 1
ATOM 1858 O O . LEU A 1 244 ? -13.605 5.717 -26.534 1.00 47.22 244 LEU A O 1
ATOM 1862 N N . ASP A 1 245 ? -13.581 3.901 -25.233 1.00 45.38 245 ASP A N 1
ATOM 1863 C CA . ASP A 1 245 ? -12.309 4.235 -24.557 1.00 45.38 245 ASP A CA 1
ATOM 1864 C C . ASP A 1 245 ? -11.052 4.079 -25.443 1.00 45.38 245 ASP A C 1
ATOM 1866 O O . ASP A 1 245 ? -9.926 4.207 -24.965 1.00 45.38 245 ASP A O 1
ATOM 1870 N N . ARG A 1 246 ? -11.208 3.783 -26.742 1.00 47.94 246 ARG A N 1
ATOM 1871 C CA . ARG A 1 246 ? -10.086 3.612 -27.685 1.00 47.94 246 ARG A CA 1
ATOM 1872 C C . ARG A 1 246 ? -9.949 4.732 -28.723 1.00 47.94 246 ARG A C 1
ATOM 1874 O O . ARG A 1 246 ? -9.087 4.608 -29.582 1.00 47.94 246 ARG A O 1
ATOM 1881 N N . PHE A 1 247 ? -10.772 5.784 -28.661 1.00 46.25 247 PHE A N 1
ATOM 1882 C CA . PHE A 1 247 ? -10.849 6.805 -29.720 1.00 46.25 247 PHE A CA 1
ATOM 1883 C C . PHE A 1 247 ? -10.797 8.272 -29.260 1.00 46.25 247 PHE A C 1
ATOM 1885 O O . PHE A 1 247 ? -11.064 9.159 -30.062 1.00 46.25 247 PHE A O 1
ATOM 1892 N N . MET A 1 248 ? -10.408 8.561 -28.015 1.00 39.84 248 MET A N 1
ATOM 1893 C CA . MET A 1 248 ? -10.153 9.942 -27.581 1.00 39.84 248 MET A CA 1
ATOM 1894 C C . MET A 1 248 ? -8.673 10.145 -27.244 1.00 39.84 248 MET A C 1
ATOM 1896 O O . MET A 1 248 ? -8.284 10.175 -26.080 1.00 39.84 248 MET A O 1
ATOM 1900 N N . GLU A 1 249 ? -7.846 10.276 -28.284 1.00 44.62 249 GLU A N 1
ATOM 1901 C CA . GLU A 1 249 ? -6.622 11.079 -28.200 1.00 44.62 249 GLU A CA 1
ATOM 1902 C C . GLU A 1 249 ? -6.988 12.543 -28.498 1.00 44.62 249 GLU A C 1
ATOM 1904 O O . GLU A 1 249 ? -7.704 12.799 -29.472 1.00 44.62 249 GLU A O 1
ATOM 1909 N N . PRO A 1 250 ? -6.531 13.518 -27.696 1.00 40.97 250 PRO A N 1
ATOM 1910 C CA . PRO A 1 250 ? -6.765 14.923 -27.980 1.00 40.97 250 PRO A CA 1
ATOM 1911 C C . PRO A 1 250 ? -5.803 15.401 -29.073 1.00 40.97 250 PRO A C 1
ATOM 1913 O O . PRO A 1 250 ? -4.614 15.618 -28.847 1.00 40.97 250 PRO A O 1
ATOM 1916 N N . SER A 1 251 ? -6.344 15.593 -30.272 1.00 43.00 251 SER A N 1
ATOM 1917 C CA . SER A 1 251 ? -5.713 16.346 -31.349 1.00 43.00 251 SER A CA 1
ATOM 1918 C C . SER A 1 251 ? -5.823 17.847 -31.070 1.00 43.00 251 SER A C 1
ATOM 1920 O O . SER A 1 251 ? -6.901 18.419 -31.229 1.00 43.00 251 SER A O 1
ATOM 1922 N N . HIS A 1 252 ? -4.713 18.502 -30.732 1.00 40.88 252 HIS A N 1
ATOM 1923 C CA . HIS A 1 252 ? -4.569 19.941 -30.944 1.00 40.88 252 HIS A CA 1
ATOM 1924 C C . HIS A 1 252 ? -3.375 20.222 -31.846 1.00 40.88 252 HIS A C 1
ATOM 1926 O O . HIS A 1 252 ? -2.249 19.791 -31.618 1.00 40.88 252 HIS A O 1
ATOM 1932 N N . SER A 1 253 ? -3.709 20.907 -32.932 1.00 39.47 253 SER A N 1
ATOM 1933 C CA . SER A 1 253 ? -2.866 21.277 -34.048 1.00 39.47 253 SER A CA 1
ATOM 1934 C C . SER A 1 253 ? -2.106 22.569 -33.766 1.00 39.47 253 SER A C 1
ATOM 1936 O O . SER A 1 253 ? -2.724 23.512 -33.281 1.00 39.47 253 SER A O 1
ATOM 1938 N N . THR A 1 254 ? -0.895 22.692 -34.298 1.00 37.50 254 THR A N 1
ATOM 1939 C CA . THR A 1 254 ? -0.533 23.859 -35.115 1.00 37.50 254 THR A CA 1
ATOM 1940 C C . THR A 1 254 ? 0.424 23.431 -36.223 1.00 37.50 254 THR A C 1
ATOM 1942 O O . THR A 1 254 ? 1.481 22.846 -36.008 1.00 37.50 254 THR A O 1
ATOM 1945 N N . LYS A 1 255 ? -0.023 23.693 -37.453 1.00 46.03 255 LYS A N 1
ATOM 1946 C CA . LYS A 1 255 ? 0.771 23.699 -38.678 1.00 46.03 255 LYS A CA 1
ATOM 1947 C C . LYS A 1 255 ? 1.767 24.855 -38.603 1.00 46.03 255 LYS A C 1
ATOM 1949 O O . LYS A 1 255 ? 1.309 25.983 -38.477 1.00 46.03 255 LYS A O 1
ATOM 1954 N N . GLU A 1 256 ? 3.043 24.616 -38.902 1.00 40.41 256 GLU A N 1
ATOM 1955 C CA . GLU A 1 256 ? 3.812 25.597 -39.675 1.00 40.41 256 GLU A CA 1
ATOM 1956 C C . GLU A 1 256 ? 4.845 24.951 -40.618 1.00 40.41 256 GLU A C 1
ATOM 1958 O O . GLU A 1 256 ? 5.926 24.497 -40.266 1.00 40.41 256 GLU A O 1
ATOM 1963 N N . ARG A 1 257 ? 4.392 24.876 -41.866 1.00 45.78 257 ARG A N 1
ATOM 1964 C CA . ARG A 1 257 ? 5.069 24.906 -43.167 1.00 45.78 257 ARG A CA 1
ATOM 1965 C C . ARG A 1 257 ? 6.548 25.364 -43.182 1.00 45.78 257 ARG A C 1
ATOM 1967 O O . ARG A 1 257 ? 6.810 26.537 -42.955 1.00 45.78 257 ARG A O 1
ATOM 1974 N N . ARG A 1 258 ? 7.457 24.510 -43.685 1.00 37.78 258 ARG A N 1
ATOM 1975 C CA . ARG A 1 258 ? 8.572 24.836 -44.625 1.00 37.78 258 ARG A CA 1
ATOM 1976 C C . ARG A 1 258 ? 9.248 23.531 -45.085 1.00 37.78 258 ARG A C 1
ATOM 1978 O O . ARG A 1 258 ? 9.758 22.778 -44.276 1.00 37.78 258 ARG A O 1
ATOM 1985 N N . ARG A 1 259 ? 8.940 23.097 -46.311 1.00 45.75 259 ARG A N 1
ATOM 1986 C CA . ARG A 1 259 ? 9.781 23.166 -47.528 1.00 45.75 259 ARG A CA 1
ATOM 1987 C C . ARG A 1 259 ? 10.982 22.213 -47.508 1.00 45.75 259 ARG A C 1
ATOM 1989 O O . ARG A 1 259 ? 11.928 22.400 -46.758 1.00 45.75 259 ARG A O 1
ATOM 1996 N N . ASN A 1 260 ? 10.900 21.252 -48.427 1.00 46.12 260 ASN A N 1
ATOM 1997 C CA . ASN A 1 260 ? 11.961 20.372 -48.899 1.00 46.12 260 ASN A CA 1
ATOM 1998 C C . ASN A 1 260 ? 13.267 21.137 -49.149 1.00 46.12 260 ASN A C 1
ATOM 2000 O O . ASN A 1 260 ? 13.267 22.164 -49.829 1.00 46.12 260 ASN A O 1
ATOM 2004 N N . GLY A 1 261 ? 14.359 20.581 -48.636 1.00 37.00 261 GLY A N 1
ATOM 2005 C CA . GLY A 1 261 ? 15.727 21.001 -48.894 1.00 37.00 261 GLY A CA 1
ATOM 2006 C C . GLY A 1 261 ? 16.642 19.809 -48.666 1.00 37.00 261 GLY A C 1
ATOM 2007 O O . GLY A 1 261 ? 17.168 19.615 -47.577 1.00 37.00 261 GLY A O 1
ATOM 2008 N N . GLU A 1 262 ? 16.748 18.975 -49.692 1.00 47.34 262 GLU A N 1
ATOM 2009 C CA . GLU A 1 262 ? 17.729 17.906 -49.816 1.00 47.34 262 GLU A CA 1
ATOM 2010 C C . GLU A 1 262 ? 19.126 18.540 -49.886 1.00 47.34 262 GLU A C 1
ATOM 2012 O O . GLU A 1 262 ? 19.457 19.227 -50.852 1.00 47.34 262 GLU A O 1
ATOM 2017 N N . LEU A 1 263 ? 19.931 18.363 -48.837 1.00 42.00 263 LEU A N 1
ATOM 2018 C CA . LEU A 1 263 ? 21.338 18.755 -48.821 1.00 42.00 263 LEU A CA 1
ATOM 2019 C C . LEU A 1 263 ? 22.195 17.558 -48.408 1.00 42.00 263 LEU A C 1
ATOM 2021 O O . LEU A 1 263 ? 22.053 16.993 -47.324 1.00 42.00 263 LEU A O 1
ATOM 2025 N N . LYS A 1 264 ? 23.081 17.189 -49.338 1.00 50.44 264 LYS A N 1
ATOM 2026 C CA . LYS A 1 264 ? 24.172 16.222 -49.201 1.00 50.44 264 LYS A CA 1
ATOM 2027 C C . LYS A 1 264 ? 25.036 16.533 -47.968 1.00 50.44 264 LYS A C 1
ATOM 2029 O O . LYS A 1 264 ? 25.392 17.697 -47.783 1.00 50.44 264 LYS A O 1
ATOM 2034 N N . PRO A 1 265 ? 25.487 15.5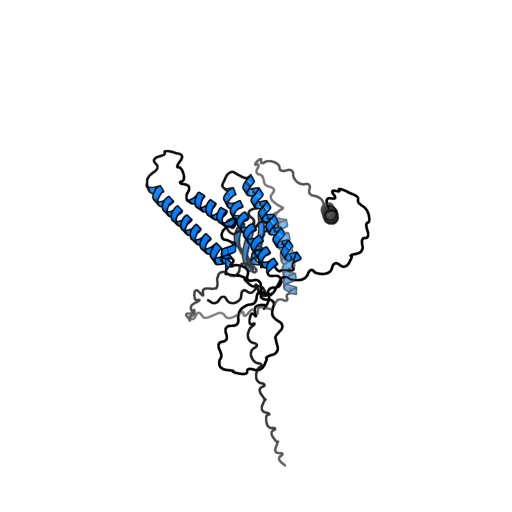31 -47.196 1.00 50.94 265 PRO A N 1
ATOM 2035 C CA . PRO A 1 265 ? 26.566 15.746 -46.246 1.00 50.94 265 PRO A CA 1
ATOM 2036 C C . PRO A 1 265 ? 27.902 15.827 -46.997 1.00 50.94 265 PRO A C 1
ATOM 2038 O O . PRO A 1 265 ? 28.380 14.844 -47.566 1.00 50.94 265 PRO A O 1
ATOM 2041 N N . ALA A 1 266 ? 28.481 17.027 -47.017 1.00 42.84 266 ALA A N 1
ATOM 2042 C CA . ALA A 1 266 ? 29.880 17.242 -47.349 1.00 42.84 266 ALA A CA 1
ATOM 2043 C C . ALA A 1 266 ? 30.762 16.666 -46.231 1.00 42.84 266 ALA A C 1
ATOM 2045 O O . ALA A 1 266 ? 30.456 16.807 -45.046 1.00 42.84 266 ALA A O 1
ATOM 2046 N N . ALA A 1 267 ? 31.837 15.996 -46.636 1.00 51.72 267 ALA A N 1
ATOM 2047 C CA . ALA A 1 267 ? 32.876 15.494 -45.759 1.00 51.72 267 ALA A CA 1
ATOM 2048 C C . ALA A 1 267 ? 33.585 16.663 -45.063 1.00 51.72 267 ALA A C 1
ATOM 2050 O O . ALA A 1 267 ? 34.140 17.536 -45.729 1.00 51.72 267 ALA A O 1
ATOM 2051 N N . THR A 1 268 ? 33.589 16.645 -43.732 1.00 49.09 268 THR A N 1
ATOM 2052 C CA . THR A 1 268 ? 34.420 17.529 -42.916 1.00 49.09 268 THR A CA 1
ATOM 2053 C C . THR A 1 268 ? 35.428 16.664 -42.175 1.00 49.09 268 THR A C 1
ATOM 2055 O O . THR A 1 268 ? 35.059 15.767 -41.415 1.00 49.09 268 THR A O 1
ATOM 2058 N N . GLU A 1 269 ? 36.701 16.909 -42.463 1.00 59.00 269 GLU A N 1
ATOM 2059 C CA . GLU A 1 269 ? 37.861 16.288 -41.832 1.00 59.00 269 GLU A CA 1
ATOM 2060 C C . GLU A 1 269 ? 37.911 16.566 -40.315 1.00 59.00 269 GLU A C 1
ATOM 2062 O O . GLU A 1 269 ? 37.479 17.633 -39.866 1.00 59.00 269 GLU A O 1
ATOM 2067 N N . PRO A 1 270 ? 38.462 15.645 -39.503 1.00 65.94 270 PRO A N 1
ATOM 2068 C CA . PRO A 1 270 ? 38.669 15.884 -38.080 1.00 65.94 270 PRO A CA 1
ATOM 2069 C C . PRO A 1 270 ? 39.881 16.808 -37.829 1.00 65.94 270 PRO A C 1
ATOM 2071 O O . PRO A 1 270 ? 40.948 16.595 -38.412 1.00 65.94 270 PRO A O 1
ATOM 2074 N N . PRO A 1 271 ? 39.771 17.806 -36.930 1.00 62.47 271 PRO A N 1
ATOM 2075 C CA . PRO A 1 271 ? 40.893 18.662 -36.570 1.00 62.47 271 PRO A CA 1
ATOM 2076 C C . PRO A 1 271 ? 41.954 17.924 -35.739 1.00 62.47 271 PRO A C 1
ATOM 2078 O O . PRO A 1 271 ? 41.656 17.148 -34.830 1.00 62.47 271 PRO A O 1
ATOM 2081 N N . LYS A 1 272 ? 43.209 18.225 -36.088 1.00 53.91 272 LYS A N 1
ATOM 2082 C CA . LYS A 1 272 ? 44.466 17.818 -35.450 1.00 53.91 272 LYS A CA 1
ATOM 2083 C C . LYS A 1 272 ? 44.461 18.080 -33.938 1.00 53.91 272 LYS A C 1
ATOM 2085 O O . LYS A 1 272 ? 44.013 19.130 -33.485 1.00 53.91 272 LYS A O 1
ATOM 2090 N N . GLY A 1 273 ? 44.995 17.118 -33.186 1.00 54.38 273 GLY A N 1
ATOM 2091 C CA . GLY A 1 273 ? 45.128 17.182 -31.732 1.00 54.38 273 GLY A CA 1
ATOM 2092 C C . GLY A 1 273 ? 46.159 18.212 -31.236 1.00 54.38 273 GLY A C 1
ATOM 2093 O O . GLY A 1 273 ? 47.042 18.612 -31.998 1.00 54.38 273 GLY A O 1
ATOM 2094 N N . PRO A 1 274 ? 46.060 18.634 -29.963 1.00 65.56 274 PRO A N 1
ATOM 2095 C CA . PRO A 1 274 ? 47.075 19.438 -29.283 1.00 65.56 274 PRO A CA 1
ATOM 2096 C C . PRO A 1 274 ? 48.160 18.580 -28.582 1.00 65.56 274 PRO A C 1
ATOM 2098 O O . PRO A 1 274 ? 47.976 17.372 -28.418 1.00 65.56 274 PRO A O 1
ATOM 2101 N N . PRO A 1 275 ? 49.306 19.196 -28.221 1.00 60.47 275 PRO A N 1
ATOM 2102 C CA . PRO A 1 275 ? 50.621 18.552 -28.198 1.00 60.47 275 PRO A CA 1
ATOM 2103 C C . PRO A 1 275 ? 50.971 17.787 -26.916 1.00 60.47 275 PRO A C 1
ATOM 2105 O O . PRO A 1 275 ? 50.495 18.088 -25.821 1.00 60.47 275 PRO A O 1
ATOM 2108 N N . GLU A 1 276 ? 51.875 16.822 -27.097 1.00 40.41 276 GLU A N 1
ATOM 2109 C CA . GLU A 1 276 ? 52.581 16.064 -26.066 1.00 40.41 276 GLU A CA 1
ATOM 2110 C C . GLU A 1 276 ? 53.289 16.988 -25.064 1.00 40.41 276 GLU A C 1
ATOM 2112 O O . GLU A 1 276 ? 54.138 17.802 -25.429 1.00 40.41 276 GLU A O 1
ATOM 2117 N N . LEU A 1 277 ? 52.976 16.813 -23.779 1.00 48.50 277 LEU A N 1
ATOM 2118 C CA . LEU A 1 277 ? 53.802 17.304 -22.684 1.00 48.50 277 LEU A CA 1
ATOM 2119 C C . LEU A 1 277 ? 54.796 16.210 -22.296 1.00 48.50 277 LEU A C 1
ATOM 2121 O O . LEU A 1 277 ? 54.434 15.163 -21.757 1.00 48.50 277 LEU A O 1
ATOM 2125 N N . ALA A 1 278 ? 56.063 16.490 -22.592 1.00 44.03 278 ALA A N 1
ATOM 2126 C CA . ALA A 1 278 ? 57.220 15.731 -22.160 1.00 44.03 278 ALA A CA 1
ATOM 2127 C C . ALA A 1 278 ? 57.207 15.562 -20.634 1.00 44.03 278 ALA A C 1
ATOM 2129 O O . ALA A 1 278 ? 57.275 16.540 -19.890 1.00 44.03 278 ALA A O 1
ATOM 2130 N N . THR A 1 279 ? 57.141 14.314 -20.169 1.00 45.62 279 THR A N 1
ATOM 2131 C CA . THR A 1 279 ? 57.433 13.980 -18.773 1.00 45.62 279 THR A CA 1
ATOM 2132 C C . THR A 1 279 ? 58.818 13.357 -18.724 1.00 45.62 279 THR A C 1
ATOM 2134 O O . THR A 1 279 ? 59.115 12.383 -19.415 1.00 45.62 279 THR A O 1
ATOM 2137 N N . THR A 1 280 ? 59.676 13.997 -17.946 1.00 47.56 280 THR A N 1
ATOM 2138 C CA . THR A 1 280 ? 61.076 13.679 -17.712 1.00 47.56 280 THR A CA 1
ATOM 2139 C C . THR A 1 280 ? 61.261 12.287 -17.115 1.00 47.56 280 THR A C 1
ATOM 2141 O O . THR A 1 280 ? 60.572 11.872 -16.185 1.00 47.56 280 THR A O 1
ATOM 2144 N N . ALA A 1 281 ? 62.244 11.582 -17.667 1.00 39.97 281 ALA A N 1
ATOM 2145 C CA . ALA A 1 281 ? 62.757 10.322 -17.170 1.00 39.97 281 ALA A CA 1
ATOM 2146 C C . ALA A 1 281 ? 63.439 10.509 -15.805 1.00 39.97 281 ALA A C 1
ATOM 2148 O O . ALA A 1 281 ? 64.341 11.333 -15.665 1.00 39.97 281 ALA A O 1
ATOM 2149 N N . VAL A 1 282 ? 63.062 9.682 -14.830 1.00 47.00 282 VAL A N 1
ATOM 2150 C CA . VAL A 1 282 ? 63.924 9.333 -13.697 1.00 47.00 282 VAL A CA 1
ATOM 2151 C C . VAL A 1 282 ? 64.139 7.829 -13.754 1.00 47.00 282 VAL A C 1
ATOM 2153 O O . VAL A 1 282 ? 63.252 7.034 -13.450 1.00 47.00 282 VAL A O 1
ATOM 2156 N N . SER A 1 283 ? 65.337 7.465 -14.204 1.00 42.16 283 SER A N 1
ATOM 2157 C CA . SER A 1 283 ? 65.908 6.130 -14.098 1.00 42.16 283 SER A CA 1
ATOM 2158 C C . SER A 1 283 ? 66.132 5.773 -12.634 1.00 42.16 283 SER A C 1
ATOM 2160 O O . SER A 1 283 ? 66.926 6.430 -11.968 1.00 42.16 283 SER A O 1
ATOM 2162 N N . LEU A 1 284 ? 65.532 4.677 -12.173 1.00 44.94 284 LEU A N 1
ATOM 2163 C CA . LEU A 1 284 ? 66.099 3.849 -11.112 1.00 44.94 284 LEU A CA 1
ATOM 2164 C C . LEU A 1 284 ? 65.988 2.382 -11.532 1.00 44.94 284 LEU A C 1
ATOM 2166 O O . LEU A 1 284 ? 64.915 1.829 -11.755 1.00 44.94 284 LEU A O 1
ATOM 2170 N N . SER A 1 285 ? 67.167 1.809 -11.712 1.00 50.31 285 SER A N 1
ATOM 2171 C CA . SER A 1 285 ? 67.493 0.435 -12.058 1.00 50.31 285 SER A CA 1
ATOM 2172 C C . SER A 1 285 ? 67.064 -0.578 -10.996 1.00 50.31 285 SER A C 1
ATOM 2174 O O . SER A 1 285 ? 67.243 -0.321 -9.808 1.00 50.31 285 SER A O 1
ATOM 2176 N N . GLY A 1 286 ? 66.714 -1.793 -11.431 1.00 39.41 286 GLY A N 1
ATOM 2177 C CA . GLY A 1 286 ? 67.127 -2.997 -10.705 1.00 39.41 286 GLY A CA 1
ATOM 2178 C C . GLY A 1 286 ? 66.105 -4.130 -10.608 1.00 39.41 286 GLY A C 1
ATOM 2179 O O . GLY A 1 286 ? 65.083 -3.991 -9.955 1.00 39.41 286 GLY A O 1
ATOM 2180 N N . ALA A 1 287 ? 66.507 -5.281 -11.153 1.00 42.06 287 ALA A N 1
ATOM 2181 C CA . ALA A 1 287 ? 66.002 -6.640 -10.924 1.00 42.06 287 ALA A CA 1
ATOM 2182 C C . ALA A 1 287 ? 64.745 -7.098 -11.694 1.00 42.06 287 ALA A C 1
ATOM 2184 O O . ALA A 1 287 ? 63.598 -6.979 -11.275 1.00 42.06 287 ALA A O 1
ATOM 2185 N N . SER A 1 288 ? 65.065 -7.724 -12.828 1.00 46.94 288 SER A N 1
ATOM 2186 C CA . SER A 1 288 ? 64.252 -8.582 -13.682 1.00 46.94 288 SER A CA 1
ATOM 2187 C C . SER A 1 288 ? 63.723 -9.824 -12.948 1.00 46.94 288 SER A C 1
ATOM 2189 O O . SER A 1 288 ? 64.507 -10.605 -12.411 1.00 46.94 288 SER A O 1
ATOM 2191 N N . ILE A 1 289 ? 62.404 -10.039 -12.996 1.00 48.59 289 ILE A N 1
ATOM 2192 C CA . ILE A 1 289 ? 61.800 -11.378 -12.995 1.00 48.59 289 ILE A CA 1
ATOM 2193 C C . ILE A 1 289 ? 60.851 -11.427 -14.191 1.00 48.59 289 ILE A C 1
ATOM 2195 O O . ILE A 1 289 ? 59.760 -10.854 -14.197 1.00 48.59 289 ILE A O 1
ATOM 2199 N N . GLU A 1 290 ? 61.332 -12.094 -15.229 1.00 50.03 290 GLU A N 1
ATOM 2200 C CA . GLU A 1 290 ? 60.667 -12.355 -16.493 1.00 50.03 290 GLU A CA 1
ATOM 2201 C C . GLU A 1 290 ? 59.435 -13.245 -16.254 1.00 50.03 290 GLU A C 1
ATOM 2203 O O . GLU A 1 290 ? 59.540 -14.444 -15.999 1.00 50.03 290 GLU A O 1
ATOM 2208 N N . SER A 1 291 ? 58.245 -12.640 -16.283 1.00 47.78 291 SER A N 1
ATOM 2209 C CA . SER A 1 291 ? 56.970 -13.360 -16.257 1.00 47.78 291 SER A CA 1
ATOM 2210 C C . SER A 1 291 ? 56.283 -13.217 -17.610 1.00 47.78 291 SER A C 1
ATOM 2212 O O . SER A 1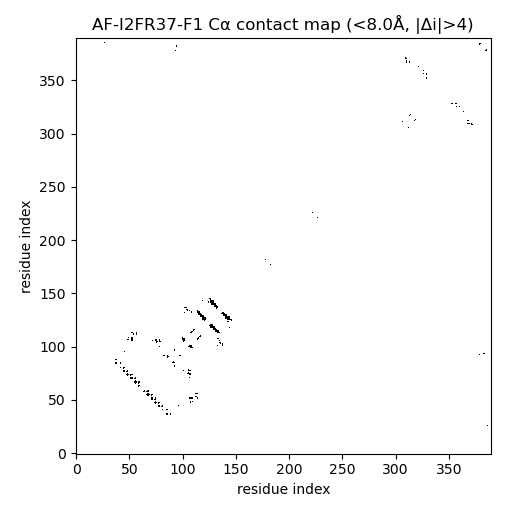 291 ? 56.136 -12.123 -18.154 1.00 47.78 291 SER A O 1
ATOM 2214 N N . GLN A 1 292 ? 55.925 -14.364 -18.185 1.00 53.31 292 GLN A N 1
ATOM 2215 C CA . GLN A 1 292 ? 55.401 -14.473 -19.540 1.00 53.31 292 GLN A CA 1
ATOM 2216 C C . GLN A 1 292 ? 54.106 -13.667 -19.755 1.00 53.31 292 GLN A C 1
ATOM 2218 O O . GLN A 1 292 ? 53.265 -13.591 -18.851 1.00 53.31 292 GLN A O 1
ATOM 2223 N N . PRO A 1 293 ? 53.889 -13.117 -20.966 1.00 46.22 293 PRO A N 1
ATOM 2224 C CA . PRO A 1 293 ? 52.695 -12.348 -21.289 1.00 46.22 293 PRO A CA 1
ATOM 2225 C C . PRO A 1 293 ? 51.461 -13.256 -21.292 1.00 46.22 293 PRO A C 1
ATOM 2227 O O . PRO A 1 293 ? 51.240 -14.058 -22.200 1.00 46.22 293 PRO A O 1
ATOM 2230 N N . THR A 1 294 ? 50.623 -13.122 -20.264 1.00 60.16 294 THR A N 1
ATOM 2231 C CA . THR A 1 294 ? 49.292 -13.737 -20.265 1.00 60.16 294 THR A CA 1
ATOM 2232 C C . THR A 1 294 ? 48.370 -12.976 -21.227 1.00 60.16 294 THR A C 1
ATOM 2234 O O . THR A 1 294 ? 48.421 -11.746 -21.298 1.00 60.16 294 THR A O 1
ATOM 2237 N N . PRO A 1 295 ? 47.517 -13.673 -21.998 1.00 52.81 295 PRO A N 1
ATOM 2238 C CA . PRO A 1 295 ? 46.714 -13.052 -23.043 1.00 52.81 295 PRO A CA 1
ATOM 2239 C C . PRO A 1 295 ? 45.745 -12.021 -22.454 1.00 52.81 295 PRO A C 1
ATOM 2241 O O . PRO A 1 295 ? 44.902 -12.344 -21.610 1.00 52.81 295 PRO A O 1
ATOM 2244 N N . HIS A 1 296 ? 45.859 -10.779 -22.934 1.00 44.66 296 HIS A N 1
ATOM 2245 C CA . HIS A 1 296 ? 45.019 -9.642 -22.572 1.00 44.66 296 HIS A CA 1
ATOM 2246 C C . HIS A 1 296 ? 43.528 -9.997 -22.668 1.00 44.66 296 HIS A C 1
ATOM 2248 O O . HIS A 1 296 ? 42.917 -10.030 -23.740 1.00 44.66 296 HIS A O 1
ATOM 2254 N N . ARG A 1 297 ? 42.907 -10.246 -21.510 1.00 56.62 297 ARG A N 1
ATOM 2255 C CA . ARG A 1 297 ? 41.452 -10.342 -21.395 1.00 56.62 297 ARG A CA 1
ATOM 2256 C C . ARG A 1 297 ? 40.868 -8.969 -21.708 1.00 56.62 297 ARG A C 1
ATOM 2258 O O . ARG A 1 297 ? 41.086 -8.030 -20.949 1.00 56.62 297 ARG A O 1
ATOM 2265 N N . LYS A 1 298 ? 40.121 -8.888 -22.816 1.00 55.44 298 LYS A N 1
ATOM 2266 C CA . LYS A 1 298 ? 39.311 -7.736 -23.243 1.00 55.44 298 LYS A CA 1
ATOM 2267 C C . LYS A 1 298 ? 38.757 -6.994 -22.023 1.00 55.44 298 LYS A C 1
ATOM 2269 O O . LYS A 1 298 ? 37.987 -7.564 -21.244 1.00 55.44 298 LYS A O 1
ATOM 2274 N N . GLY A 1 299 ? 39.231 -5.759 -21.847 1.00 53.34 299 GLY A N 1
ATOM 2275 C CA . GLY A 1 299 ? 38.977 -4.929 -20.678 1.00 53.34 299 GLY A CA 1
ATOM 2276 C C . GLY A 1 299 ? 37.485 -4.824 -20.400 1.00 53.34 299 GLY A C 1
ATOM 2277 O O . GLY A 1 299 ? 36.707 -4.380 -21.243 1.00 53.34 299 GLY A O 1
ATOM 2278 N N . ARG A 1 300 ? 37.075 -5.257 -19.206 1.00 64.94 300 ARG A N 1
ATOM 2279 C CA . ARG A 1 300 ? 35.736 -4.953 -18.708 1.00 64.94 300 ARG A CA 1
ATOM 2280 C C . ARG A 1 300 ? 35.673 -3.442 -18.538 1.00 64.94 300 ARG A C 1
ATOM 2282 O O . ARG A 1 300 ? 36.485 -2.888 -17.801 1.00 64.94 300 ARG A O 1
ATOM 2289 N N . ILE A 1 301 ? 34.723 -2.809 -19.219 1.00 60.75 301 ILE A N 1
ATOM 2290 C CA . ILE A 1 301 ? 34.373 -1.402 -19.017 1.00 60.75 301 ILE A CA 1
ATOM 2291 C C . ILE A 1 301 ? 34.237 -1.192 -17.505 1.00 60.75 301 ILE A C 1
ATOM 2293 O O . ILE A 1 301 ? 33.433 -1.872 -16.856 1.00 60.75 301 ILE A O 1
ATOM 2297 N N . ARG A 1 302 ? 35.091 -0.334 -16.927 1.00 58.50 302 ARG A N 1
ATOM 2298 C CA . ARG A 1 302 ? 35.019 -0.008 -15.501 1.00 58.50 302 ARG A CA 1
ATOM 2299 C C . ARG A 1 302 ? 33.637 0.584 -15.258 1.00 58.50 302 ARG A C 1
ATOM 2301 O O . ARG A 1 302 ? 33.239 1.519 -15.948 1.00 58.50 302 ARG A O 1
ATOM 2308 N N . ARG A 1 303 ? 32.883 -0.015 -14.332 1.00 55.84 303 ARG A N 1
ATOM 2309 C CA . ARG A 1 303 ? 31.581 0.530 -13.942 1.00 55.84 303 ARG A CA 1
ATOM 2310 C C . ARG A 1 303 ? 31.799 1.978 -13.491 1.00 55.84 303 ARG A C 1
ATOM 2312 O O . ARG A 1 303 ? 32.759 2.197 -12.749 1.00 55.84 303 ARG A O 1
ATOM 2319 N N . PRO A 1 304 ? 30.953 2.929 -13.916 1.00 62.41 304 PRO A N 1
ATOM 2320 C CA . PRO A 1 304 ? 30.994 4.269 -13.356 1.00 62.41 304 PRO A CA 1
ATOM 2321 C C . PRO A 1 304 ? 30.862 4.142 -11.838 1.00 62.41 304 PRO A C 1
ATOM 2323 O O . PRO A 1 304 ? 29.953 3.468 -11.345 1.00 62.41 304 PRO A O 1
ATOM 2326 N N . GLN A 1 305 ? 31.822 4.705 -11.108 1.00 70.00 305 GLN A N 1
ATOM 2327 C CA . GLN A 1 305 ? 31.699 4.866 -9.667 1.00 70.00 305 GLN A CA 1
ATOM 2328 C C . GLN A 1 305 ? 30.637 5.940 -9.462 1.00 70.00 305 GLN A C 1
ATOM 2330 O O . GLN A 1 305 ? 30.906 7.118 -9.664 1.00 70.00 305 GLN A O 1
ATOM 2335 N N . LEU A 1 306 ? 29.401 5.530 -9.171 1.00 59.34 306 LEU A N 1
ATOM 2336 C CA . LEU A 1 306 ? 28.431 6.483 -8.656 1.00 59.34 306 LEU A CA 1
ATOM 2337 C C . LEU A 1 306 ? 28.848 6.849 -7.230 1.00 59.34 306 LEU A C 1
ATOM 2339 O O . LEU A 1 306 ? 29.217 5.959 -6.462 1.00 59.34 306 LEU A O 1
ATOM 2343 N N . GLU A 1 307 ? 28.746 8.132 -6.891 1.00 62.69 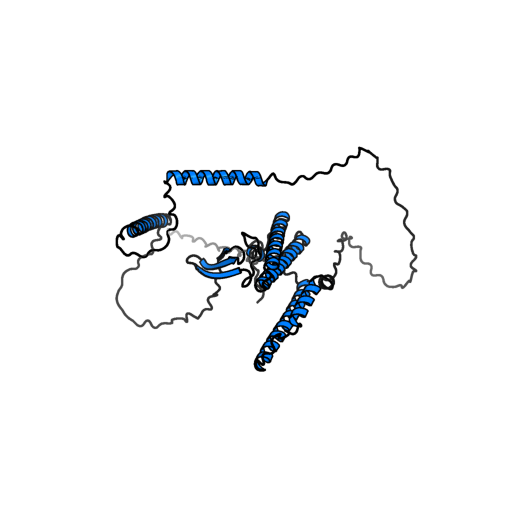307 GLU A N 1
ATOM 2344 C CA . GLU A 1 307 ? 28.948 8.629 -5.527 1.00 62.69 307 GLU A CA 1
ATOM 2345 C C . GLU A 1 307 ? 28.060 7.880 -4.529 1.00 62.69 307 GLU A C 1
ATOM 2347 O O . GLU A 1 307 ? 26.974 7.381 -4.886 1.00 62.69 307 GLU A O 1
ATOM 2352 N N . HIS A 1 308 ? 28.535 7.782 -3.285 1.00 62.69 308 HIS A N 1
ATOM 2353 C CA . HIS A 1 308 ? 27.841 7.075 -2.218 1.00 62.69 308 HIS A CA 1
ATOM 2354 C C . HIS A 1 308 ? 26.425 7.645 -2.084 1.00 62.69 308 HIS A C 1
ATOM 2356 O O . HIS A 1 308 ? 26.209 8.846 -2.226 1.00 62.69 308 HIS A O 1
ATOM 2362 N N . PHE A 1 309 ? 25.422 6.796 -1.851 1.00 59.19 309 PHE A N 1
ATOM 2363 C CA . PHE A 1 309 ? 24.027 7.256 -1.799 1.00 59.19 309 PHE A CA 1
ATOM 2364 C C . PHE A 1 309 ? 23.829 8.391 -0.781 1.00 59.19 309 PHE A C 1
ATOM 2366 O O . PHE A 1 309 ? 23.072 9.318 -1.043 1.00 59.19 309 PHE A O 1
ATOM 2373 N N . ASN A 1 310 ? 24.559 8.341 0.335 1.00 55.22 310 ASN A N 1
ATOM 2374 C CA . ASN A 1 310 ? 24.522 9.358 1.384 1.00 55.22 310 ASN A CA 1
ATOM 2375 C C . ASN A 1 310 ? 24.950 10.740 0.878 1.00 55.22 310 ASN A C 1
ATOM 2377 O O . ASN A 1 310 ? 24.310 11.725 1.238 1.00 55.22 310 ASN A O 1
ATOM 2381 N N . ASP A 1 311 ? 25.937 10.797 -0.017 1.00 66.12 311 ASP A N 1
ATOM 2382 C CA . ASP A 1 311 ? 26.432 12.048 -0.605 1.00 66.12 311 ASP A CA 1
ATOM 2383 C C . ASP A 1 311 ? 25.402 12.649 -1.575 1.00 66.12 311 ASP A C 1
ATOM 2385 O O . ASP A 1 311 ? 25.301 13.861 -1.715 1.00 66.12 311 ASP A O 1
ATOM 2389 N N . ARG A 1 312 ? 24.560 11.806 -2.193 1.00 64.19 312 ARG A N 1
ATOM 2390 C CA . ARG A 1 312 ? 23.443 12.246 -3.049 1.00 64.19 312 ARG A CA 1
ATOM 2391 C C . ARG A 1 312 ? 22.192 12.676 -2.286 1.00 64.19 312 ARG A C 1
ATOM 2393 O O . ARG A 1 312 ? 21.332 13.330 -2.874 1.00 64.19 312 ARG A O 1
ATOM 2400 N N . VAL A 1 313 ? 22.038 12.256 -1.031 1.00 58.19 313 VAL A N 1
ATOM 2401 C CA . VAL A 1 313 ? 20.873 12.614 -0.206 1.00 58.19 313 VAL A CA 1
ATOM 2402 C C . VAL A 1 313 ? 21.120 13.893 0.588 1.00 58.19 313 VAL A C 1
ATOM 2404 O O . VAL A 1 313 ? 20.168 14.649 0.782 1.00 58.19 313 VAL A O 1
ATOM 2407 N N . GLN A 1 314 ? 22.366 14.170 0.983 1.00 61.19 314 GLN A N 1
ATOM 2408 C CA . GLN A 1 314 ? 22.731 15.449 1.596 1.00 61.19 314 GLN A CA 1
ATOM 2409 C C . GLN A 1 314 ? 22.489 16.605 0.614 1.00 61.19 314 GLN A C 1
ATOM 2411 O O . GLN A 1 314 ? 23.004 16.603 -0.501 1.00 61.19 314 GLN A O 1
ATOM 2416 N N . GLY A 1 315 ? 21.673 17.582 1.015 1.00 66.44 315 GLY A N 1
ATOM 2417 C CA . GLY A 1 315 ? 21.277 18.714 0.173 1.00 66.44 315 GLY A CA 1
ATOM 2418 C C . GLY A 1 315 ? 20.116 18.415 -0.782 1.00 66.44 315 GLY A C 1
ATOM 2419 O O . GLY A 1 315 ? 19.791 19.241 -1.634 1.00 66.44 315 GLY A O 1
ATOM 2420 N N . SER A 1 316 ? 19.476 17.249 -0.664 1.00 69.88 316 SER A N 1
ATOM 2421 C CA . SER A 1 316 ? 18.247 16.946 -1.402 1.00 69.88 316 SER A CA 1
ATOM 2422 C C . SER A 1 316 ? 17.011 17.521 -0.697 1.00 69.88 316 SER A C 1
ATOM 2424 O O . SER A 1 316 ? 17.034 17.840 0.489 1.00 69.88 316 SER A O 1
ATOM 2426 N N . CYS A 1 317 ? 15.876 17.588 -1.401 1.00 66.88 317 CYS A N 1
ATOM 2427 C CA . CYS A 1 317 ? 14.600 18.065 -0.846 1.00 66.88 317 CYS A CA 1
ATOM 2428 C C . CYS A 1 317 ? 14.060 17.241 0.344 1.00 66.88 317 CYS A C 1
ATOM 2430 O O . CYS A 1 317 ? 13.063 17.624 0.954 1.00 66.88 317 CYS A O 1
ATOM 2432 N N . TRP A 1 318 ? 14.697 16.116 0.687 1.00 62.31 318 TRP A N 1
ATOM 2433 C CA . TRP A 1 318 ? 14.378 15.351 1.891 1.00 62.31 318 TRP A CA 1
ATOM 2434 C C . TRP A 1 318 ? 14.802 16.074 3.170 1.00 62.31 318 TRP A C 1
ATOM 2436 O O . TRP A 1 318 ? 14.098 15.961 4.173 1.00 62.31 318 TRP A O 1
ATOM 2446 N N . ASP A 1 319 ? 15.881 16.860 3.126 1.00 70.38 319 ASP A N 1
ATOM 2447 C CA . ASP A 1 319 ? 16.348 17.633 4.280 1.00 70.38 319 ASP A CA 1
ATOM 2448 C C . ASP A 1 319 ? 15.301 18.675 4.698 1.00 70.38 319 ASP A C 1
ATOM 2450 O O . ASP A 1 319 ? 15.038 18.842 5.886 1.00 70.38 319 ASP A O 1
ATOM 2454 N N . GLU A 1 320 ? 14.588 19.287 3.744 1.00 71.75 320 GLU A N 1
ATOM 2455 C CA . GLU A 1 320 ? 13.490 20.215 4.050 1.00 71.75 320 GLU A CA 1
ATOM 2456 C C . GLU A 1 320 ? 12.348 19.558 4.834 1.00 71.75 320 GLU A C 1
ATOM 2458 O O . GLU A 1 320 ? 11.721 20.202 5.675 1.00 71.75 320 GLU A O 1
ATOM 2463 N N . ALA A 1 321 ? 12.051 18.282 4.570 1.00 67.00 321 ALA A N 1
ATOM 2464 C CA . ALA A 1 321 ? 10.992 17.568 5.274 1.00 67.00 321 ALA A CA 1
ATOM 2465 C C . ALA A 1 321 ? 11.390 17.279 6.727 1.00 67.00 321 ALA A C 1
ATOM 2467 O O . ALA A 1 321 ? 10.559 17.434 7.620 1.00 67.00 321 ALA A O 1
ATOM 2468 N N . PHE A 1 322 ? 12.653 16.910 6.968 1.00 72.50 322 PHE A N 1
ATOM 2469 C CA . PHE A 1 322 ? 13.189 16.730 8.319 1.00 72.50 322 PHE A CA 1
ATOM 2470 C C . PHE A 1 322 ? 13.267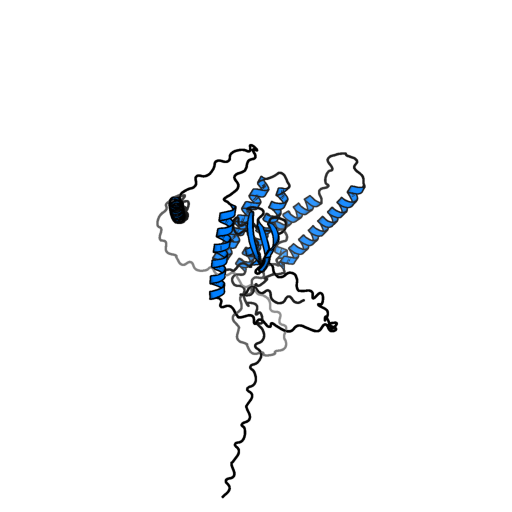 18.054 9.079 1.00 72.50 322 PHE A C 1
ATOM 2472 O O . PHE A 1 322 ? 12.869 18.092 10.238 1.00 72.50 322 PHE A O 1
ATOM 2479 N N . ILE A 1 323 ? 13.680 19.140 8.416 1.00 76.50 323 ILE A N 1
ATOM 2480 C CA . ILE A 1 323 ? 13.706 20.493 8.990 1.00 76.50 323 ILE A CA 1
ATOM 2481 C C . ILE A 1 323 ? 12.294 20.960 9.372 1.00 76.50 323 ILE A C 1
ATOM 2483 O O . ILE A 1 323 ? 12.105 21.514 10.448 1.00 76.50 323 ILE A O 1
ATOM 2487 N N . LYS A 1 324 ? 11.280 20.708 8.535 1.00 72.00 324 LYS A N 1
ATOM 2488 C CA . LYS A 1 324 ? 9.881 21.047 8.863 1.00 72.00 324 LYS A CA 1
ATOM 2489 C C . LYS A 1 324 ? 9.332 20.218 10.023 1.00 72.00 324 LYS A C 1
ATOM 2491 O O . LYS A 1 324 ? 8.585 20.719 10.856 1.00 72.00 324 LYS A O 1
ATOM 2496 N N . LEU A 1 325 ? 9.676 18.934 10.083 1.00 71.62 325 LEU A N 1
ATOM 2497 C CA . LEU A 1 325 ? 9.265 18.066 11.188 1.00 71.62 325 LEU A CA 1
ATOM 2498 C C . LEU A 1 325 ? 9.945 18.472 12.498 1.00 71.62 325 LEU A C 1
ATOM 2500 O O . LEU A 1 325 ? 9.281 18.518 13.530 1.00 71.62 325 LEU A O 1
ATOM 2504 N N . SER A 1 326 ? 11.236 18.808 12.461 1.00 80.06 326 SER A N 1
ATOM 2505 C CA . SER A 1 326 ? 11.947 19.298 13.640 1.00 80.06 326 SER A CA 1
ATOM 2506 C C . SER A 1 326 ? 11.437 20.669 14.079 1.00 80.06 326 SER A C 1
ATOM 2508 O O . SER A 1 326 ? 11.262 20.868 15.276 1.00 80.06 326 SER A O 1
ATOM 2510 N N . SER A 1 327 ? 11.098 21.574 13.152 1.00 78.94 327 SER A N 1
ATOM 2511 C CA . SER A 1 327 ? 10.495 22.864 13.507 1.00 78.94 327 SER A CA 1
ATOM 2512 C C . SER A 1 327 ? 9.135 22.695 14.183 1.00 78.94 327 SER A C 1
ATOM 2514 O O . SER A 1 327 ? 8.886 23.344 15.189 1.00 78.94 327 SER A O 1
ATOM 2516 N N . HIS A 1 328 ? 8.290 21.773 13.710 1.00 73.19 328 HIS A N 1
ATOM 2517 C CA . HIS A 1 328 ? 7.001 21.494 14.354 1.00 73.19 328 HIS A CA 1
ATOM 2518 C C . HIS A 1 328 ? 7.127 20.832 15.732 1.00 73.19 328 HIS A C 1
ATOM 2520 O O . HIS A 1 328 ? 6.252 21.016 16.571 1.00 73.19 328 HIS A O 1
ATOM 2526 N N . LEU A 1 329 ? 8.191 20.063 15.982 1.00 78.50 329 LEU A N 1
ATOM 2527 C CA . LEU A 1 329 ? 8.448 19.483 17.306 1.00 78.50 329 LEU A CA 1
ATOM 2528 C C . LEU A 1 329 ? 9.078 20.483 18.285 1.00 78.50 329 LEU A C 1
ATOM 2530 O O . LEU A 1 329 ? 8.965 20.297 19.496 1.00 78.50 329 LEU A O 1
ATOM 2534 N N . LEU A 1 330 ? 9.769 21.502 17.768 1.00 78.75 330 LEU A N 1
ATOM 2535 C CA . LEU A 1 330 ? 10.455 22.521 18.561 1.00 78.75 330 LEU A CA 1
ATOM 2536 C C . LEU A 1 330 ? 9.622 23.783 18.782 1.00 78.75 330 LEU A C 1
ATOM 2538 O O . LEU A 1 330 ? 9.956 24.539 19.692 1.00 78.75 330 LEU A O 1
ATOM 2542 N N . GLU A 1 331 ? 8.568 24.020 17.995 1.00 80.69 331 GLU A N 1
ATOM 2543 C CA . GLU A 1 331 ? 7.647 25.127 18.248 1.00 80.69 331 GLU A CA 1
ATOM 2544 C C . GLU A 1 331 ? 7.028 24.949 19.642 1.00 80.69 331 GLU A C 1
ATOM 2546 O O . GLU A 1 331 ? 6.312 23.968 19.888 1.00 80.69 331 GLU A O 1
ATOM 2551 N N . PRO A 1 332 ? 7.323 25.853 20.597 1.00 71.25 332 PRO A N 1
ATOM 2552 C CA . PRO A 1 332 ? 6.640 25.830 21.871 1.00 71.25 332 PRO A CA 1
ATOM 2553 C C . PRO A 1 332 ? 5.161 26.035 21.570 1.00 71.25 332 PRO A C 1
ATOM 2555 O O . PRO A 1 332 ? 4.789 27.009 20.923 1.00 71.25 332 PRO A O 1
ATOM 2558 N N . VAL A 1 333 ? 4.325 25.090 22.006 1.00 72.56 333 VAL A N 1
ATOM 2559 C CA . VAL A 1 333 ? 2.874 25.271 22.006 1.00 72.56 333 VAL A CA 1
ATOM 2560 C C . VAL A 1 333 ? 2.607 26.516 22.840 1.00 72.56 333 VAL A C 1
ATOM 2562 O O . VAL A 1 333 ? 2.657 26.462 24.067 1.00 72.56 333 VAL A O 1
ATOM 2565 N N . GLU A 1 334 ? 2.424 27.654 22.177 1.00 73.69 334 GLU A N 1
ATOM 2566 C CA . GLU A 1 334 ? 2.007 28.878 22.833 1.00 73.69 334 GLU A CA 1
ATOM 2567 C C . GLU A 1 334 ? 0.621 28.588 23.400 1.00 73.69 334 GLU A C 1
ATOM 2569 O O . GLU A 1 334 ? -0.372 28.471 22.679 1.00 73.69 334 GLU A O 1
ATOM 2574 N N . THR A 1 335 ? 0.575 28.353 24.708 1.00 61.84 335 THR A N 1
ATOM 2575 C CA . THR A 1 335 ? -0.656 28.170 25.464 1.00 61.84 335 THR A CA 1
ATOM 2576 C C . THR A 1 335 ? -1.425 29.482 25.396 1.00 61.84 335 THR A C 1
ATOM 2578 O O . THR A 1 335 ? -1.198 30.389 26.192 1.00 61.84 335 THR A O 1
ATOM 2581 N N . LEU A 1 336 ? -2.298 29.595 24.396 1.00 66.00 336 LEU A N 1
ATOM 2582 C CA . LEU A 1 336 ? -3.065 30.803 24.090 1.00 66.00 336 LEU A CA 1
ATOM 2583 C C . LEU A 1 336 ? -4.155 31.133 25.119 1.00 66.00 336 LEU A C 1
ATOM 2585 O O . LEU A 1 336 ? -4.786 32.175 24.998 1.00 66.00 336 LEU A O 1
ATOM 2589 N N . ASP A 1 337 ? -4.333 30.321 26.160 1.00 60.97 337 ASP A N 1
ATOM 2590 C CA . ASP A 1 337 ? -5.290 30.594 27.225 1.00 60.97 337 ASP A CA 1
ATOM 2591 C C . ASP A 1 337 ? -4.583 30.578 28.582 1.00 60.97 337 ASP A C 1
ATOM 2593 O O . ASP A 1 337 ? -4.112 29.537 29.041 1.00 60.97 337 ASP A O 1
ATOM 2597 N N . GLY A 1 338 ? -4.533 31.745 29.234 1.00 65.31 338 GLY A N 1
ATOM 2598 C CA . GLY A 1 338 ? -3.994 31.976 30.581 1.00 65.31 338 GLY A CA 1
ATOM 2599 C C . GLY A 1 338 ? -4.807 31.314 31.700 1.00 65.31 338 GLY A C 1
ATOM 2600 O O . GLY A 1 338 ? -5.158 31.955 32.686 1.00 65.31 338 GLY A O 1
ATOM 2601 N N . SER A 1 339 ? -5.151 30.038 31.537 1.00 63.78 339 SER A N 1
ATOM 2602 C CA . SER A 1 339 ? -5.770 29.213 32.565 1.00 63.78 339 SER A CA 1
ATOM 2603 C C . SER A 1 339 ? -4.665 28.542 33.374 1.00 63.78 339 SER A C 1
ATOM 2605 O O . SER A 1 339 ? -3.924 27.716 32.847 1.00 63.78 339 SER A O 1
ATOM 2607 N N . GLU A 1 340 ? -4.563 28.894 34.655 1.00 69.94 340 GLU A N 1
ATOM 2608 C CA . GLU A 1 340 ? -3.635 28.333 35.648 1.00 69.94 340 GLU A CA 1
ATOM 2609 C C . GLU A 1 340 ? -3.925 26.844 35.947 1.00 69.94 340 GLU A C 1
ATOM 2611 O O . GLU A 1 340 ? -4.231 26.449 37.074 1.00 69.94 340 GLU A O 1
ATOM 2616 N N . ARG A 1 341 ? -3.874 25.969 34.938 1.00 56.91 341 ARG A N 1
ATOM 2617 C CA . ARG A 1 341 ? -3.921 24.520 35.147 1.00 56.91 341 ARG A CA 1
ATOM 2618 C C . ARG A 1 341 ? -2.530 24.011 35.505 1.00 56.91 341 ARG A C 1
ATOM 2620 O O . ARG A 1 341 ? -1.662 23.904 34.653 1.00 56.91 341 ARG A O 1
ATOM 2627 N N . GLY A 1 342 ? -2.391 23.720 36.797 1.00 60.25 342 GLY A N 1
ATOM 2628 C CA . GLY A 1 342 ? -1.523 22.741 37.462 1.00 60.25 342 GLY A CA 1
ATOM 2629 C C . GLY A 1 342 ? -0.218 22.303 36.787 1.00 60.25 342 GLY A C 1
ATOM 2630 O O . GLY A 1 342 ? -0.220 21.650 35.752 1.00 60.25 342 GLY A O 1
ATOM 2631 N N . ALA A 1 343 ? 0.891 22.510 37.502 1.00 68.19 343 ALA A N 1
ATOM 2632 C CA . ALA A 1 343 ? 2.255 22.107 37.145 1.00 68.19 343 ALA A CA 1
ATOM 2633 C C . ALA A 1 343 ? 2.446 20.621 36.748 1.00 68.19 343 ALA A C 1
ATOM 2635 O O . ALA A 1 343 ? 3.457 20.282 36.135 1.00 68.19 343 ALA A O 1
ATOM 2636 N N . GLU A 1 344 ? 1.498 19.734 37.057 1.00 72.44 344 GLU A N 1
ATOM 2637 C CA . GLU A 1 344 ? 1.602 18.292 36.800 1.00 72.44 344 GLU A CA 1
ATOM 2638 C C . GLU A 1 344 ? 1.487 17.915 35.311 1.00 72.44 344 GLU A C 1
ATOM 2640 O O . GLU A 1 344 ? 2.098 16.933 34.890 1.00 72.44 344 GLU A O 1
ATOM 2645 N N . THR A 1 345 ? 0.790 18.698 34.476 1.00 72.31 345 THR A N 1
ATOM 2646 C CA . THR A 1 345 ? 0.690 18.399 33.030 1.00 72.31 345 THR A CA 1
ATOM 2647 C C . THR A 1 345 ? 1.993 18.678 32.280 1.00 72.31 345 THR A C 1
ATOM 2649 O O . THR A 1 345 ? 2.274 18.034 31.271 1.00 72.31 345 THR A O 1
ATOM 2652 N N . SER A 1 346 ? 2.843 19.561 32.813 1.00 76.44 346 SER A N 1
ATOM 2653 C CA . SER A 1 346 ? 4.108 19.951 32.178 1.00 76.44 346 SER A CA 1
ATOM 2654 C C . SER A 1 346 ? 5.148 18.822 32.119 1.00 76.44 346 SER A C 1
ATOM 2656 O O . SER A 1 346 ? 5.963 18.767 31.197 1.00 76.44 346 SER A O 1
ATOM 2658 N N . ALA A 1 347 ? 5.123 17.894 33.083 1.00 80.75 347 ALA A N 1
ATOM 2659 C CA . ALA A 1 347 ? 6.068 16.781 33.125 1.00 80.75 347 ALA A CA 1
ATOM 2660 C C . ALA A 1 347 ? 5.785 15.757 32.015 1.00 80.75 347 ALA A C 1
ATOM 2662 O O . ALA A 1 347 ? 6.712 15.303 31.344 1.00 80.75 347 ALA A O 1
ATOM 2663 N N . MET A 1 348 ? 4.505 15.448 31.781 1.00 79.06 348 MET A N 1
ATOM 2664 C CA . MET A 1 348 ? 4.092 14.467 30.774 1.00 79.06 348 MET A CA 1
ATOM 2665 C C . MET A 1 348 ? 4.333 14.982 29.346 1.00 79.06 348 MET A C 1
ATOM 2667 O O . MET A 1 348 ? 4.809 14.237 28.492 1.00 79.06 348 MET A O 1
ATOM 2671 N N . GLU A 1 349 ? 4.093 16.273 29.100 1.00 80.12 349 GLU A N 1
ATOM 2672 C CA . GLU A 1 349 ? 4.369 16.908 27.803 1.00 80.12 349 GLU A CA 1
ATOM 2673 C C . GLU A 1 349 ? 5.868 16.931 27.467 1.00 80.12 349 GLU A C 1
ATOM 2675 O O . GLU A 1 349 ? 6.259 16.734 26.313 1.00 80.12 349 GLU A O 1
ATOM 2680 N N . ASN A 1 350 ? 6.731 17.126 28.469 1.00 82.38 350 ASN A N 1
ATOM 2681 C CA . ASN A 1 350 ? 8.179 17.064 28.274 1.00 82.38 350 ASN A CA 1
ATOM 2682 C C . ASN A 1 350 ? 8.657 15.651 27.913 1.00 82.38 350 ASN A C 1
ATOM 2684 O O . ASN A 1 350 ? 9.530 15.509 27.054 1.00 82.38 350 ASN A O 1
ATOM 2688 N N . GLU A 1 351 ? 8.080 14.612 28.519 1.00 82.00 351 GLU A N 1
ATOM 2689 C CA . GLU A 1 351 ? 8.403 13.220 28.187 1.00 82.00 351 GLU A CA 1
ATOM 2690 C C . GLU A 1 351 ? 7.958 12.873 26.757 1.00 82.00 351 GLU A C 1
ATOM 2692 O O .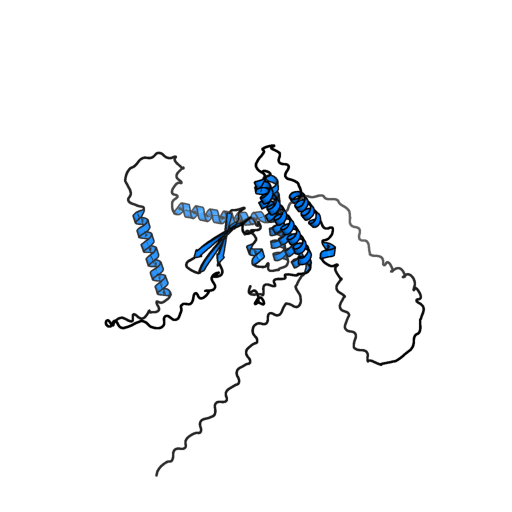 GLU A 1 351 ? 8.730 12.309 25.980 1.00 82.00 351 GLU A O 1
ATOM 2697 N N . GLU A 1 352 ? 6.764 13.307 26.345 1.00 76.81 352 GLU A N 1
ATOM 2698 C CA . GLU A 1 352 ? 6.270 13.104 24.978 1.00 76.81 352 GLU A CA 1
ATOM 2699 C C . GLU A 1 352 ? 7.132 13.830 23.929 1.00 76.81 352 GLU A C 1
ATOM 2701 O O . GLU A 1 352 ? 7.435 13.271 22.866 1.00 76.81 352 GLU A O 1
ATOM 2706 N N . ARG A 1 353 ? 7.618 15.040 24.238 1.00 79.50 353 ARG A N 1
ATOM 2707 C CA . ARG A 1 353 ? 8.585 15.756 23.387 1.00 79.50 353 ARG A CA 1
ATOM 2708 C C . ARG A 1 353 ? 9.927 15.029 23.295 1.00 79.50 353 ARG A C 1
ATOM 2710 O O . ARG A 1 353 ? 10.488 14.938 22.200 1.00 79.50 353 ARG A O 1
ATOM 2717 N N . GLN A 1 354 ? 10.440 14.479 24.396 1.00 81.00 354 GLN A N 1
ATOM 2718 C CA . GLN A 1 354 ? 11.674 13.681 24.386 1.00 81.00 354 GLN A CA 1
ATOM 2719 C C . GLN A 1 354 ? 11.529 12.410 23.541 1.00 81.00 354 GLN A C 1
ATOM 2721 O O . GLN A 1 354 ? 12.396 12.106 22.722 1.00 81.00 354 GLN A O 1
ATOM 2726 N N . VAL A 1 355 ? 10.405 11.701 23.661 1.00 76.75 355 VAL A N 1
ATOM 2727 C CA . VAL A 1 355 ? 10.131 10.509 22.843 1.00 76.75 355 VAL A CA 1
ATOM 2728 C C . VAL A 1 355 ? 10.012 10.878 21.363 1.00 76.75 355 VAL A C 1
ATOM 2730 O O . VAL A 1 355 ? 10.565 10.190 20.503 1.00 76.75 355 VAL A O 1
ATOM 2733 N N . SER A 1 356 ? 9.339 11.986 21.052 1.00 75.38 356 SER A N 1
ATOM 2734 C CA . SER A 1 356 ? 9.150 12.453 19.674 1.00 75.38 356 SER A CA 1
ATOM 2735 C C . SER A 1 356 ? 10.466 12.875 19.014 1.00 75.38 356 SER A C 1
ATOM 2737 O O . SER A 1 356 ? 10.730 12.509 17.866 1.00 75.38 356 SER A O 1
ATOM 2739 N N . THR A 1 357 ? 11.327 13.590 19.741 1.00 80.81 357 THR A N 1
ATOM 2740 C CA . THR A 1 357 ? 12.664 13.983 19.261 1.00 80.81 357 THR A CA 1
ATOM 2741 C C . THR A 1 357 ? 13.579 12.776 19.065 1.00 80.81 357 THR A C 1
ATOM 2743 O O . THR A 1 357 ? 14.207 12.654 18.012 1.00 80.81 357 THR A O 1
ATOM 2746 N N . GLN A 1 358 ? 13.585 11.825 20.004 1.00 80.06 358 GLN A N 1
ATOM 2747 C CA . GLN A 1 358 ? 14.355 10.586 19.873 1.00 80.06 358 GLN A CA 1
ATOM 2748 C C . GLN A 1 358 ? 13.872 9.728 18.692 1.00 80.06 358 GLN A C 1
ATOM 2750 O O . GLN A 1 358 ? 14.679 9.149 17.958 1.00 80.06 358 GLN A O 1
ATOM 2755 N N . ALA A 1 359 ? 12.556 9.665 18.466 1.00 66.56 359 ALA A N 1
ATOM 2756 C CA . ALA A 1 359 ? 11.982 8.978 17.316 1.00 66.56 359 ALA A CA 1
ATOM 2757 C C . ALA A 1 359 ? 12.417 9.634 15.998 1.00 66.56 359 ALA A C 1
ATOM 2759 O O . ALA A 1 359 ? 12.803 8.922 15.069 1.00 66.56 359 ALA A O 1
ATOM 2760 N N . LEU A 1 360 ? 12.400 10.968 15.912 1.00 77.38 360 LEU A N 1
ATOM 2761 C CA . LEU A 1 360 ? 12.850 11.699 14.726 1.00 77.38 360 LEU A CA 1
ATOM 2762 C C . LEU A 1 360 ? 14.327 11.422 14.425 1.00 77.38 360 LEU A C 1
ATOM 2764 O O . LEU A 1 360 ? 14.654 11.077 13.290 1.00 77.38 360 LEU A O 1
ATOM 2768 N N . GLU A 1 361 ? 15.196 11.472 15.436 1.00 80.56 361 GLU A N 1
ATOM 2769 C CA . GLU A 1 361 ? 16.626 11.175 15.286 1.00 80.56 361 GLU A CA 1
ATOM 2770 C C . GLU A 1 361 ? 16.860 9.732 14.803 1.00 80.56 361 GLU A C 1
ATOM 2772 O O . GLU A 1 361 ? 17.678 9.477 13.912 1.00 80.56 361 GLU A O 1
ATOM 2777 N N . TYR A 1 362 ? 16.104 8.770 15.343 1.00 75.94 362 TYR A N 1
ATOM 2778 C CA . TYR A 1 362 ? 16.143 7.384 14.882 1.00 75.94 362 TYR A CA 1
ATOM 2779 C C . TYR A 1 362 ? 15.711 7.262 13.417 1.00 75.94 362 TYR A C 1
ATOM 2781 O O . TYR A 1 362 ? 16.372 6.572 12.638 1.00 75.94 362 TYR A O 1
ATOM 2789 N N . TRP A 1 363 ? 14.626 7.930 13.017 1.00 72.06 363 TRP A N 1
ATOM 2790 C CA . TRP A 1 363 ? 14.136 7.911 11.637 1.00 72.06 363 TRP A CA 1
ATOM 2791 C C . TRP A 1 363 ? 15.109 8.567 10.663 1.00 72.06 363 TRP A C 1
ATOM 2793 O O . TRP A 1 363 ? 15.311 8.034 9.574 1.00 72.06 363 TRP A O 1
ATOM 2803 N N . GLU A 1 364 ? 15.752 9.662 11.054 1.00 77.75 364 GLU A N 1
ATOM 2804 C CA . GLU A 1 364 ? 16.784 10.325 10.263 1.00 77.75 364 GLU A CA 1
ATOM 2805 C C . GLU A 1 364 ? 18.007 9.413 10.077 1.00 77.75 364 GLU A C 1
ATOM 2807 O O . GLU A 1 364 ? 18.430 9.156 8.945 1.00 77.75 364 GLU A O 1
ATOM 2812 N N . LYS A 1 365 ? 18.519 8.815 11.162 1.00 76.94 365 LYS A N 1
ATOM 2813 C CA . LYS A 1 365 ? 19.608 7.823 11.110 1.00 76.94 365 LYS A CA 1
ATOM 2814 C C . LYS A 1 365 ? 19.226 6.597 10.279 1.00 76.94 365 LYS A C 1
ATOM 2816 O O . LYS A 1 365 ? 20.039 6.096 9.499 1.00 76.94 365 LYS A O 1
ATOM 2821 N N . ALA A 1 366 ? 17.991 6.113 10.391 1.00 68.00 366 ALA A N 1
ATOM 2822 C CA . ALA A 1 366 ? 17.489 4.978 9.619 1.00 68.00 366 ALA A CA 1
ATOM 2823 C C . ALA A 1 366 ? 17.328 5.316 8.127 1.00 68.00 366 ALA A C 1
ATOM 2825 O O . ALA A 1 366 ? 17.663 4.499 7.271 1.00 68.00 366 ALA A O 1
ATOM 2826 N N . ALA A 1 367 ? 16.835 6.508 7.793 1.00 66.56 367 ALA A N 1
ATOM 2827 C CA . ALA A 1 367 ? 16.704 6.972 6.415 1.00 66.56 367 ALA A CA 1
ATOM 2828 C C . ALA A 1 367 ? 18.078 7.121 5.749 1.00 66.56 367 ALA A C 1
ATOM 2830 O O . ALA A 1 367 ? 18.266 6.639 4.632 1.00 66.56 367 ALA A O 1
ATOM 2831 N N . ARG A 1 368 ? 19.051 7.692 6.470 1.00 70.69 368 ARG A N 1
ATOM 2832 C CA . ARG A 1 368 ? 20.438 7.843 6.007 1.00 70.69 368 ARG A CA 1
ATOM 2833 C C . ARG A 1 368 ? 21.159 6.494 5.884 1.00 70.69 368 ARG A C 1
ATOM 2835 O O . ARG A 1 368 ? 21.823 6.245 4.892 1.00 70.69 368 ARG A O 1
ATOM 2842 N N . SER A 1 369 ? 20.974 5.560 6.816 1.00 67.12 369 SER A N 1
ATOM 2843 C CA . SER A 1 369 ? 21.607 4.224 6.737 1.00 67.12 369 SER A CA 1
ATOM 2844 C C . SER A 1 369 ? 20.986 3.287 5.689 1.00 67.12 369 SER A C 1
ATOM 2846 O O . SER A 1 369 ? 21.671 2.430 5.132 1.00 67.12 369 SER A O 1
ATOM 2848 N N . ARG A 1 370 ? 19.700 3.448 5.349 1.00 58.44 370 ARG A N 1
ATOM 2849 C CA . ARG A 1 370 ? 19.017 2.616 4.335 1.00 58.44 370 ARG A CA 1
ATOM 2850 C C . ARG A 1 370 ? 19.484 2.850 2.899 1.00 58.44 370 ARG A C 1
ATOM 2852 O O . ARG A 1 370 ? 19.132 2.056 2.029 1.00 58.44 370 ARG A O 1
ATOM 2859 N N . GLY A 1 371 ? 20.298 3.875 2.665 1.00 51.53 371 GLY A N 1
ATOM 2860 C CA . GLY A 1 371 ? 21.007 4.084 1.408 1.00 51.53 371 GLY A CA 1
ATOM 2861 C C . GLY A 1 371 ? 21.966 2.966 1.015 1.00 51.53 371 GLY A C 1
ATOM 2862 O O . GLY A 1 371 ? 22.178 2.734 -0.174 1.00 51.53 371 GLY A O 1
ATOM 2863 N N . ASP A 1 372 ? 22.498 2.249 2.007 1.00 46.06 372 ASP A N 1
ATOM 2864 C CA . ASP A 1 372 ? 23.547 1.241 1.813 1.00 46.06 372 ASP A CA 1
ATOM 2865 C C . ASP A 1 372 ? 23.017 -0.198 1.800 1.00 46.06 372 ASP A C 1
ATOM 2867 O O . ASP A 1 372 ? 23.664 -1.143 1.342 1.00 46.06 372 ASP A O 1
ATOM 2871 N N . HIS A 1 373 ? 21.782 -0.389 2.258 1.00 43.78 373 HIS A N 1
ATOM 2872 C CA . HIS A 1 373 ? 21.139 -1.690 2.272 1.00 43.78 373 HIS A CA 1
ATOM 2873 C C . HIS A 1 373 ? 20.136 -1.762 1.128 1.00 43.78 373 HIS A C 1
ATOM 2875 O O . HIS A 1 373 ? 18.948 -1.472 1.276 1.00 43.78 373 HIS A O 1
ATOM 2881 N N . LEU A 1 374 ? 20.621 -2.233 -0.023 1.00 42.62 374 LEU A N 1
ATOM 2882 C CA . LEU A 1 374 ? 19.810 -2.962 -0.993 1.00 42.62 374 LEU A CA 1
ATOM 2883 C C . LEU A 1 374 ? 19.084 -4.110 -0.267 1.00 42.62 374 LEU A C 1
ATOM 2885 O O . LEU A 1 374 ? 19.482 -5.270 -0.349 1.00 42.62 374 LEU A O 1
ATOM 2889 N N . LEU A 1 375 ? 17.961 -3.823 0.392 1.00 42.91 375 LEU A N 1
ATOM 2890 C CA . LEU A 1 375 ? 16.918 -4.806 0.662 1.00 42.91 375 LEU A CA 1
ATOM 2891 C C . LEU A 1 375 ? 16.214 -5.097 -0.665 1.00 42.91 375 LEU A C 1
ATOM 2893 O O . LEU A 1 375 ? 15.032 -4.836 -0.872 1.00 42.91 375 LEU A O 1
ATOM 2897 N N . VAL A 1 376 ? 16.977 -5.686 -1.585 1.00 40.72 376 VAL A N 1
ATOM 2898 C CA . VAL A 1 376 ? 16.439 -6.617 -2.561 1.00 40.72 376 VAL A CA 1
ATOM 2899 C C . VAL A 1 376 ? 16.035 -7.830 -1.734 1.00 40.72 376 VAL A C 1
ATOM 2901 O O . VAL A 1 376 ? 16.770 -8.808 -1.622 1.00 40.72 376 VAL A O 1
ATOM 2904 N N . THR A 1 377 ? 14.851 -7.779 -1.124 1.00 44.50 377 THR A N 1
ATOM 2905 C CA . THR A 1 377 ? 14.130 -9.001 -0.782 1.00 44.50 377 THR A CA 1
ATOM 2906 C C . THR A 1 377 ? 13.773 -9.653 -2.110 1.00 44.50 377 THR A C 1
ATOM 2908 O O . THR A 1 377 ? 12.704 -9.456 -2.684 1.00 44.50 377 THR A O 1
ATOM 2911 N N . GLY A 1 378 ? 14.745 -10.376 -2.668 1.00 38.69 378 GLY A N 1
ATOM 2912 C CA . GLY A 1 378 ? 14.590 -11.184 -3.859 1.00 38.69 378 GLY A CA 1
ATOM 2913 C C . GLY A 1 378 ? 13.578 -12.271 -3.553 1.00 38.69 378 GLY A C 1
ATOM 2914 O O . GLY A 1 378 ? 13.929 -13.349 -3.082 1.00 38.69 378 GLY A O 1
ATOM 2915 N N . VAL A 1 379 ? 12.305 -11.983 -3.809 1.00 42.06 379 VAL A N 1
ATOM 2916 C CA . VAL A 1 379 ? 11.245 -12.981 -3.802 1.00 42.06 379 VAL A CA 1
ATOM 2917 C C . VAL A 1 379 ? 11.626 -14.008 -4.862 1.00 42.06 379 VAL A C 1
ATOM 2919 O O . VAL A 1 379 ? 11.585 -13.726 -6.062 1.00 42.06 379 VAL A O 1
ATOM 2922 N N . GLY A 1 380 ? 12.056 -15.196 -4.427 1.00 39.44 380 GLY A N 1
ATOM 2923 C CA . GLY A 1 380 ? 12.327 -16.307 -5.334 1.00 39.44 380 GLY A CA 1
ATOM 2924 C C . GLY A 1 380 ? 11.103 -16.585 -6.214 1.00 39.44 380 GLY A C 1
ATOM 2925 O O . GLY A 1 380 ? 9.980 -16.224 -5.858 1.00 39.44 380 GLY A O 1
ATOM 2926 N N . LYS A 1 381 ? 11.288 -17.262 -7.357 1.00 41.09 381 LYS A N 1
ATOM 2927 C CA . LYS A 1 381 ? 10.229 -17.526 -8.361 1.00 41.09 381 LYS A CA 1
ATOM 2928 C C . LYS A 1 381 ? 8.937 -18.178 -7.809 1.00 41.09 381 LYS A C 1
ATOM 2930 O O . LYS A 1 381 ? 7.944 -18.191 -8.533 1.00 41.09 381 LYS A O 1
ATOM 2935 N N . ASN A 1 382 ? 8.922 -18.620 -6.545 1.00 41.03 382 ASN A N 1
ATOM 2936 C CA . ASN A 1 382 ? 7.796 -19.261 -5.861 1.00 41.03 382 ASN A CA 1
ATOM 2937 C C . ASN A 1 382 ? 7.253 -18.508 -4.624 1.00 41.03 382 ASN A C 1
ATOM 2939 O O . ASN A 1 382 ? 6.402 -19.049 -3.928 1.00 41.03 382 ASN A O 1
ATOM 2943 N N . GLY A 1 383 ? 7.710 -17.291 -4.309 1.00 39.88 383 GLY A N 1
ATOM 2944 C CA . GLY A 1 383 ? 7.179 -16.546 -3.154 1.00 39.88 383 GLY A CA 1
ATOM 2945 C C . GLY A 1 383 ? 7.642 -17.035 -1.774 1.00 39.88 383 GLY A C 1
ATOM 2946 O O . GLY A 1 383 ? 7.149 -16.534 -0.770 1.00 39.88 383 GLY A O 1
ATOM 2947 N N . SER A 1 384 ? 8.579 -17.983 -1.700 1.00 40.00 384 SER A N 1
ATOM 2948 C CA . SER A 1 384 ? 9.193 -18.408 -0.440 1.00 40.00 384 SER A CA 1
ATOM 2949 C C . SER A 1 384 ? 10.325 -17.451 -0.060 1.00 40.00 384 SER A C 1
ATOM 2951 O O . SER A 1 384 ? 11.315 -17.347 -0.791 1.00 40.00 384 SER A O 1
ATOM 2953 N N . LEU A 1 385 ? 10.184 -16.770 1.078 1.00 44.69 385 LEU A N 1
ATOM 2954 C CA . LEU A 1 385 ? 11.310 -16.144 1.768 1.00 44.69 385 LEU A CA 1
ATOM 2955 C C . LEU A 1 385 ? 12.264 -17.273 2.190 1.00 44.69 385 LEU A C 1
ATOM 2957 O O . LEU A 1 385 ? 11.814 -18.273 2.751 1.00 44.69 385 LEU A O 1
ATOM 2961 N N . GLY A 1 386 ? 13.550 -17.170 1.843 1.00 43.62 386 GLY A N 1
ATOM 2962 C CA . GLY A 1 386 ? 14.562 -18.114 2.326 1.00 43.62 386 GLY A CA 1
ATOM 2963 C C . GLY A 1 386 ? 14.622 -18.098 3.854 1.00 43.62 386 GLY A C 1
ATOM 2964 O O . GLY A 1 386 ? 14.194 -17.121 4.468 1.00 43.62 386 GLY A O 1
ATOM 2965 N N . ALA A 1 387 ? 15.120 -19.181 4.457 1.00 45.47 387 ALA A N 1
ATOM 2966 C CA . ALA A 1 387 ? 15.305 -19.266 5.901 1.00 45.47 387 ALA A CA 1
ATOM 2967 C C . ALA A 1 387 ? 16.117 -18.053 6.374 1.00 45.47 387 ALA A C 1
ATOM 2969 O O . ALA A 1 387 ? 17.300 -17.935 6.060 1.00 45.47 387 ALA A O 1
ATOM 2970 N N . GLY A 1 388 ? 15.452 -17.131 7.074 1.00 40.25 388 GLY A N 1
ATOM 2971 C CA . GLY A 1 388 ? 16.144 -16.109 7.835 1.00 40.25 388 GLY A CA 1
ATOM 2972 C C . GLY A 1 388 ? 17.058 -16.832 8.811 1.00 40.25 388 GLY A C 1
ATOM 2973 O O . GLY A 1 388 ? 16.600 -17.716 9.539 1.00 40.25 388 GLY A O 1
ATOM 2974 N N . VAL A 1 389 ? 18.346 -16.506 8.746 1.00 35.22 389 VAL A N 1
ATOM 2975 C CA . VAL A 1 389 ? 19.311 -16.841 9.788 1.00 35.22 389 VAL A CA 1
ATOM 2976 C C . VAL A 1 389 ? 18.685 -16.377 11.103 1.00 35.22 389 VAL A C 1
ATOM 2978 O O . VAL A 1 389 ? 18.341 -15.202 11.231 1.00 35.22 389 VAL A O 1
ATOM 2981 N N . ARG A 1 390 ? 18.399 -17.343 11.979 1.00 33.38 390 ARG A N 1
ATOM 2982 C CA . ARG A 1 390 ? 17.966 -17.090 13.352 1.00 33.38 390 ARG A CA 1
ATOM 2983 C C . ARG A 1 390 ? 19.140 -16.604 14.175 1.00 33.38 390 ARG A C 1
ATOM 2985 O O . ARG A 1 390 ? 20.254 -17.113 13.915 1.00 33.38 390 ARG A O 1
#

Sequence (390 aa):
MSSKGAQRPKGKSVVKPAPPAKAGPTWTAPKTITHPEHHHTLNHLNQVAAYYAVLSSTFDFSSSSYASTSALHLQSEITRSAKTLSRKSVIRLDTSVKRRACGRCEAVMIEGLTMSIRNKASGPHDHVSKKKCGVCGAVVRLPAPDLVPEIGVGKGPRDGQKEQEEGTSEAAKGKQKVSQRQRRRTGSIKRHLLGKIKAKDDGEEEGSSSVQSAQEPSKPKLSRRQRQHARSDKSSIRLSSRRLDRFMEPSHSTKERRRNGELKPAATEPPKGPPELATTAVSLSGASIESQPTPHRKGRIRRPQLEHFNDRVQGSCWDEAFIKLSSHLLEPVETLDGSERGAETSAMENEERQVSTQALEYWEKAARSRGDHLLVTGVGKNGSLGAGVR

Radius of gyration: 38.23 Å; Cα contacts (8 Å, |Δi|>4): 183; chains: 1; bounding box: 119×128×87 Å

InterPro domains:
  IPR007175 Ribonuclease P subunit, Rpr2/Snm1/Rpp21 [PF04032] (42-137)

Mean predicted aligned error: 20.11 Å

Solvent-accessible surface area (backbone atoms only — not comparable to full-atom values): 25958 Å² total; per-residue (Å²): 139,84,83,84,80,83,82,80,82,81,79,81,80,81,78,76,79,76,78,77,76,74,76,67,90,71,86,70,75,72,96,65,74,85,58,60,66,60,54,51,51,42,50,50,36,53,49,53,20,49,51,30,40,53,52,23,60,64,35,70,78,45,94,54,64,67,64,24,54,53,30,48,52,52,19,16,52,36,41,49,47,38,57,47,50,27,62,74,69,71,48,83,72,54,68,68,62,59,68,27,35,40,91,81,74,31,38,54,46,41,84,82,71,40,18,51,76,46,78,40,82,33,95,93,60,58,33,32,34,37,38,31,37,62,85,81,60,54,72,48,80,40,79,38,76,78,84,66,68,79,71,71,72,64,81,60,81,82,74,81,85,78,75,88,82,82,89,81,86,88,77,90,76,74,83,72,82,75,49,73,68,56,55,54,52,53,55,52,52,53,52,55,52,56,53,52,54,55,64,54,72,78,69,77,83,88,78,88,81,93,77,95,71,85,86,72,87,78,77,81,85,70,50,77,68,55,56,49,52,61,49,54,53,58,52,52,54,59,58,53,57,68,60,60,81,78,73,79,75,89,85,79,86,80,89,81,91,81,81,93,78,94,72,81,87,77,90,77,82,82,82,82,81,85,83,87,79,89,78,83,86,78,91,80,87,84,84,91,79,93,70,79,88,73,82,83,70,80,76,74,79,77,74,81,83,72,76,57,54,56,69,68,49,61,92,32,80,62,54,56,55,52,51,53,52,49,48,66,70,64,53,74,80,76,74,89,61,96,64,92,75,60,80,72,60,59,59,58,54,51,51,54,50,51,53,51,53,53,49,48,53,49,51,52,53,49,60,55,56,51,56,76,55,81,78,70,76,72,66,43,101,79,70,54,79,72,87,71,85,126

Organism: Ustilago hordei (NCBI:txid120017)